Protein AF-0000000079561519 (afdb_homodimer)

pLDDT: mean 87.81, std 22.22, range [20.75, 98.94]

InterPro domains:
  IPR000146 Fructose-1,6-bisphosphatase class 1 [MF_01855] (29-350)
  IPR000146 Fructose-1,6-bisphosphatase class 1 [PIRSF000904] (38-352)
  IPR000146 Fructose-1,6-bisphosphatase class 1 [PTHR11556] (25-347)
  IPR000146 Fructose-1,6-bisphosphatase class 1 [cd00354] (45-347)
  IPR028343 Fructose-1,6-bisphosphatase [PIRSF500210] (38-352)
  IPR028343 Fructose-1,6-bisphosphatase [PR00115] (90-116)
  IPR028343 Fructose-1,6-bisphosphatase [PR00115] (174-197)
  IPR028343 Fructose-1,6-bisphosphatase [PR00115] (205-228)
  IPR028343 Fructose-1,6-bisphosphatase [PR00115] (231-258)
  IPR028343 Fructose-1,6-bisphosphatase [PR00115] (324-349)
  IPR033391 Fructose-1-6-bisphosphatase class I, N-terminal [PF00316] (38-219)
  IPR044015 Fructose-1-6-bisphosphatase class 1, C-terminal [PF18913] (224-347)

Nearest PDB structures (foldseek):
  5oey-assembly1_C  TM=8.727E-01  e=1.396E-34  Leishmania major
  5oey-assembly1_B  TM=8.795E-01  e=4.002E-34  Leishmania major
  5ofu-assembly1_C  TM=8.867E-01  e=4.499E-34  Leishmania major
  5oey-assembly1_A  TM=8.654E-01  e=1.764E-34  Leishmania major
  5oez-assembly1_D  TM=8.874E-01  e=1.630E-33  Leishmania major

Radius of gyration: 27.88 Å; Cα contacts (8 Å, |Δi|>4): 1633; chains: 2; bounding box: 58×134×68 Å

Structure (mmCIF, N/CA/C/O backbone):
data_AF-0000000079561519-model_v1
#
loop_
_entity.id
_entity.type
_entity.pdbx_description
1 polymer fructose-bisphosphatase
#
loop_
_atom_site.group_PDB
_atom_site.id
_atom_site.type_symbol
_atom_site.label_atom_id
_atom_site.label_alt_id
_atom_site.label_comp_id
_atom_site.label_asym_id
_atom_site.label_entity_id
_atom_site.label_seq_id
_atom_site.pdbx_PDB_ins_code
_atom_site.Cartn_x
_atom_site.Cartn_y
_atom_site.Cartn_z
_atom_site.occupancy
_atom_site.B_iso_or_equiv
_atom_site.auth_seq_id
_atom_site.auth_comp_id
_atom_site.auth_asym_id
_atom_site.auth_atom_id
_atom_site.pdbx_PDB_model_num
ATOM 1 N N . MET A 1 1 ? 7.969 -68 20.891 1 24.92 1 MET A N 1
ATOM 2 C CA . MET A 1 1 ? 7.281 -67 21.688 1 24.92 1 MET A CA 1
ATOM 3 C C . MET A 1 1 ? 8.219 -65.875 22.031 1 24.92 1 MET A C 1
ATOM 5 O O . MET A 1 1 ? 7.988 -65.125 23 1 24.92 1 MET A O 1
ATOM 9 N N . ASN A 1 2 ? 9.398 -65.75 21.391 1 24.48 2 ASN A N 1
ATOM 10 C CA . ASN A 1 2 ? 10.688 -65.062 21.531 1 24.48 2 ASN A CA 1
ATOM 11 C C . ASN A 1 2 ? 10.562 -63.562 21.5 1 24.48 2 ASN A C 1
ATOM 13 O O . ASN A 1 2 ? 9.82 -63.031 20.672 1 24.48 2 ASN A O 1
ATOM 17 N N . SER A 1 3 ? 10.945 -62.844 22.656 1 22.52 3 SER A N 1
ATOM 18 C CA . SER A 1 3 ? 10.883 -61.5 23.234 1 22.52 3 SER A CA 1
ATOM 19 C C . SER A 1 3 ? 11.641 -60.5 22.375 1 22.52 3 SER A C 1
ATOM 21 O O . SER A 1 3 ? 12.867 -60.594 22.25 1 22.52 3 SER A O 1
ATOM 23 N N . VAL A 1 4 ? 11.164 -60.219 21.188 1 26.44 4 VAL A N 1
ATOM 24 C CA . VAL A 1 4 ? 11.836 -59.375 20.219 1 26.44 4 VAL A CA 1
ATOM 25 C C . VAL A 1 4 ? 12.219 -58.031 20.859 1 26.44 4 VAL A C 1
ATOM 27 O O . VAL A 1 4 ? 11.367 -57.344 21.406 1 26.44 4 VAL A O 1
ATOM 30 N N . SER A 1 5 ? 13.508 -57.875 21.453 1 24.47 5 SER A N 1
ATOM 31 C CA . SER A 1 5 ? 14.25 -56.844 22.172 1 24.47 5 SER A CA 1
ATOM 32 C C . SER A 1 5 ? 14.211 -55.5 21.438 1 24.47 5 SER A C 1
ATOM 34 O O . SER A 1 5 ? 14.617 -55.406 20.281 1 24.47 5 SER A O 1
ATOM 36 N N . GLY A 1 6 ? 13.156 -54.656 21.656 1 23.86 6 GLY A N 1
ATOM 37 C CA . GLY A 1 6 ? 12.719 -53.438 21.031 1 23.86 6 GLY A CA 1
ATOM 38 C C . GLY A 1 6 ? 13.711 -52.312 21.188 1 23.86 6 GLY A C 1
ATOM 39 O O . GLY A 1 6 ? 14.008 -51.875 22.312 1 23.86 6 GLY A O 1
ATOM 40 N N . SER A 1 7 ? 14.867 -52.375 20.453 1 26.73 7 SER A N 1
ATOM 41 C CA . SER A 1 7 ? 15.992 -51.469 20.531 1 26.73 7 SER A CA 1
ATOM 42 C C . SER A 1 7 ? 15.523 -50.031 20.547 1 26.73 7 SER A C 1
ATOM 44 O O . SER A 1 7 ? 14.766 -49.594 19.672 1 26.73 7 SER A O 1
ATOM 46 N N . GLY A 1 8 ? 15.391 -49.406 21.766 1 22.22 8 GLY A N 1
ATOM 47 C CA . GLY A 1 8 ? 14.938 -48.094 22.219 1 22.22 8 GLY A CA 1
ATOM 48 C C . GLY A 1 8 ? 15.734 -46.938 21.625 1 22.22 8 GLY A C 1
ATOM 49 O O . GLY A 1 8 ? 16.953 -46.875 21.812 1 22.22 8 GLY A O 1
ATOM 50 N N . LEU A 1 9 ? 15.461 -46.531 20.406 1 22.52 9 LEU A N 1
ATOM 51 C CA . LEU A 1 9 ? 16.156 -45.438 19.75 1 22.52 9 LEU A CA 1
ATOM 52 C C . LEU A 1 9 ? 16.219 -44.219 20.672 1 22.52 9 LEU A C 1
ATOM 54 O O . LEU A 1 9 ? 15.195 -43.719 21.156 1 22.52 9 LEU A O 1
ATOM 58 N N . ARG A 1 10 ? 17.406 -44.094 21.453 1 22.92 10 ARG A N 1
ATOM 59 C CA . ARG A 1 10 ? 17.688 -43.031 22.422 1 22.92 10 ARG A CA 1
ATOM 60 C C . ARG A 1 10 ? 17.312 -41.688 21.859 1 22.92 10 ARG A C 1
ATOM 62 O O . ARG A 1 10 ? 17.672 -41.344 20.734 1 22.92 10 ARG A O 1
ATOM 69 N N . PRO A 1 11 ? 16.453 -40.906 22.516 1 23.06 11 PRO A N 1
ATOM 70 C CA . PRO A 1 11 ? 16 -39.562 22.156 1 23.06 11 PRO A CA 1
ATOM 71 C C . PRO A 1 11 ? 17.141 -38.562 22.078 1 23.06 11 PRO A C 1
ATOM 73 O O . PRO A 1 11 ? 18.156 -38.719 22.75 1 23.06 11 PRO A O 1
ATOM 76 N N . LEU A 1 12 ? 17.5 -37.906 20.969 1 20.75 12 LEU A N 1
ATOM 77 C CA . LEU A 1 12 ? 18.562 -36.906 20.812 1 20.75 12 LEU A CA 1
ATOM 78 C C . LEU A 1 12 ? 18.594 -35.969 22.016 1 20.75 12 LEU A C 1
ATOM 80 O O . LEU A 1 12 ? 17.578 -35.344 22.359 1 20.75 12 LEU A O 1
ATOM 84 N N . ARG A 1 13 ? 19.422 -36.188 23.031 1 22.84 13 ARG A N 1
ATOM 85 C CA . ARG A 1 13 ? 19.703 -35.406 24.219 1 22.84 13 ARG A CA 1
ATOM 86 C C . ARG A 1 13 ? 19.656 -33.906 23.906 1 22.84 13 ARG A C 1
ATOM 88 O O . ARG A 1 13 ? 20.109 -33.469 22.844 1 22.84 13 ARG A O 1
ATOM 95 N N . ALA A 1 14 ? 19.062 -33.094 24.75 1 25.33 14 ALA A N 1
ATOM 96 C CA . ALA A 1 14 ? 18.984 -31.672 25.078 1 25.33 14 ALA A CA 1
ATOM 97 C C . ALA A 1 14 ? 20.391 -31.109 25.328 1 25.33 14 ALA A C 1
ATOM 99 O O . ALA A 1 14 ? 21.062 -31.5 26.281 1 25.33 14 ALA A O 1
ATOM 100 N N . VAL A 1 15 ? 21.297 -30.766 24.375 1 24.84 15 VAL A N 1
ATOM 101 C CA . VAL A 1 15 ? 22.594 -30.125 24.609 1 24.84 15 VAL A CA 1
ATOM 102 C C . VAL A 1 15 ? 22.469 -29.094 25.734 1 24.84 15 VAL A C 1
ATOM 104 O O . VAL A 1 15 ? 21.828 -28.062 25.562 1 24.84 15 VAL A O 1
ATOM 107 N N . GLY A 1 16 ? 22.422 -29.344 27.062 1 24.95 16 GLY A N 1
ATOM 108 C CA . GLY A 1 16 ? 22.281 -28.641 28.328 1 24.95 16 GLY A CA 1
ATOM 109 C C . GLY A 1 16 ? 23.391 -27.641 28.578 1 24.95 16 GLY A C 1
ATOM 110 O O . GLY A 1 16 ? 23.203 -26.672 29.312 1 24.95 16 GLY A O 1
ATOM 111 N N . GLY A 1 17 ? 24.781 -27.984 28.828 1 25.12 17 GLY A N 1
ATOM 112 C CA . GLY A 1 17 ? 25.562 -27.578 29.984 1 25.12 17 GLY A CA 1
ATOM 113 C C . GLY A 1 17 ? 25.922 -26.109 29.984 1 25.12 17 GLY A C 1
ATOM 114 O O . GLY A 1 17 ? 25.734 -25.422 31 1 25.12 17 GLY A O 1
ATOM 115 N N . SER A 1 18 ? 27.203 -25.672 29.5 1 26.72 18 SER A N 1
ATOM 116 C CA . SER A 1 18 ? 28.219 -24.688 29.875 1 26.72 18 SER A CA 1
ATOM 117 C C . SER A 1 18 ? 27.703 -23.266 29.672 1 26.72 18 SER A C 1
ATOM 119 O O . SER A 1 18 ? 27.047 -22.969 28.672 1 26.72 18 SER A O 1
ATOM 121 N N . SER A 1 19 ? 27.75 -22.297 30.75 1 28.53 19 SER A N 1
ATOM 122 C CA . SER A 1 19 ? 27.281 -20.953 31.109 1 28.53 19 SER A CA 1
ATOM 123 C C . SER A 1 19 ? 27.938 -19.891 30.219 1 28.53 19 SER A C 1
ATOM 125 O O . SER A 1 19 ? 27.844 -18.703 30.5 1 28.53 19 SER A O 1
ATOM 127 N N . SER A 1 20 ? 29 -20.141 29.438 1 30.03 20 SER A N 1
ATOM 128 C CA . SER A 1 20 ? 29.641 -18.953 28.875 1 30.03 20 SER A CA 1
ATOM 129 C C . SER A 1 20 ? 28.625 -17.953 28.359 1 30.03 20 SER A C 1
ATOM 131 O O . SER A 1 20 ? 27.625 -18.328 27.734 1 30.03 20 SER A O 1
ATOM 133 N N . SER A 1 21 ? 28.5 -16.719 28.984 1 31.23 21 SER A N 1
ATOM 134 C CA . SER A 1 21 ? 27.812 -15.477 28.641 1 31.23 21 SER A CA 1
ATOM 135 C C . SER A 1 21 ? 27.891 -15.195 27.141 1 31.23 21 SER A C 1
ATOM 137 O O . SER A 1 21 ? 28.844 -14.57 26.672 1 31.23 21 SER A O 1
ATOM 139 N N . SER A 1 22 ? 28.047 -16.188 26.359 1 31.38 22 SER A N 1
ATOM 140 C CA . SER A 1 22 ? 28.109 -15.875 24.938 1 31.38 22 SER A CA 1
ATOM 141 C C . SER A 1 22 ? 27.016 -14.875 24.547 1 31.38 22 SER A C 1
ATOM 143 O O . SER A 1 22 ? 25.844 -15.055 24.891 1 31.38 22 SER A O 1
ATOM 145 N N . GLY A 1 23 ? 27.312 -13.594 24.609 1 34.66 23 GLY A N 1
ATOM 146 C CA . GLY A 1 23 ? 26.516 -12.586 23.906 1 34.66 23 GLY A CA 1
ATOM 147 C C . GLY A 1 23 ? 25.672 -13.164 22.797 1 34.66 23 GLY A C 1
ATOM 148 O O . GLY A 1 23 ? 26.172 -13.875 21.922 1 34.66 23 GLY A O 1
ATOM 149 N N . GLY A 1 24 ? 24.562 -13.758 23.047 1 35.53 24 GLY A N 1
ATOM 150 C CA . GLY A 1 24 ? 23.547 -14.32 22.172 1 35.53 24 GLY A CA 1
ATOM 151 C C . GLY A 1 24 ? 23.562 -13.719 20.781 1 35.53 24 GLY A C 1
ATOM 152 O O . GLY A 1 24 ? 23.172 -12.57 20.594 1 35.53 24 GLY A O 1
ATOM 153 N N . ASP A 1 25 ? 24.547 -13.766 20.031 1 40.56 25 ASP A N 1
ATOM 154 C CA . ASP A 1 25 ? 24.547 -13.422 18.609 1 40.56 25 ASP A CA 1
ATOM 155 C C . ASP A 1 25 ? 23.172 -13.695 17.984 1 40.56 25 ASP A C 1
ATOM 157 O O . ASP A 1 25 ? 22.812 -14.844 17.734 1 40.56 25 ASP A O 1
ATOM 161 N N . ASP A 1 26 ? 22 -13.32 18.438 1 49.19 26 ASP A N 1
ATOM 162 C CA . ASP A 1 26 ? 20.641 -13.211 17.938 1 49.19 26 ASP A CA 1
ATOM 163 C C . ASP A 1 26 ? 20.609 -13.227 16.406 1 49.19 26 ASP A C 1
ATOM 165 O O . ASP A 1 26 ? 20.641 -12.172 15.766 1 49.19 26 ASP A O 1
ATOM 169 N N . GLU A 1 27 ? 21.281 -14.211 15.688 1 65.5 27 GLU A N 1
ATOM 170 C CA . GLU A 1 27 ? 21.719 -14.336 14.297 1 65.5 27 GLU A CA 1
ATOM 171 C C . GLU A 1 27 ? 20.516 -14.469 13.359 1 65.5 27 GLU A C 1
ATOM 173 O O . GLU A 1 27 ? 19.672 -15.344 13.555 1 65.5 27 GLU A O 1
ATOM 178 N N . PHE A 1 28 ? 20.125 -13.609 12.602 1 84.56 28 PHE A N 1
ATOM 179 C CA . PHE A 1 28 ? 19.156 -13.562 11.523 1 84.56 28 PHE A CA 1
ATOM 180 C C . PHE A 1 28 ? 19.469 -14.609 10.461 1 84.56 28 PHE A C 1
ATOM 182 O O . PHE A 1 28 ? 20.641 -14.906 10.203 1 84.56 28 PHE A O 1
ATOM 189 N N . VAL A 1 29 ? 18.5 -15.469 10.141 1 93.56 29 VAL A N 1
ATOM 190 C CA . VAL A 1 29 ? 18.609 -16.5 9.117 1 93.56 29 VAL A CA 1
ATOM 191 C C . VAL A 1 29 ? 18.203 -15.93 7.762 1 93.56 29 VAL A C 1
ATOM 193 O O . VAL A 1 29 ? 17.141 -15.352 7.621 1 93.56 29 VAL A O 1
ATOM 196 N N . THR A 1 30 ? 19.109 -16 6.828 1 96.25 30 THR A N 1
ATOM 197 C CA . THR A 1 30 ? 18.812 -15.539 5.48 1 96.25 30 THR A CA 1
ATOM 198 C C . THR A 1 30 ? 18.031 -16.594 4.703 1 96.25 30 THR A C 1
ATOM 200 O O . THR A 1 30 ? 17.969 -17.75 5.129 1 96.25 30 THR A O 1
ATOM 203 N N . LEU A 1 31 ? 17.469 -16.219 3.582 1 97 31 LEU A N 1
ATOM 204 C CA . LEU A 1 31 ? 16.734 -17.156 2.744 1 97 31 LEU A CA 1
ATOM 205 C C . LEU A 1 31 ? 17.609 -18.344 2.346 1 97 31 LEU A C 1
ATOM 207 O O . LEU A 1 31 ? 17.203 -19.484 2.484 1 97 31 LEU A O 1
ATOM 211 N N . ILE A 1 32 ? 18.812 -18.125 1.921 1 95.69 32 ILE A N 1
ATOM 212 C CA . ILE A 1 32 ? 19.688 -19.172 1.402 1 95.69 32 ILE A CA 1
ATOM 213 C C . ILE A 1 32 ? 20.141 -20.078 2.545 1 95.69 32 ILE A C 1
ATOM 215 O O . ILE A 1 32 ? 20.266 -21.297 2.363 1 95.69 32 ILE A O 1
ATOM 219 N N . GLU A 1 33 ? 20.344 -19.516 3.746 1 94.69 33 GLU A N 1
ATOM 220 C CA . GLU A 1 33 ? 20.656 -20.328 4.918 1 94.69 33 GLU A CA 1
ATOM 221 C C . GLU A 1 33 ? 19.469 -21.219 5.297 1 94.69 33 GLU A C 1
ATOM 223 O O . GLU A 1 33 ? 19.641 -22.375 5.652 1 94.69 33 GLU A O 1
ATOM 228 N N . TYR A 1 34 ? 18.391 -20.641 5.18 1 95.31 34 TYR A N 1
ATOM 229 C CA . TYR A 1 34 ? 17.172 -21.359 5.543 1 95.31 34 TYR A CA 1
ATOM 230 C C . TYR A 1 34 ? 16.969 -22.562 4.633 1 95.31 34 TYR A C 1
ATOM 232 O O . TYR A 1 34 ? 16.609 -23.641 5.098 1 95.31 34 TYR A O 1
ATOM 240 N N . VAL A 1 35 ? 17.203 -22.391 3.342 1 94.81 35 VAL A N 1
ATOM 241 C CA . VAL A 1 35 ? 16.859 -23.438 2.393 1 94.81 35 VAL A CA 1
ATOM 242 C C . VAL A 1 35 ? 18.031 -24.406 2.246 1 94.81 35 VAL A C 1
ATOM 244 O O . VAL A 1 35 ? 17.875 -25.516 1.71 1 94.81 35 VAL A O 1
ATOM 247 N N . GLY A 1 36 ? 19.125 -24.109 2.787 1 90.88 36 GLY A N 1
ATOM 248 C CA . GLY A 1 36 ? 20.344 -24.891 2.613 1 90.88 36 GLY A CA 1
ATOM 249 C C . GLY A 1 36 ? 20.406 -26.094 3.537 1 90.88 36 GLY A C 1
ATOM 250 O O . GLY A 1 36 ? 19.406 -26.469 4.148 1 90.88 36 GLY A O 1
ATOM 251 N N . LYS A 1 37 ? 21.578 -26.625 3.664 1 85.25 37 LYS A N 1
ATOM 252 C CA . LYS A 1 37 ? 21.844 -27.891 4.332 1 85.25 37 LYS A CA 1
ATOM 253 C C . LYS A 1 37 ? 21.531 -27.797 5.824 1 85.25 37 LYS A C 1
ATOM 255 O O . LYS A 1 37 ? 21.031 -28.766 6.418 1 85.25 37 LYS A O 1
ATOM 260 N N . GLU A 1 38 ? 21.781 -26.641 6.363 1 81 38 GLU A N 1
ATOM 261 C CA . GLU A 1 38 ? 21.562 -26.469 7.801 1 81 38 GLU A CA 1
ATOM 262 C C . GLU A 1 38 ? 20.125 -26.047 8.102 1 81 38 GLU A C 1
ATOM 264 O O . GLU A 1 38 ? 19.75 -25.922 9.266 1 81 38 GLU A O 1
ATOM 269 N N . GLY A 1 39 ? 19.438 -25.797 7.047 1 88.94 39 GLY A N 1
ATOM 270 C CA . GLY A 1 39 ? 18.031 -25.469 7.176 1 88.94 39 GLY A CA 1
ATOM 271 C C . GLY A 1 39 ? 17.109 -26.609 6.77 1 88.94 39 GLY A C 1
ATOM 272 O O . GLY A 1 39 ? 17.234 -27.734 7.277 1 88.94 39 GLY A O 1
ATOM 273 N N . ILE A 1 40 ? 16.188 -26.281 5.848 1 86.25 40 ILE A N 1
ATOM 274 C CA . ILE A 1 40 ? 15.227 -27.312 5.48 1 86.25 40 ILE A CA 1
ATOM 275 C C . ILE A 1 40 ? 15.836 -28.234 4.43 1 86.25 40 ILE A C 1
ATOM 277 O O . ILE A 1 40 ? 15.242 -29.266 4.086 1 86.25 40 ILE A O 1
ATOM 281 N N . HIS A 1 41 ? 16.938 -27.922 3.902 1 88.81 41 HIS A N 1
ATOM 282 C CA . HIS A 1 41 ? 17.766 -28.781 3.053 1 88.81 41 HIS A CA 1
ATOM 283 C C . HIS A 1 41 ? 17.016 -29.172 1.778 1 88.81 41 HIS A C 1
ATOM 285 O O . HIS A 1 41 ? 16.875 -30.344 1.475 1 88.81 41 HIS A O 1
ATOM 291 N N . VAL A 1 42 ? 16.719 -28.172 0.99 1 90.88 42 VAL A N 1
ATOM 292 C CA . VAL A 1 42 ? 16.172 -28.453 -0.334 1 90.88 42 VAL A CA 1
ATOM 293 C C . VAL A 1 42 ? 17.297 -28.875 -1.277 1 90.88 42 VAL A C 1
ATOM 295 O O . VAL A 1 42 ? 18.484 -28.766 -0.928 1 90.88 42 VAL A O 1
ATOM 298 N N . LYS A 1 43 ? 16.953 -29.438 -2.422 1 93.5 43 LYS A N 1
ATOM 299 C CA . LYS A 1 43 ? 17.953 -29.859 -3.402 1 93.5 43 LYS A CA 1
ATOM 300 C C . LYS A 1 43 ? 18.844 -28.688 -3.83 1 93.5 43 LYS A C 1
ATOM 302 O O . LYS A 1 43 ? 18.359 -27.562 -3.955 1 93.5 43 LYS A O 1
ATOM 307 N N . ASP A 1 44 ? 20.062 -28.953 -4.156 1 94.69 44 ASP A N 1
ATOM 308 C CA . ASP A 1 44 ? 21.047 -27.922 -4.496 1 94.69 44 ASP A CA 1
ATOM 309 C C . ASP A 1 44 ? 20.594 -27.125 -5.711 1 94.69 44 ASP A C 1
ATOM 311 O O . ASP A 1 44 ? 20.812 -25.906 -5.777 1 94.69 44 ASP A O 1
ATOM 315 N N . ASP A 1 45 ? 20.031 -27.781 -6.641 1 96.81 45 ASP A N 1
ATOM 316 C CA . ASP A 1 45 ? 19.594 -27.078 -7.844 1 96.81 45 ASP A CA 1
ATOM 317 C C . ASP A 1 45 ? 18.5 -26.062 -7.527 1 96.81 45 ASP A C 1
ATOM 319 O O . ASP A 1 45 ? 18.438 -25 -8.133 1 96.81 45 ASP A O 1
ATOM 323 N N . LEU A 1 46 ? 17.641 -26.391 -6.609 1 97.69 46 LEU A N 1
ATOM 324 C CA . LEU A 1 46 ? 16.609 -25.469 -6.199 1 97.69 46 LEU A CA 1
ATOM 325 C C . LEU A 1 46 ? 17.188 -24.281 -5.445 1 97.69 46 LEU A C 1
ATOM 327 O O . LEU A 1 46 ? 16.719 -23.156 -5.59 1 97.69 46 LEU A O 1
ATOM 331 N N . VAL A 1 47 ? 18.234 -24.516 -4.633 1 97.44 47 VAL A N 1
ATOM 332 C CA . VAL A 1 47 ? 18.906 -23.422 -3.93 1 97.44 47 VAL A CA 1
ATOM 333 C C . VAL A 1 47 ? 19.469 -22.438 -4.941 1 97.44 47 VAL A C 1
ATOM 335 O O . VAL A 1 47 ? 19.328 -21.219 -4.777 1 97.44 47 VAL A O 1
ATOM 338 N N . VAL A 1 48 ? 20.094 -22.984 -5.949 1 97.94 48 VAL A N 1
ATOM 339 C CA . VAL A 1 48 ? 20.672 -22.156 -7 1 97.94 48 VAL A CA 1
ATOM 340 C C . VAL A 1 48 ? 19.562 -21.344 -7.68 1 97.94 48 VAL A C 1
ATOM 342 O O . VAL A 1 48 ? 19.719 -20.141 -7.898 1 97.94 48 VAL A O 1
ATOM 345 N N . LEU A 1 49 ? 18.5 -21.984 -8.008 1 98.62 49 LEU A N 1
ATOM 346 C CA . LEU A 1 49 ? 17.375 -21.312 -8.656 1 98.62 49 LEU A CA 1
ATOM 347 C C . LEU A 1 49 ? 16.828 -20.188 -7.77 1 98.62 49 LEU A C 1
ATOM 349 O O . LEU A 1 49 ? 16.594 -19.078 -8.242 1 98.62 49 LEU A O 1
ATOM 353 N N . LEU A 1 50 ? 16.703 -20.438 -6.508 1 98.31 50 LEU A N 1
ATOM 354 C CA . LEU A 1 50 ? 16.156 -19.469 -5.574 1 98.31 50 LEU A CA 1
ATOM 355 C C . LEU A 1 50 ? 17.078 -18.266 -5.441 1 98.31 50 LEU A C 1
ATOM 357 O O . LEU A 1 50 ? 16.609 -17.125 -5.273 1 98.31 50 LEU A O 1
ATOM 361 N N . ASP A 1 51 ? 18.297 -18.531 -5.469 1 98.06 51 ASP A N 1
ATOM 362 C CA . ASP A 1 51 ? 19.266 -17.438 -5.418 1 98.06 51 ASP A CA 1
ATOM 363 C C . ASP A 1 51 ? 19.078 -16.5 -6.602 1 98.06 51 ASP A C 1
ATOM 365 O O . ASP A 1 51 ? 19.141 -15.273 -6.445 1 98.06 51 ASP A O 1
ATOM 369 N N . HIS A 1 52 ? 18.875 -17.047 -7.754 1 98.56 52 HIS A N 1
ATOM 370 C CA . HIS A 1 52 ? 18.672 -16.234 -8.945 1 98.56 52 HIS A CA 1
ATOM 371 C C . HIS A 1 52 ? 17.312 -15.531 -8.906 1 98.56 52 HIS A C 1
ATOM 373 O O . HIS A 1 52 ? 17.203 -14.383 -9.336 1 98.56 52 HIS A O 1
ATOM 379 N N . ILE A 1 53 ? 16.297 -16.172 -8.391 1 98.56 53 ILE A N 1
ATOM 380 C CA . ILE A 1 53 ? 14.977 -15.562 -8.266 1 98.56 53 ILE A CA 1
ATOM 381 C C . ILE A 1 53 ? 15.039 -14.375 -7.305 1 98.56 53 ILE A C 1
ATOM 383 O O . ILE A 1 53 ? 14.508 -13.305 -7.594 1 98.56 53 ILE A O 1
ATOM 387 N N . GLN A 1 54 ? 15.695 -14.539 -6.168 1 97.69 54 GLN A N 1
ATOM 388 C CA . GLN A 1 54 ? 15.789 -13.438 -5.219 1 97.69 54 GLN A CA 1
ATOM 389 C C . GLN A 1 54 ? 16.562 -12.258 -5.816 1 97.69 54 GLN A C 1
ATOM 391 O O . GLN A 1 54 ? 16.234 -11.102 -5.551 1 97.69 54 GLN A O 1
ATOM 396 N N . TYR A 1 55 ? 17.625 -12.586 -6.613 1 98.06 55 TYR A N 1
ATOM 397 C CA . TYR A 1 55 ? 18.344 -11.523 -7.301 1 98.06 55 TYR A CA 1
ATOM 398 C C . TYR A 1 55 ? 17.406 -10.711 -8.195 1 98.06 55 TYR A C 1
ATOM 400 O O . TYR A 1 55 ? 17.438 -9.484 -8.172 1 98.06 55 TYR A O 1
ATOM 408 N N . ALA A 1 56 ? 16.641 -11.398 -8.984 1 98.69 56 ALA A N 1
ATOM 409 C CA . ALA A 1 56 ? 15.672 -10.734 -9.859 1 98.69 56 ALA A CA 1
ATOM 410 C C . ALA A 1 56 ? 14.727 -9.844 -9.062 1 98.69 56 ALA A C 1
ATOM 412 O O . ALA A 1 56 ? 14.461 -8.703 -9.445 1 98.69 56 ALA A O 1
ATOM 413 N N . CYS A 1 57 ? 14.25 -10.336 -7.961 1 98.44 57 CYS A N 1
ATOM 414 C CA . CYS A 1 57 ? 13.281 -9.609 -7.148 1 98.44 57 CYS A CA 1
ATOM 415 C C . CYS A 1 57 ? 13.914 -8.383 -6.504 1 98.44 57 CYS A C 1
ATOM 417 O O . CYS A 1 57 ? 13.258 -7.348 -6.363 1 98.44 57 CYS A O 1
ATOM 419 N N . LYS A 1 58 ? 15.164 -8.484 -6.086 1 98.38 58 LYS A N 1
ATOM 420 C CA . LYS A 1 58 ? 15.883 -7.34 -5.539 1 98.38 58 LYS A CA 1
ATOM 421 C C . LYS A 1 58 ? 16.047 -6.246 -6.59 1 98.38 58 LYS A C 1
ATOM 423 O O . LYS A 1 58 ? 15.922 -5.059 -6.289 1 98.38 58 LYS A O 1
ATOM 428 N N . ARG A 1 59 ? 16.359 -6.676 -7.766 1 97.75 59 ARG A N 1
ATOM 429 C CA . ARG A 1 59 ? 16.484 -5.723 -8.867 1 97.75 59 ARG A CA 1
ATOM 430 C C . ARG A 1 59 ? 15.148 -5.027 -9.141 1 97.75 59 ARG A C 1
ATOM 432 O O . ARG A 1 59 ? 15.109 -3.811 -9.336 1 97.75 59 ARG A O 1
ATOM 439 N N . ILE A 1 60 ? 14.086 -5.773 -9.203 1 97.56 60 ILE A N 1
ATOM 440 C CA . ILE A 1 60 ? 12.758 -5.207 -9.438 1 97.56 60 ILE A CA 1
ATOM 441 C C . ILE A 1 60 ? 12.391 -4.258 -8.305 1 97.56 60 ILE A C 1
ATOM 443 O O . ILE A 1 60 ? 11.867 -3.166 -8.539 1 97.56 60 ILE A O 1
ATOM 447 N N . ALA A 1 61 ? 12.672 -4.656 -7.055 1 97.38 61 ALA A N 1
ATOM 448 C CA . ALA A 1 61 ? 12.422 -3.795 -5.902 1 97.38 61 ALA A CA 1
ATOM 449 C C . ALA A 1 61 ? 13.117 -2.449 -6.059 1 97.38 61 ALA A C 1
ATOM 451 O O . ALA A 1 61 ? 12.531 -1.399 -5.785 1 97.38 61 ALA A O 1
ATOM 452 N N . ALA A 1 62 ? 14.352 -2.52 -6.488 1 96.25 62 ALA A N 1
ATOM 453 C CA . ALA A 1 62 ? 15.125 -1.296 -6.68 1 96.25 62 ALA A CA 1
ATOM 454 C C . ALA A 1 62 ? 14.508 -0.416 -7.758 1 96.25 62 ALA A C 1
ATOM 456 O O . ALA A 1 62 ? 14.453 0.809 -7.621 1 96.25 62 ALA A O 1
ATOM 457 N N . LEU A 1 63 ? 14.039 -1.033 -8.805 1 94.81 63 LEU A N 1
ATOM 458 C CA . LEU A 1 63 ? 13.445 -0.295 -9.914 1 94.81 63 LEU A CA 1
ATOM 459 C C . LEU A 1 63 ? 12.133 0.353 -9.492 1 94.81 63 LEU A C 1
ATOM 461 O O . LEU A 1 63 ? 11.875 1.515 -9.812 1 94.81 63 LEU A O 1
ATOM 465 N N . VAL A 1 64 ? 11.328 -0.39 -8.773 1 95 64 VAL A N 1
ATOM 466 C CA . VAL A 1 64 ? 10.023 0.099 -8.344 1 95 64 VAL A CA 1
ATOM 467 C C . VAL A 1 64 ? 10.203 1.285 -7.398 1 95 64 VAL A C 1
ATOM 469 O O . VAL A 1 64 ? 9.398 2.219 -7.398 1 95 64 VAL A O 1
ATOM 472 N N . ALA A 1 65 ? 11.266 1.339 -6.652 1 95.38 65 ALA A N 1
ATOM 473 C CA . ALA A 1 65 ? 11.508 2.365 -5.641 1 95.38 65 ALA A CA 1
ATOM 474 C C . ALA A 1 65 ? 12.234 3.566 -6.242 1 95.38 65 ALA A C 1
ATOM 476 O O . ALA A 1 65 ? 12.336 4.621 -5.609 1 95.38 65 ALA A O 1
ATOM 477 N N . SER A 1 66 ? 12.711 3.473 -7.438 1 94.12 66 SER A N 1
ATOM 478 C CA . SER A 1 66 ? 13.617 4.449 -8.023 1 94.12 66 SER A CA 1
ATOM 479 C C . SER A 1 66 ? 12.867 5.676 -8.531 1 94.12 66 SER A C 1
ATOM 481 O O . SER A 1 66 ? 11.805 5.547 -9.133 1 94.12 66 SER A O 1
ATOM 483 N N . PRO A 1 67 ? 13.367 6.895 -8.281 1 92.62 67 PRO A N 1
ATOM 484 C CA . PRO A 1 67 ? 12.766 8.086 -8.875 1 92.62 67 PRO A CA 1
ATOM 485 C C . PRO A 1 67 ? 12.938 8.148 -10.391 1 92.62 67 PRO A C 1
ATOM 487 O O . PRO A 1 67 ? 12.297 8.969 -11.055 1 92.62 67 PRO A O 1
ATOM 490 N N . PHE A 1 68 ? 13.789 7.426 -10.922 1 80.81 68 PHE A N 1
ATOM 491 C CA . PHE A 1 68 ? 14.18 7.582 -12.32 1 80.81 68 PHE A CA 1
ATOM 492 C C . PHE A 1 68 ? 13.297 6.734 -13.227 1 80.81 68 PHE A C 1
ATOM 494 O O . PHE A 1 68 ? 13.398 6.816 -14.453 1 80.81 68 PHE A O 1
ATOM 501 N N . ASN A 1 69 ? 12.484 5.961 -12.617 1 64.75 69 ASN A N 1
ATOM 502 C CA . ASN A 1 69 ? 11.547 5.188 -13.43 1 64.75 69 ASN A CA 1
ATOM 503 C C . ASN A 1 69 ? 10.297 5.996 -13.758 1 64.75 69 ASN A C 1
ATOM 505 O O . ASN A 1 69 ? 9.461 5.559 -14.555 1 64.75 69 ASN A O 1
ATOM 509 N N . TYR A 1 70 ? 10.102 7.055 -13 1 54.12 70 TYR A N 1
ATOM 510 C CA . TYR A 1 70 ? 8.922 7.895 -13.203 1 54.12 70 TYR A CA 1
ATOM 511 C C . TYR A 1 70 ? 8.859 8.406 -14.633 1 54.12 70 TYR A C 1
ATOM 513 O O . TYR A 1 70 ? 7.781 8.508 -15.219 1 54.12 70 TYR A O 1
ATOM 521 N N . SER A 1 71 ? 10.031 8.812 -15.109 1 46.62 71 SER A N 1
ATOM 522 C CA . SER A 1 71 ? 10.062 9.32 -16.484 1 46.62 71 SER A CA 1
ATOM 523 C C . SER A 1 71 ? 9.703 8.234 -17.484 1 46.62 71 SER A C 1
ATOM 525 O O . SER A 1 71 ? 9.445 8.516 -18.656 1 46.62 71 SER A O 1
ATOM 527 N N . LEU A 1 72 ? 9.766 7.051 -17.016 1 43.31 72 LEU A N 1
ATOM 528 C CA . LEU A 1 72 ? 9.484 5.965 -17.938 1 43.31 72 LEU A CA 1
ATOM 529 C C . LEU A 1 72 ? 8 5.906 -18.281 1 43.31 72 LEU A C 1
ATOM 531 O O . LEU A 1 72 ? 7.625 5.551 -19.391 1 43.31 72 LEU A O 1
ATOM 535 N N . GLY A 1 73 ? 7.082 6.285 -17.328 1 41.69 73 GLY A N 1
ATOM 536 C CA . GLY A 1 73 ? 5.648 6.211 -17.547 1 41.69 73 GLY A CA 1
ATOM 537 C C . GLY A 1 73 ? 5.094 7.422 -18.266 1 41.69 73 GLY A C 1
ATOM 538 O O . GLY A 1 73 ? 4.031 7.352 -18.891 1 41.69 73 GLY A O 1
ATOM 539 N N . LYS A 1 74 ? 5.559 8.695 -17.938 1 43.53 74 LYS A N 1
ATOM 540 C CA . LYS A 1 74 ? 4.949 9.867 -18.562 1 43.53 74 LYS A CA 1
ATOM 541 C C . LYS A 1 74 ? 5.305 9.961 -20.031 1 43.53 74 LYS A C 1
ATOM 543 O O . LYS A 1 74 ? 4.773 10.812 -20.75 1 43.53 74 LYS A O 1
ATOM 548 N N . GLN A 1 75 ? 6.297 9.32 -20.5 1 35.91 75 GLN A N 1
ATOM 549 C CA . GLN A 1 75 ? 6.562 9.43 -21.922 1 35.91 75 GLN A CA 1
ATOM 550 C C . GLN A 1 75 ? 5.453 8.781 -22.75 1 35.91 75 GLN A C 1
ATOM 552 O O . GLN A 1 75 ? 5.445 8.875 -23.969 1 35.91 75 GLN A O 1
ATOM 557 N N . THR A 1 76 ? 4.57 8.102 -22.047 1 36.19 76 THR A N 1
ATOM 558 C CA . THR A 1 76 ? 3.604 7.492 -22.953 1 36.19 76 THR A CA 1
ATOM 559 C C . THR A 1 76 ? 2.66 8.547 -23.531 1 36.19 76 THR A C 1
ATOM 561 O O . THR A 1 76 ? 2.014 8.312 -24.547 1 36.19 76 THR A O 1
ATOM 564 N N . GLY A 1 77 ? 2.281 9.664 -22.859 1 32.62 77 GLY A N 1
ATOM 565 C CA . GLY A 1 77 ? 1.324 10.523 -23.531 1 32.62 77 GLY A CA 1
ATOM 566 C C . GLY A 1 77 ? 1.942 11.344 -24.656 1 32.62 77 GLY A C 1
ATOM 567 O O . GLY A 1 77 ? 1.243 12.086 -25.344 1 32.62 77 GLY A O 1
ATOM 568 N N . LEU A 1 78 ? 3.01 12.062 -24.438 1 33.28 78 LEU A N 1
ATOM 569 C CA . LEU A 1 78 ? 3.359 12.852 -25.609 1 33.28 78 LEU A CA 1
ATOM 570 C C . LEU A 1 78 ? 3.77 11.945 -26.766 1 33.28 78 LEU A C 1
ATOM 572 O O . LEU A 1 78 ? 4.738 11.188 -26.656 1 33.28 78 LEU A O 1
ATOM 576 N N . ALA A 1 79 ? 2.783 11.578 -27.562 1 33.03 79 ALA A N 1
ATOM 577 C CA . ALA A 1 79 ? 2.893 11 -28.906 1 33.03 79 ALA A CA 1
ATOM 578 C C . ALA A 1 79 ? 4.016 11.664 -29.688 1 33.03 79 ALA A C 1
ATOM 580 O O . ALA A 1 79 ? 3.758 12.367 -30.672 1 33.03 79 ALA A O 1
ATOM 581 N N . SER A 1 80 ? 4.852 12.562 -29.234 1 31.2 80 SER A N 1
ATOM 582 C CA . SER A 1 80 ? 5.566 13.008 -30.422 1 31.2 80 SER A CA 1
ATOM 583 C C . SER A 1 80 ? 6.117 11.82 -31.203 1 31.2 80 SER A C 1
ATOM 585 O O . SER A 1 80 ? 6.383 10.766 -30.641 1 31.2 80 SER A O 1
ATOM 587 N N . VAL A 1 81 ? 6.148 11.914 -32.656 1 32.69 81 VAL A N 1
ATOM 588 C CA . VAL A 1 81 ? 6.594 11.266 -33.906 1 32.69 81 VAL A CA 1
ATOM 589 C C . VAL A 1 81 ? 8.008 10.727 -33.719 1 32.69 81 VAL A C 1
ATOM 591 O O . VAL A 1 81 ? 8.625 10.234 -34.656 1 32.69 81 VAL A O 1
ATOM 594 N N . GLY A 1 82 ? 8.812 11.344 -32.875 1 35.16 82 GLY A N 1
ATOM 595 C CA . GLY A 1 82 ? 10.156 10.82 -33.062 1 35.16 82 GLY A CA 1
ATOM 596 C C . GLY A 1 82 ? 10.281 9.352 -32.719 1 35.16 82 GLY A C 1
ATOM 597 O O . GLY A 1 82 ? 9.383 8.773 -32.125 1 35.16 82 GLY A O 1
ATOM 598 N N . SER A 1 83 ? 11.406 8.57 -33.125 1 35.22 83 SER A N 1
ATOM 599 C CA . SER A 1 83 ? 11.688 7.141 -33.219 1 35.22 83 SER A CA 1
ATOM 600 C C . SER A 1 83 ? 11.25 6.406 -31.953 1 35.22 83 SER A C 1
ATOM 602 O O . SER A 1 83 ? 11.531 6.848 -30.844 1 35.22 83 SER A O 1
ATOM 604 N N . ASP A 1 84 ? 10.117 5.617 -31.906 1 39.22 84 ASP A N 1
ATOM 605 C CA . ASP A 1 84 ? 9.391 4.59 -31.172 1 39.22 84 ASP A CA 1
ATOM 606 C C . ASP A 1 84 ? 10.312 3.822 -30.219 1 39.22 84 ASP A C 1
ATOM 608 O O . ASP A 1 84 ? 9.844 3.129 -29.312 1 39.22 84 ASP A O 1
ATOM 612 N N . ARG A 1 85 ? 11.547 3.746 -30.578 1 40.72 85 ARG A N 1
ATOM 613 C CA . ARG A 1 85 ? 12.539 2.885 -29.953 1 40.72 85 ARG A CA 1
ATOM 614 C C . ARG A 1 85 ? 12.898 3.402 -28.562 1 40.72 85 ARG A C 1
ATOM 616 O O . ARG A 1 85 ? 13.539 2.697 -27.781 1 40.72 85 ARG A O 1
ATOM 623 N N . ASP A 1 86 ? 12.617 4.758 -28.25 1 44.16 86 ASP A N 1
ATOM 624 C CA . ASP A 1 86 ? 13.234 5.344 -27.062 1 44.16 86 ASP A CA 1
ATOM 625 C C . ASP A 1 86 ? 12.234 5.434 -25.922 1 44.16 86 ASP A C 1
ATOM 627 O O . ASP A 1 86 ? 12.531 6.043 -24.875 1 44.16 86 ASP A O 1
ATOM 631 N N . ALA A 1 87 ? 10.977 4.984 -26.156 1 52.69 87 ALA A N 1
ATOM 632 C CA . ALA A 1 87 ? 10.117 5.125 -24.984 1 52.69 87 ALA A CA 1
ATOM 633 C C . ALA A 1 87 ? 10.461 4.078 -23.922 1 52.69 87 ALA A C 1
ATOM 635 O O . ALA A 1 87 ? 10.641 2.9 -24.25 1 52.69 87 ALA A O 1
ATOM 636 N N . PRO A 1 88 ? 10.578 4.594 -22.672 1 65.5 88 PRO A N 1
ATOM 637 C CA . PRO A 1 88 ? 10.922 3.635 -21.609 1 65.5 88 PRO A CA 1
ATOM 638 C C . PRO A 1 88 ? 9.914 2.49 -21.516 1 65.5 88 PRO A C 1
ATOM 640 O O . PRO A 1 88 ? 8.719 2.699 -21.703 1 65.5 88 PRO A O 1
ATOM 643 N N . LYS A 1 89 ? 10.383 1.301 -21.5 1 76.31 89 LYS A N 1
ATOM 644 C CA . LYS A 1 89 ? 9.578 0.095 -21.359 1 76.31 89 LYS A CA 1
ATOM 645 C C . LYS A 1 89 ? 8.781 0.115 -20.062 1 76.31 89 LYS A C 1
ATOM 647 O O . LYS A 1 89 ? 9.297 0.527 -19.016 1 76.31 89 LYS A O 1
ATOM 652 N N . PRO A 1 90 ? 7.449 -0.267 -20.156 1 88.44 90 PRO A N 1
ATOM 653 C CA . PRO A 1 90 ? 6.691 -0.427 -18.922 1 88.44 90 PRO A CA 1
ATOM 654 C C . PRO A 1 90 ? 7.371 -1.37 -17.938 1 88.44 90 PRO A C 1
ATOM 656 O O . PRO A 1 90 ? 8.039 -2.322 -18.344 1 88.44 90 PRO A O 1
ATOM 659 N N . LEU A 1 91 ? 7.195 -1.068 -16.75 1 92.12 91 LEU A N 1
ATOM 660 C CA . LEU A 1 91 ? 7.922 -1.773 -15.703 1 92.12 91 LEU A CA 1
ATOM 661 C C . LEU A 1 91 ? 7.543 -3.25 -15.68 1 92.12 91 LEU A C 1
ATOM 663 O O . LEU A 1 91 ? 8.336 -4.094 -15.258 1 92.12 91 LEU A O 1
ATOM 667 N N . ASP A 1 92 ? 6.289 -3.629 -16.016 1 93.44 92 ASP A N 1
ATOM 668 C CA . ASP A 1 92 ? 5.895 -5.035 -16.062 1 93.44 92 ASP A CA 1
ATOM 669 C C . ASP A 1 92 ? 6.707 -5.797 -17.109 1 93.44 92 ASP A C 1
ATOM 671 O O . ASP A 1 92 ? 7.102 -6.941 -16.875 1 93.44 92 ASP A O 1
ATOM 675 N N . ILE A 1 93 ? 6.984 -5.168 -18.219 1 95.12 93 ILE A N 1
ATOM 676 C CA . ILE A 1 93 ? 7.801 -5.766 -19.266 1 95.12 93 ILE A CA 1
ATOM 677 C C . ILE A 1 93 ? 9.25 -5.855 -18.797 1 95.12 93 ILE A C 1
ATOM 679 O O . ILE A 1 93 ? 9.906 -6.887 -18.984 1 95.12 93 ILE A O 1
ATOM 683 N N . VAL A 1 94 ? 9.758 -4.777 -18.203 1 95.56 94 VAL A N 1
ATOM 684 C CA . VAL A 1 94 ? 11.125 -4.773 -17.688 1 95.56 94 VAL A CA 1
ATOM 685 C C . VAL A 1 94 ? 11.289 -5.867 -16.641 1 95.56 94 VAL A C 1
ATOM 687 O O . VAL A 1 94 ? 12.289 -6.59 -16.641 1 95.56 94 VAL A O 1
ATOM 690 N N . SER A 1 95 ? 10.32 -5.973 -15.781 1 97.38 95 SER A N 1
ATOM 691 C CA . SER A 1 95 ? 10.352 -7.008 -14.758 1 97.38 95 SER A CA 1
ATOM 692 C C . SER A 1 95 ? 10.383 -8.398 -15.375 1 97.38 95 SER A C 1
ATOM 694 O O . SER A 1 95 ? 11.133 -9.273 -14.93 1 97.38 95 SER A O 1
ATOM 696 N N . ASN A 1 96 ? 9.578 -8.625 -16.344 1 98.25 96 ASN A N 1
ATOM 697 C CA . ASN A 1 96 ? 9.539 -9.891 -17.062 1 98.25 96 ASN A CA 1
ATOM 698 C C . ASN A 1 96 ? 10.906 -10.234 -17.656 1 98.25 96 ASN A C 1
ATOM 700 O O . ASN A 1 96 ? 11.352 -11.375 -17.578 1 98.25 96 ASN A O 1
ATOM 704 N N . GLU A 1 97 ? 11.586 -9.273 -18.219 1 98.38 97 GLU A N 1
ATOM 705 C CA . GLU A 1 97 ? 12.906 -9.469 -18.812 1 98.38 97 GLU A CA 1
ATOM 706 C C . GLU A 1 97 ? 13.953 -9.789 -17.75 1 98.38 97 GLU A C 1
ATOM 708 O O . GLU A 1 97 ? 14.828 -10.633 -17.969 1 98.38 97 GLU A O 1
ATOM 713 N N . ILE A 1 98 ? 13.828 -9.094 -16.672 1 98.62 98 ILE A N 1
ATOM 714 C CA . ILE A 1 98 ? 14.75 -9.328 -15.562 1 98.62 98 ILE A CA 1
ATOM 715 C C . ILE A 1 98 ? 14.602 -10.766 -15.07 1 98.62 98 ILE A C 1
ATOM 717 O O . ILE A 1 98 ? 15.594 -11.469 -14.875 1 98.62 98 ILE A O 1
ATOM 721 N N . ILE A 1 99 ? 13.422 -11.219 -14.938 1 98.88 99 ILE A N 1
ATOM 722 C CA . ILE A 1 99 ? 13.156 -12.562 -14.43 1 98.88 99 ILE A CA 1
ATOM 723 C C . ILE A 1 99 ? 13.648 -13.594 -15.438 1 98.88 99 ILE A C 1
ATOM 725 O O . ILE A 1 99 ? 14.344 -14.547 -15.07 1 98.88 99 ILE A O 1
ATOM 729 N N . LEU A 1 100 ? 13.312 -13.391 -16.672 1 98.81 100 LEU A N 1
ATOM 730 C CA . LEU A 1 100 ? 13.742 -14.328 -17.703 1 98.81 100 LEU A CA 1
ATOM 731 C C . LEU A 1 100 ? 15.258 -14.453 -17.719 1 98.81 100 LEU A C 1
ATOM 733 O O . LEU A 1 100 ? 15.797 -15.562 -17.781 1 98.81 100 LEU A O 1
ATOM 737 N N . SER A 1 101 ? 15.906 -13.336 -17.719 1 98.81 101 SER A N 1
ATOM 738 C CA . SER A 1 101 ? 17.359 -13.32 -17.719 1 98.81 101 SER A CA 1
ATOM 739 C C . SER A 1 101 ? 17.938 -14.086 -16.531 1 98.81 101 SER A C 1
ATOM 741 O O . SER A 1 101 ? 18.875 -14.859 -16.672 1 98.81 101 SER A O 1
ATOM 743 N N . SER A 1 102 ? 17.359 -13.844 -15.398 1 98.75 102 SER A N 1
ATOM 744 C CA . SER A 1 102 ? 17.828 -14.492 -14.172 1 98.75 102 SER A CA 1
ATOM 745 C C . SER A 1 102 ? 17.594 -16 -14.227 1 98.75 102 SER A C 1
ATOM 747 O O . SER A 1 102 ? 18.453 -16.781 -13.812 1 98.75 102 SER A O 1
ATOM 749 N N . LEU A 1 103 ? 16.469 -16.391 -14.695 1 98.81 103 LEU A N 1
ATOM 750 C CA . LEU A 1 103 ? 16.156 -17.812 -14.82 1 98.81 103 LEU A CA 1
ATOM 751 C C . LEU A 1 103 ? 17.109 -18.5 -15.797 1 98.81 103 LEU A C 1
ATOM 753 O O . LEU A 1 103 ? 17.594 -19.609 -15.531 1 98.81 103 LEU A O 1
ATOM 757 N N . ARG A 1 104 ? 17.406 -17.844 -16.891 1 98.69 104 ARG A N 1
ATOM 758 C CA . ARG A 1 104 ? 18.359 -18.359 -17.875 1 98.69 104 ARG A CA 1
ATOM 759 C C . ARG A 1 104 ? 19.734 -18.562 -17.25 1 98.69 104 ARG A C 1
ATOM 761 O O . ARG A 1 104 ? 20.359 -19.609 -17.438 1 98.69 104 ARG A O 1
ATOM 768 N N . LYS A 1 105 ? 20.141 -17.609 -16.516 1 98.5 105 LYS A N 1
ATOM 769 C CA . LYS A 1 105 ? 21.484 -17.625 -15.93 1 98.5 105 LYS A CA 1
ATOM 770 C C . LYS A 1 105 ? 21.578 -18.672 -14.82 1 98.5 105 LYS A C 1
ATOM 772 O O . LYS A 1 105 ? 22.672 -19.141 -14.523 1 98.5 105 LYS A O 1
ATOM 777 N N . SER A 1 106 ? 20.484 -19.016 -14.258 1 98.38 106 SER A N 1
ATOM 778 C CA . SER A 1 106 ? 20.5 -20.031 -13.211 1 98.38 106 SER A CA 1
ATOM 779 C C . SER A 1 106 ? 20.906 -21.391 -13.766 1 98.38 106 SER A C 1
ATOM 781 O O . SER A 1 106 ? 21.453 -22.219 -13.039 1 98.38 106 SER A O 1
ATOM 783 N N . GLY A 1 107 ? 20.516 -21.641 -14.984 1 98.5 107 GLY A N 1
ATOM 784 C CA . GLY A 1 107 ? 20.766 -22.938 -15.609 1 98.5 107 GLY A CA 1
ATOM 785 C C . GLY A 1 107 ? 19.875 -24.031 -15.055 1 98.5 107 GLY A C 1
ATOM 786 O O . GLY A 1 107 ? 20.141 -25.219 -15.273 1 98.5 107 GLY A O 1
ATOM 787 N N . LYS A 1 108 ? 18.859 -23.688 -14.367 1 98.75 108 LYS A N 1
ATOM 788 C CA . LYS A 1 108 ? 18.094 -24.703 -13.648 1 98.75 108 LYS A CA 1
ATOM 789 C C . LYS A 1 108 ? 16.656 -24.75 -14.141 1 98.75 108 LYS A C 1
ATOM 791 O O . LYS A 1 108 ? 15.836 -25.5 -13.602 1 98.75 108 LYS A O 1
ATOM 796 N N . VAL A 1 109 ? 16.297 -23.984 -15.172 1 98.88 109 VAL A N 1
ATOM 797 C CA . VAL A 1 109 ? 14.906 -23.875 -15.594 1 98.88 109 VAL A CA 1
ATOM 798 C C . VAL A 1 109 ? 14.758 -24.328 -17.047 1 98.88 109 VAL A C 1
ATOM 800 O O . VAL A 1 109 ? 15.492 -23.875 -17.922 1 98.88 109 VAL A O 1
ATOM 803 N N . ALA A 1 110 ? 13.859 -25.203 -17.25 1 98.75 110 ALA A N 1
ATOM 804 C CA . ALA A 1 110 ? 13.562 -25.688 -18.594 1 98.75 110 ALA A CA 1
ATOM 805 C C . ALA A 1 110 ? 12.609 -24.734 -19.312 1 98.75 110 ALA A C 1
ATOM 807 O O . ALA A 1 110 ? 12.828 -24.391 -20.484 1 98.75 110 ALA A O 1
ATOM 808 N N . VAL A 1 111 ? 11.594 -24.328 -18.594 1 98.62 111 VAL A N 1
ATOM 809 C CA . VAL A 1 111 ? 10.57 -23.516 -19.219 1 98.62 111 VAL A CA 1
ATOM 810 C C . VAL A 1 111 ? 10.086 -22.438 -18.25 1 98.62 111 VAL A C 1
ATOM 812 O O . VAL A 1 111 ? 9.969 -22.688 -17.047 1 98.62 111 VAL A O 1
ATOM 815 N N . MET A 1 112 ? 9.859 -21.219 -18.766 1 98.88 112 MET A N 1
ATOM 816 C CA . MET A 1 112 ? 9.188 -20.141 -18.031 1 98.88 112 MET A CA 1
ATOM 817 C C . MET A 1 112 ? 7.84 -19.828 -18.672 1 98.88 112 MET A C 1
ATOM 819 O O . MET A 1 112 ? 7.758 -19.594 -19.891 1 98.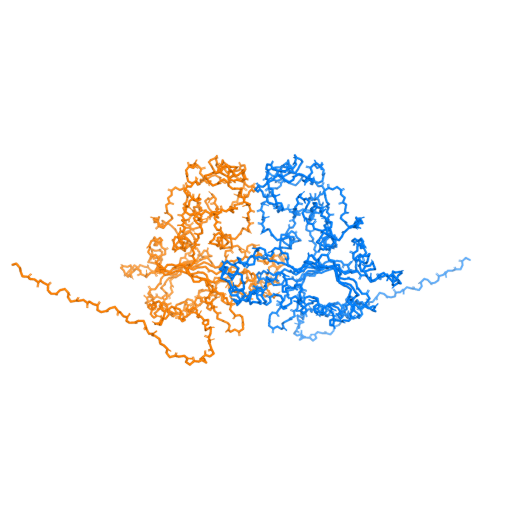88 112 MET A O 1
ATOM 823 N N . ALA A 1 113 ? 6.82 -19.859 -17.953 1 98.81 113 ALA A N 1
ATOM 824 C CA . ALA A 1 113 ? 5.523 -19.328 -18.344 1 98.81 113 ALA A CA 1
ATOM 825 C C . ALA A 1 113 ? 5.207 -18.031 -17.578 1 98.81 113 ALA A C 1
ATOM 827 O O . ALA A 1 113 ? 5.18 -18.031 -16.344 1 98.81 113 ALA A O 1
ATOM 828 N N . SER A 1 114 ? 4.988 -16.953 -18.328 1 98.62 114 SER A N 1
ATOM 829 C CA . SER A 1 114 ? 4.785 -15.625 -17.734 1 98.62 114 SER A CA 1
ATOM 830 C C . SER A 1 114 ? 3.443 -15.039 -18.141 1 98.62 114 SER A C 1
ATOM 832 O O . SER A 1 114 ? 2.998 -15.219 -19.266 1 98.62 114 SER A O 1
ATOM 834 N N . GLU A 1 115 ? 2.854 -14.297 -17.219 1 97.44 115 GLU A N 1
ATOM 835 C CA . GLU A 1 115 ? 1.63 -13.562 -17.516 1 97.44 115 GLU A CA 1
ATOM 836 C C . GLU A 1 115 ? 1.838 -12.586 -18.672 1 97.44 115 GLU A C 1
ATOM 838 O O . GLU A 1 115 ? 0.908 -12.312 -19.438 1 97.44 115 GLU A O 1
ATOM 843 N N . GLU A 1 116 ? 2.994 -12.086 -18.859 1 97 116 GLU A N 1
ATOM 844 C CA . GLU A 1 116 ? 3.307 -11.055 -19.844 1 97 116 GLU A CA 1
ATOM 845 C C . GLU A 1 116 ? 3.562 -11.664 -21.219 1 97 116 GLU A C 1
ATOM 847 O O . GLU A 1 116 ? 3.689 -10.938 -22.203 1 97 116 GLU A O 1
ATOM 852 N N . ASN A 1 117 ? 3.672 -12.984 -21.297 1 97.81 117 ASN A N 1
ATOM 853 C CA . ASN A 1 117 ? 3.973 -13.648 -22.562 1 97.81 117 ASN A CA 1
ATOM 854 C C . ASN A 1 117 ? 2.787 -14.477 -23.047 1 97.81 117 ASN A C 1
ATOM 856 O O . ASN A 1 117 ? 2.143 -15.172 -22.266 1 97.81 117 ASN A O 1
ATOM 860 N N . ASP A 1 118 ? 2.57 -14.492 -24.297 1 97.38 118 ASP A N 1
ATOM 861 C CA . ASP A 1 118 ? 1.469 -15.258 -24.891 1 97.38 118 ASP A CA 1
ATOM 862 C C . ASP A 1 118 ? 1.729 -16.766 -24.797 1 97.38 118 ASP A C 1
ATOM 864 O O . ASP A 1 118 ? 0.797 -17.547 -24.625 1 97.38 118 ASP A O 1
ATOM 868 N N . GLU A 1 119 ? 2.982 -17.109 -24.906 1 98.19 119 GLU A N 1
ATOM 869 C CA . GLU A 1 119 ? 3.402 -18.5 -24.859 1 98.19 119 GLU A CA 1
ATOM 870 C C . GLU A 1 119 ? 4.555 -18.719 -23.891 1 98.19 119 GLU A C 1
ATOM 872 O O . GLU A 1 119 ? 5.297 -17.766 -23.578 1 98.19 119 GLU A O 1
ATOM 877 N N . PRO A 1 120 ? 4.645 -19.969 -23.438 1 98.5 120 PRO A N 1
ATOM 878 C CA . PRO A 1 120 ? 5.812 -20.25 -22.594 1 98.5 120 PRO A CA 1
ATOM 879 C C . PRO A 1 120 ? 7.125 -20.172 -23.375 1 98.5 120 PRO A C 1
ATOM 881 O O . PRO A 1 120 ? 7.148 -20.391 -24.578 1 98.5 120 PRO A O 1
ATOM 884 N N . THR A 1 121 ? 8.133 -19.859 -22.672 1 98.44 121 THR A N 1
ATOM 885 C CA . THR A 1 121 ? 9.477 -19.781 -23.234 1 98.44 121 THR A CA 1
ATOM 886 C C . THR A 1 121 ? 10.312 -20.984 -22.812 1 98.44 121 THR A C 1
ATOM 888 O O . THR A 1 121 ? 10.602 -21.141 -21.625 1 98.44 121 THR A O 1
ATOM 891 N N . TRP A 1 122 ? 10.672 -21.781 -23.781 1 98.06 122 TRP A N 1
ATOM 892 C CA . TRP A 1 122 ? 11.609 -22.859 -23.484 1 98.06 122 TRP A CA 1
ATOM 893 C C . TRP A 1 122 ? 13.023 -22.328 -23.328 1 98.06 122 TRP A C 1
ATOM 895 O O . TRP A 1 122 ? 13.547 -21.656 -24.219 1 98.06 122 TRP A O 1
ATOM 905 N N . ILE A 1 123 ? 13.672 -22.594 -22.266 1 98.06 123 ILE A N 1
ATOM 906 C CA . ILE A 1 123 ? 14.953 -21.984 -21.938 1 98.06 123 ILE A CA 1
ATOM 907 C C . ILE A 1 123 ? 16.078 -22.984 -22.172 1 98.06 123 ILE A C 1
ATOM 909 O O . ILE A 1 123 ? 17.078 -22.656 -22.828 1 98.06 123 ILE A O 1
ATOM 913 N N . ARG A 1 124 ? 15.984 -24.203 -21.625 1 96.19 124 ARG A N 1
ATOM 914 C CA . ARG A 1 124 ? 17.031 -25.203 -21.797 1 96.19 124 ARG A CA 1
ATOM 915 C C . ARG A 1 124 ? 16.484 -26.609 -21.625 1 96.19 124 ARG A C 1
ATOM 917 O O . ARG A 1 124 ? 15.555 -26.828 -20.844 1 96.19 124 ARG A O 1
ATOM 924 N N . ASP A 1 125 ? 17.172 -27.547 -22.172 1 95.62 125 ASP A N 1
ATOM 925 C CA . ASP A 1 125 ? 16.703 -28.922 -22.219 1 95.62 125 ASP A CA 1
ATOM 926 C C . ASP A 1 125 ? 17 -29.656 -20.906 1 95.62 125 ASP A C 1
ATOM 928 O O . ASP A 1 125 ? 16.297 -30.594 -20.531 1 95.62 125 ASP A O 1
ATOM 932 N N . ASP A 1 126 ? 17.953 -29.266 -20.219 1 95.5 126 ASP A N 1
ATOM 933 C CA . ASP A 1 126 ? 18.391 -30.016 -19.047 1 95.5 126 ASP A CA 1
ATOM 934 C C . ASP A 1 126 ? 17.984 -29.312 -17.75 1 95.5 126 ASP A C 1
ATOM 936 O O . ASP A 1 126 ? 18.438 -29.688 -16.672 1 95.5 126 ASP A O 1
ATOM 940 N N . GLY A 1 127 ? 17.219 -28.281 -17.844 1 97.88 127 GLY A N 1
ATOM 941 C CA . GLY A 1 127 ? 16.734 -27.641 -16.625 1 97.88 127 GLY A CA 1
ATOM 942 C C . GLY A 1 127 ? 15.734 -28.484 -15.867 1 97.88 127 GLY A C 1
ATOM 943 O O . GLY A 1 127 ? 14.758 -28.953 -16.438 1 97.88 127 GLY A O 1
ATOM 944 N N . PRO A 1 128 ? 15.93 -28.672 -14.641 1 98.5 128 PRO A N 1
ATOM 945 C CA . PRO A 1 128 ? 15.062 -29.578 -13.883 1 98.5 128 PRO A CA 1
ATOM 946 C C . PRO A 1 128 ? 13.734 -28.938 -13.492 1 98.5 128 PRO A C 1
ATOM 948 O O . PRO A 1 128 ? 12.805 -29.625 -13.07 1 98.5 128 PRO A O 1
ATOM 951 N N . TYR A 1 129 ? 13.609 -27.609 -13.656 1 98.88 129 TYR A N 1
ATOM 952 C CA . TYR A 1 129 ? 12.43 -26.953 -13.094 1 98.88 129 TYR A CA 1
ATOM 953 C C . TYR A 1 129 ? 11.648 -26.219 -14.164 1 98.88 129 TYR A C 1
ATOM 955 O O . TYR A 1 129 ? 12.203 -25.844 -15.203 1 98.88 129 TYR A O 1
ATOM 963 N N . VAL A 1 130 ? 10.375 -26.078 -13.93 1 98.88 130 VAL A N 1
ATOM 964 C CA . VAL A 1 130 ? 9.43 -25.203 -14.633 1 98.88 130 VAL A CA 1
ATOM 965 C C . VAL A 1 130 ? 9.031 -24.031 -13.727 1 98.88 130 VAL A C 1
ATOM 967 O O . VAL A 1 130 ? 8.664 -24.25 -12.562 1 98.88 130 VAL A O 1
ATOM 970 N N . VAL A 1 131 ? 9.117 -22.812 -14.258 1 98.94 131 VAL A N 1
ATOM 971 C CA . VAL A 1 131 ? 8.75 -21.641 -13.461 1 98.94 131 VAL A CA 1
ATOM 972 C C . VAL A 1 131 ? 7.594 -20.906 -14.117 1 98.94 131 VAL A C 1
ATOM 974 O O . VAL A 1 131 ? 7.652 -20.594 -15.312 1 98.94 131 VAL A O 1
ATOM 977 N N . VAL A 1 132 ? 6.523 -20.703 -13.422 1 98.94 132 VAL A N 1
ATOM 978 C CA . VAL A 1 132 ? 5.438 -19.828 -13.836 1 98.94 132 VAL A CA 1
ATOM 979 C C . VAL A 1 132 ? 5.48 -18.531 -13.023 1 98.94 132 VAL A C 1
ATOM 981 O O . VAL A 1 132 ? 5.852 -18.547 -11.844 1 98.94 132 VAL A O 1
ATOM 984 N N . THR A 1 133 ? 5.09 -17.344 -13.68 1 98.94 133 THR A N 1
ATOM 985 C CA . THR A 1 133 ? 5.309 -16.109 -12.938 1 98.94 133 THR A CA 1
ATOM 986 C C . THR A 1 133 ? 4.363 -15.016 -13.422 1 98.94 133 THR A C 1
ATOM 988 O O . THR A 1 133 ? 3.973 -15 -14.594 1 98.94 133 THR A O 1
ATOM 991 N N . ASP A 1 134 ? 3.852 -14.234 -12.539 1 98.69 134 ASP A N 1
ATOM 992 C CA . ASP A 1 134 ? 3.377 -12.875 -12.75 1 98.69 134 ASP A CA 1
ATOM 993 C C . ASP A 1 134 ? 4.434 -11.852 -12.328 1 98.69 134 ASP A C 1
ATOM 995 O O . ASP A 1 134 ? 4.629 -11.609 -11.141 1 98.69 134 ASP A O 1
ATOM 999 N N . PRO A 1 135 ? 5.094 -11.273 -13.297 1 98.38 135 PRO A N 1
ATOM 1000 C CA . PRO A 1 135 ? 6.258 -10.445 -12.984 1 98.38 135 PRO A CA 1
ATOM 1001 C C . PRO A 1 135 ? 5.902 -9.227 -12.133 1 98.38 135 PRO A C 1
ATOM 1003 O O . PRO A 1 135 ? 6.715 -8.773 -11.32 1 98.38 135 PRO A O 1
ATOM 1006 N N . LEU A 1 136 ? 4.738 -8.711 -12.391 1 97.31 136 LEU A N 1
ATOM 1007 C CA . LEU A 1 136 ? 4.379 -7.504 -11.656 1 97.31 136 LEU A CA 1
ATOM 1008 C C . LEU A 1 136 ? 2.869 -7.414 -11.461 1 97.31 136 LEU A C 1
ATOM 1010 O O . LEU A 1 136 ? 2.174 -6.758 -12.242 1 97.31 136 LEU A O 1
ATOM 1014 N N . ASP A 1 137 ? 2.375 -7.91 -10.375 1 96.25 137 ASP A N 1
ATOM 1015 C CA . ASP A 1 137 ? 0.985 -7.805 -9.945 1 96.25 137 ASP A CA 1
ATOM 1016 C C . ASP A 1 137 ? 0.65 -6.379 -9.516 1 96.25 137 ASP A C 1
ATOM 1018 O O . ASP A 1 137 ? 1.39 -5.766 -8.742 1 96.25 137 ASP A O 1
ATOM 1022 N N . GLY A 1 138 ? -0.436 -5.84 -10.039 1 92.81 138 GLY A N 1
ATOM 1023 C CA . GLY A 1 138 ? -0.83 -4.48 -9.703 1 92.81 138 GLY A CA 1
ATOM 1024 C C . GLY A 1 138 ? -0.014 -3.428 -10.43 1 92.81 138 GLY A C 1
ATOM 1025 O O . GLY A 1 138 ? 0.302 -2.381 -9.859 1 92.81 138 GLY A O 1
ATOM 1026 N N . SER A 1 139 ? 0.348 -3.635 -11.625 1 88.25 139 SER A N 1
ATOM 1027 C CA . SER A 1 139 ? 1.25 -2.758 -12.367 1 88.25 139 SER A CA 1
ATOM 1028 C C . SER A 1 139 ? 0.65 -1.366 -12.539 1 88.25 139 SER A C 1
ATOM 1030 O O . SER A 1 139 ? 1.381 -0.38 -12.656 1 88.25 139 SER A O 1
ATOM 1032 N N . ARG A 1 140 ? -0.619 -1.229 -12.438 1 81.81 140 ARG A N 1
ATOM 1033 C CA . ARG A 1 140 ? -1.277 0.066 -12.578 1 81.81 140 ARG A CA 1
ATOM 1034 C C . ARG A 1 140 ? -1.035 0.943 -11.359 1 81.81 140 ARG A C 1
ATOM 1036 O O . ARG A 1 140 ? -1.291 2.148 -11.391 1 81.81 140 ARG A O 1
ATOM 1043 N N . ASN A 1 141 ? -0.577 0.356 -10.336 1 84.81 141 ASN A N 1
ATOM 1044 C CA . ASN A 1 141 ? -0.366 1.058 -9.078 1 84.81 141 ASN A CA 1
ATOM 1045 C C . ASN A 1 141 ? 1.006 1.726 -9.031 1 84.81 141 ASN A C 1
ATOM 1047 O O . ASN A 1 141 ? 1.267 2.557 -8.156 1 84.81 141 ASN A O 1
ATOM 1051 N N . ILE A 1 142 ? 1.849 1.475 -9.953 1 84.44 142 ILE A N 1
ATOM 1052 C CA . ILE A 1 142 ? 3.258 1.844 -9.859 1 84.44 142 ILE A CA 1
ATOM 1053 C C . ILE A 1 142 ? 3.393 3.365 -9.859 1 84.44 142 ILE A C 1
ATOM 1055 O O . ILE A 1 142 ? 4.191 3.924 -9.102 1 84.44 142 ILE A O 1
ATOM 1059 N N . ASP A 1 143 ? 2.582 3.965 -10.609 1 85.88 143 ASP A N 1
ATOM 1060 C CA . ASP A 1 143 ? 2.715 5.414 -10.742 1 85.88 143 ASP A CA 1
ATOM 1061 C C . ASP A 1 143 ? 2.371 6.117 -9.43 1 85.88 143 ASP A C 1
ATOM 1063 O O . ASP A 1 143 ? 2.879 7.207 -9.156 1 85.88 143 ASP A O 1
ATOM 1067 N N . ALA A 1 144 ? 1.585 5.48 -8.695 1 91.12 144 ALA A N 1
ATOM 1068 C CA . ALA A 1 144 ? 1.18 6.078 -7.422 1 91.12 144 ALA A CA 1
ATOM 1069 C C . ALA A 1 144 ? 1.98 5.492 -6.262 1 91.12 144 ALA A C 1
ATOM 1071 O O . ALA A 1 144 ? 1.663 5.738 -5.098 1 91.12 144 ALA A O 1
ATOM 1072 N N . SER A 1 145 ? 2.957 4.688 -6.57 1 93.62 145 SER A N 1
ATOM 1073 C CA . SER A 1 145 ? 3.807 4.082 -5.551 1 93.62 145 SER A CA 1
ATOM 1074 C C . SER A 1 145 ? 2.982 3.273 -4.555 1 93.62 145 SER A C 1
ATOM 1076 O O . SER A 1 145 ? 3.297 3.238 -3.363 1 93.62 145 SER A O 1
ATOM 1078 N N . ILE A 1 146 ? 1.852 2.764 -5.051 1 93.62 146 ILE A N 1
ATOM 1079 C CA . ILE A 1 146 ? 1.044 1.809 -4.301 1 93.62 146 ILE A CA 1
ATOM 1080 C C . ILE A 1 146 ? 1.643 0.41 -4.434 1 93.62 146 ILE A C 1
ATOM 1082 O O . ILE A 1 146 ? 2.293 0.1 -5.434 1 93.62 146 ILE A O 1
ATOM 1086 N N . PRO A 1 147 ? 1.495 -0.421 -3.434 1 96.31 147 PRO A N 1
ATOM 1087 C CA . PRO A 1 147 ? 2.172 -1.719 -3.395 1 96.31 147 PRO A CA 1
ATOM 1088 C C . PRO A 1 147 ? 1.872 -2.578 -4.621 1 96.31 147 PRO A C 1
ATOM 1090 O O . PRO A 1 147 ? 0.738 -2.59 -5.109 1 96.31 147 PRO A O 1
ATOM 1093 N N . THR A 1 148 ? 2.895 -3.23 -5.105 1 96.62 148 THR A N 1
ATOM 1094 C CA . THR A 1 148 ? 2.836 -4.223 -6.176 1 96.62 148 THR A CA 1
ATOM 1095 C C . THR A 1 148 ? 3.545 -5.508 -5.762 1 96.62 148 THR A C 1
ATOM 1097 O O . THR A 1 148 ? 4.039 -5.617 -4.637 1 96.62 148 THR A O 1
ATOM 1100 N N . GLY A 1 149 ? 3.549 -6.473 -6.656 1 98.19 149 GLY A N 1
ATOM 1101 C CA . GLY A 1 149 ? 4.191 -7.715 -6.266 1 98.19 149 GLY A CA 1
ATOM 1102 C C . GLY A 1 149 ? 4.582 -8.586 -7.445 1 98.19 149 GLY A C 1
ATOM 1103 O O . GLY A 1 149 ? 4.176 -8.32 -8.578 1 98.19 149 GLY A O 1
ATOM 1104 N N . THR A 1 150 ? 5.43 -9.531 -7.188 1 98.81 150 THR A N 1
ATOM 1105 C CA . THR A 1 150 ? 5.801 -10.602 -8.109 1 98.81 150 THR A CA 1
ATOM 1106 C C . THR A 1 150 ? 5.359 -11.961 -7.566 1 98.81 150 THR A C 1
ATOM 1108 O O . THR A 1 150 ? 5.453 -12.211 -6.363 1 98.81 150 THR A O 1
ATOM 1111 N N . ILE A 1 151 ? 4.898 -12.828 -8.43 1 98.94 151 ILE A N 1
ATOM 1112 C CA . ILE A 1 151 ? 4.445 -14.148 -8.031 1 98.94 151 ILE A CA 1
ATOM 1113 C C . ILE A 1 151 ? 5.238 -15.219 -8.781 1 98.94 151 ILE A C 1
ATOM 1115 O O . ILE A 1 151 ? 5.504 -15.07 -9.977 1 98.94 151 ILE A O 1
ATOM 1119 N N . PHE A 1 152 ? 5.594 -16.344 -8.07 1 98.88 152 PHE A N 1
ATOM 1120 C CA . PHE A 1 152 ? 6.297 -17.469 -8.664 1 98.88 152 PHE A CA 1
ATOM 1121 C C . PHE A 1 152 ? 5.645 -18.797 -8.266 1 98.88 152 PHE A C 1
ATOM 1123 O O . PHE A 1 152 ? 5.234 -18.969 -7.117 1 98.88 152 PHE A O 1
ATOM 1130 N N . GLY A 1 153 ? 5.516 -19.641 -9.203 1 98.94 153 GLY A N 1
ATOM 1131 C CA . GLY A 1 153 ? 5.309 -21.078 -8.992 1 98.94 153 GLY A CA 1
ATOM 1132 C C . GLY A 1 153 ? 6.395 -21.938 -9.609 1 98.94 153 GLY A C 1
ATOM 1133 O O . GLY A 1 153 ? 6.867 -21.656 -10.711 1 98.94 153 GLY A O 1
ATOM 1134 N N . ILE A 1 154 ? 6.836 -23 -8.891 1 98.94 154 ILE A N 1
ATOM 1135 C CA . ILE A 1 154 ? 7.914 -23.859 -9.367 1 98.94 154 ILE A CA 1
ATOM 1136 C C . ILE A 1 154 ? 7.441 -25.312 -9.398 1 98.94 154 ILE A C 1
ATOM 1138 O O . ILE A 1 154 ? 6.922 -25.812 -8.398 1 98.94 154 ILE A O 1
ATOM 1142 N N . TYR A 1 155 ? 7.621 -25.906 -10.562 1 98.88 155 TYR A N 1
ATOM 1143 C CA . TYR A 1 155 ? 7.332 -27.312 -10.773 1 98.88 155 TYR A CA 1
ATOM 1144 C C . TYR A 1 155 ? 8.586 -28.078 -11.195 1 98.88 155 TYR A C 1
ATOM 1146 O O . TYR A 1 155 ? 9.57 -27.469 -11.641 1 98.88 155 TYR A O 1
ATOM 1154 N N . LYS A 1 156 ? 8.586 -29.391 -11.039 1 98.69 156 LYS A N 1
ATOM 1155 C CA . LYS A 1 156 ? 9.57 -30.234 -11.711 1 98.69 156 LYS A CA 1
ATOM 1156 C C . LYS A 1 156 ? 9.227 -30.406 -13.188 1 98.69 156 LYS A C 1
ATOM 1158 O O . LYS A 1 156 ? 8.062 -30.547 -13.547 1 98.69 156 LYS A O 1
ATOM 1163 N N . ARG A 1 157 ? 10.219 -30.391 -13.961 1 98.75 157 ARG A N 1
ATOM 1164 C CA . ARG A 1 157 ? 10.016 -30.688 -15.375 1 98.75 157 ARG A CA 1
ATOM 1165 C C . ARG A 1 157 ? 9.469 -32.094 -15.57 1 98.75 157 ARG A C 1
ATOM 1167 O O . ARG A 1 157 ? 9.891 -33.031 -14.891 1 98.75 157 ARG A O 1
ATOM 1174 N N . LEU A 1 158 ? 8.586 -32.188 -16.578 1 98.44 158 LEU A N 1
ATOM 1175 C CA . LEU A 1 158 ? 8.062 -33.5 -16.953 1 98.44 158 LEU A CA 1
ATOM 1176 C C . LEU A 1 158 ? 8.961 -34.156 -17.984 1 98.44 158 LEU A C 1
ATOM 1178 O O . LEU A 1 158 ? 8.797 -33.938 -19.188 1 98.44 158 LEU A O 1
ATOM 1182 N N . GLU A 1 159 ? 9.75 -35.031 -17.5 1 97.25 159 GLU A N 1
ATOM 1183 C CA . GLU A 1 159 ? 10.758 -35.656 -18.359 1 97.25 159 GLU A CA 1
ATOM 1184 C C . GLU A 1 159 ? 10.102 -36.531 -19.422 1 97.25 159 GLU A C 1
ATOM 1186 O O . GLU A 1 159 ? 10.664 -36.688 -20.516 1 97.25 159 GLU A O 1
ATOM 1191 N N . GLU A 1 160 ? 8.984 -37.031 -19.172 1 97.44 160 GLU A N 1
ATOM 1192 C CA . GLU A 1 160 ? 8.281 -37.906 -20.094 1 97.44 160 GLU A CA 1
ATOM 1193 C C . GLU A 1 160 ? 7.879 -37.156 -21.375 1 97.44 160 GLU A C 1
ATOM 1195 O O . GLU A 1 160 ? 7.527 -37.781 -22.375 1 97.44 160 GLU A O 1
ATOM 1200 N N . LEU A 1 161 ? 7.973 -35.812 -21.281 1 97.56 161 LEU A N 1
ATOM 1201 C CA . LEU A 1 161 ? 7.562 -35 -22.422 1 97.56 161 LEU A CA 1
ATOM 1202 C C . LEU A 1 161 ? 8.773 -34.562 -23.25 1 97.56 161 LEU A C 1
ATOM 1204 O O . LEU A 1 161 ? 8.625 -33.875 -24.25 1 97.56 161 LEU A O 1
ATOM 1208 N N . ASP A 1 162 ? 9.922 -34.969 -22.969 1 96.31 162 ASP A N 1
ATOM 1209 C CA . ASP A 1 162 ? 11.164 -34.438 -23.516 1 96.31 162 ASP A CA 1
ATOM 1210 C C . ASP A 1 162 ? 11.25 -34.656 -25.016 1 96.31 162 ASP A C 1
ATOM 1212 O O . ASP A 1 162 ? 11.898 -33.906 -25.734 1 96.31 162 ASP A O 1
ATOM 1216 N N . ASP A 1 163 ? 10.617 -35.625 -25.516 1 96.62 163 ASP A N 1
ATOM 1217 C CA . ASP A 1 163 ? 10.75 -36.031 -26.922 1 96.62 163 ASP A CA 1
ATOM 1218 C C . ASP A 1 163 ? 9.758 -35.25 -27.797 1 96.62 163 ASP A C 1
ATOM 1220 O O . ASP A 1 163 ? 9.812 -35.312 -29.031 1 96.62 163 ASP A O 1
ATOM 1224 N N . LEU A 1 164 ? 8.93 -34.5 -27.203 1 97.44 164 LEU A N 1
ATOM 1225 C CA . LEU A 1 164 ? 7.961 -33.719 -27.953 1 97.44 164 LEU A CA 1
ATOM 1226 C C . LEU A 1 164 ? 8.602 -32.469 -28.531 1 97.44 164 LEU A C 1
ATOM 1228 O O . LEU A 1 164 ? 9.68 -32.031 -28.094 1 97.44 164 LEU A O 1
ATOM 1232 N N . PRO A 1 165 ? 7.875 -31.875 -29.547 1 97.75 165 PRO A N 1
ATOM 1233 C CA . PRO A 1 165 ? 8.344 -30.594 -30.047 1 97.75 165 PRO A CA 1
ATOM 1234 C C . PRO A 1 165 ? 8.406 -29.516 -28.969 1 97.75 165 PRO A C 1
ATOM 1236 O O . PRO A 1 165 ? 7.609 -29.531 -28.031 1 97.75 165 PRO A O 1
ATOM 1239 N N . ILE A 1 166 ? 9.305 -28.578 -29.109 1 97.38 166 ILE A N 1
ATOM 1240 C CA . ILE A 1 166 ? 9.625 -27.578 -28.109 1 97.38 166 ILE A CA 1
ATOM 1241 C C . ILE A 1 166 ? 8.352 -26.844 -27.688 1 97.38 166 ILE A C 1
ATOM 1243 O O . ILE A 1 166 ? 8.086 -26.672 -26.5 1 97.38 166 ILE A O 1
ATOM 1247 N N . GLU A 1 167 ? 7.543 -26.438 -28.625 1 96.75 167 GLU A N 1
ATOM 1248 C CA . GLU A 1 167 ? 6.332 -25.672 -28.328 1 96.75 167 GLU A CA 1
ATOM 1249 C C . GLU A 1 167 ? 5.348 -26.484 -27.5 1 96.75 167 GLU A C 1
ATOM 1251 O O . GLU A 1 167 ? 4.734 -25.969 -26.562 1 96.75 167 GLU A O 1
ATOM 1256 N N . GLU A 1 168 ? 5.262 -27.719 -27.844 1 97.56 168 GLU A N 1
ATOM 1257 C CA . GLU A 1 168 ? 4.316 -28.609 -27.172 1 97.56 168 GLU A CA 1
ATOM 1258 C C . GLU A 1 168 ? 4.781 -28.938 -25.75 1 97.56 168 GLU A C 1
ATOM 1260 O O . GLU A 1 168 ? 3.998 -28.859 -24.812 1 97.56 168 GLU A O 1
ATOM 1265 N N . LYS A 1 169 ? 6.023 -29.375 -25.625 1 97.88 169 LYS A N 1
ATOM 1266 C CA . LYS A 1 169 ? 6.5 -29.719 -24.281 1 97.88 169 LYS A CA 1
ATOM 1267 C C . LYS A 1 169 ? 6.543 -28.484 -23.375 1 97.88 169 LYS A C 1
ATOM 1269 O O . LYS A 1 169 ? 6.316 -28.594 -22.172 1 97.88 169 LYS A O 1
ATOM 1274 N N . ALA A 1 170 ? 6.867 -27.312 -23.953 1 98.5 170 ALA A N 1
ATOM 1275 C CA . ALA A 1 170 ? 6.828 -26.078 -23.156 1 98.5 170 ALA A CA 1
ATOM 1276 C C . ALA A 1 170 ? 5.426 -25.828 -22.609 1 98.5 170 ALA A C 1
ATOM 1278 O O . ALA A 1 170 ? 5.262 -25.516 -21.438 1 98.5 170 ALA A O 1
ATOM 1279 N N . MET A 1 171 ? 4.461 -25.984 -23.453 1 98.5 171 MET A N 1
ATOM 1280 C CA . MET A 1 171 ? 3.072 -25.734 -23.062 1 98.5 171 MET A CA 1
ATOM 1281 C C . MET A 1 171 ? 2.609 -26.734 -22.016 1 98.5 171 MET A C 1
ATOM 1283 O O . MET A 1 171 ? 2.1 -26.344 -20.969 1 98.5 171 MET A O 1
ATOM 1287 N N . LEU A 1 172 ? 2.824 -27.969 -22.25 1 98.56 172 LEU A N 1
ATOM 1288 C CA . LEU A 1 172 ? 2.342 -29.016 -21.359 1 98.56 172 LEU A CA 1
ATOM 1289 C C . LEU A 1 172 ? 3.031 -28.938 -20 1 98.56 172 LEU A C 1
ATOM 1291 O O . LEU A 1 172 ? 2.404 -29.172 -18.969 1 98.56 172 LEU A O 1
ATOM 1295 N N . ASN A 1 173 ? 4.297 -28.609 -19.984 1 98.75 173 ASN A N 1
ATOM 1296 C CA . ASN A 1 173 ? 5.004 -28.406 -18.719 1 98.75 173 ASN A CA 1
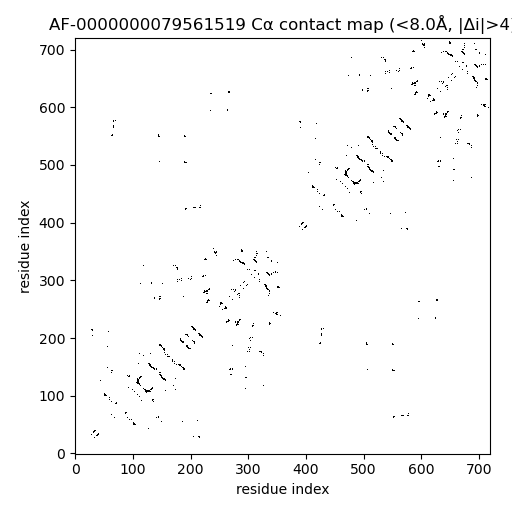ATOM 1297 C C . ASN A 1 173 ? 4.406 -27.25 -17.922 1 98.75 173 ASN A C 1
ATOM 1299 O O . ASN A 1 173 ? 4.41 -27.266 -16.688 1 98.75 173 ASN A O 1
ATOM 1303 N N . SER A 1 174 ? 3.893 -26.266 -18.609 1 98.81 174 SER A N 1
ATOM 1304 C CA . SER A 1 174 ? 3.389 -25.047 -17.984 1 98.81 174 SER A CA 1
ATOM 1305 C C . SER A 1 174 ? 1.963 -25.25 -17.469 1 98.81 174 SER A C 1
ATOM 1307 O O . SER A 1 174 ? 1.458 -24.438 -16.703 1 98.81 174 SER A O 1
ATOM 1309 N N . LEU A 1 175 ? 1.312 -26.312 -17.859 1 98.81 175 LEU A N 1
ATOM 1310 C CA . LEU A 1 175 ? -0.094 -26.516 -17.531 1 98.81 175 LEU A CA 1
ATOM 1311 C C . LEU A 1 175 ? -0.245 -27.578 -16.438 1 98.81 175 LEU A C 1
ATOM 1313 O O . LEU A 1 175 ? -1.259 -28.266 -16.375 1 98.81 175 LEU A O 1
ATOM 1317 N N . GLN A 1 176 ? 0.76 -27.75 -15.648 1 98.62 176 GLN A N 1
ATOM 1318 C CA . GLN A 1 176 ? 0.679 -28.688 -14.531 1 98.62 176 GLN A CA 1
ATOM 1319 C C . GLN A 1 176 ? -0.302 -28.188 -13.469 1 98.62 176 GLN A C 1
ATOM 1321 O O . GLN A 1 176 ? -0.457 -26.984 -13.273 1 98.62 176 GLN A O 1
ATOM 1326 N N . SER A 1 177 ? -0.924 -29.078 -12.781 1 98.44 177 SER A N 1
ATOM 1327 C CA . SER A 1 177 ? -1.811 -28.766 -11.664 1 98.44 177 SER A CA 1
ATOM 1328 C C . SER A 1 177 ? -1.04 -28.141 -10.508 1 98.44 177 SER A C 1
ATOM 1330 O O . SER A 1 177 ? 0.135 -28.453 -10.297 1 98.44 177 SER A O 1
ATOM 1332 N N . GLY A 1 178 ? -1.819 -27.281 -9.781 1 98.69 178 GLY A N 1
ATOM 1333 C CA . GLY A 1 178 ? -1.2 -26.672 -8.617 1 98.69 178 GLY A CA 1
ATOM 1334 C C . GLY A 1 178 ? -0.749 -27.672 -7.574 1 98.69 178 GLY A C 1
ATOM 1335 O O . GLY A 1 178 ? 0.119 -27.375 -6.75 1 98.69 178 GLY A O 1
ATOM 1336 N N . SER A 1 179 ? -1.291 -28.844 -7.562 1 98.25 179 SER A N 1
ATOM 1337 C CA . SER A 1 179 ? -0.954 -29.891 -6.594 1 98.25 179 SER A CA 1
ATOM 1338 C C . SER A 1 179 ? 0.469 -30.391 -6.801 1 98.25 179 SER A C 1
ATOM 1340 O O . SER A 1 179 ? 1.022 -31.078 -5.938 1 98.25 179 SER A O 1
ATOM 1342 N N . ARG A 1 180 ? 1.084 -30.062 -7.902 1 98.56 180 ARG A N 1
ATOM 1343 C CA . ARG A 1 180 ? 2.418 -30.562 -8.219 1 98.56 180 ARG A CA 1
ATOM 1344 C C . ARG A 1 180 ? 3.482 -29.516 -7.906 1 98.56 180 ARG A C 1
ATOM 1346 O O . ARG A 1 180 ? 4.676 -29.766 -8.117 1 98.56 180 ARG A O 1
ATOM 1353 N N . LEU A 1 181 ? 3.051 -28.406 -7.422 1 98.81 181 LEU A N 1
ATOM 1354 C CA . LEU A 1 181 ? 4.02 -27.375 -7.066 1 98.81 181 LEU A CA 1
ATOM 1355 C C . LEU A 1 181 ? 5.023 -27.906 -6.047 1 98.81 181 LEU A C 1
ATOM 1357 O O . LEU A 1 181 ? 4.641 -28.531 -5.062 1 98.81 181 LEU A O 1
ATOM 1361 N N . VAL A 1 182 ? 6.32 -27.641 -6.273 1 98.44 182 VAL A N 1
ATOM 1362 C CA . VAL A 1 182 ? 7.34 -28 -5.293 1 98.44 182 VAL A CA 1
ATOM 1363 C C . VAL A 1 182 ? 7.691 -26.781 -4.438 1 98.44 182 VAL A C 1
ATOM 1365 O O . VAL A 1 182 ? 8.242 -26.922 -3.344 1 98.44 182 VAL A O 1
ATOM 1368 N N . ALA A 1 183 ? 7.418 -25.547 -4.965 1 98.75 183 ALA A N 1
ATOM 1369 C CA . ALA A 1 183 ? 7.574 -24.297 -4.23 1 98.75 183 ALA A CA 1
ATOM 1370 C C . ALA A 1 183 ? 6.711 -23.203 -4.84 1 98.75 183 ALA A C 1
ATOM 1372 O O . ALA A 1 183 ? 6.34 -23.266 -6.016 1 98.75 183 ALA A O 1
ATOM 1373 N N . ALA A 1 184 ? 6.34 -22.25 -4.113 1 98.94 184 ALA A N 1
ATOM 1374 C CA . ALA A 1 184 ? 5.668 -21.031 -4.547 1 98.94 184 ALA A CA 1
ATOM 1375 C C . ALA A 1 184 ? 6.094 -19.844 -3.695 1 98.94 184 ALA A C 1
ATOM 1377 O O . ALA A 1 184 ? 6.422 -20 -2.518 1 98.94 184 ALA A O 1
ATOM 1378 N N . ALA A 1 185 ? 6.102 -18.672 -4.32 1 98.94 185 ALA A N 1
ATOM 1379 C CA . ALA A 1 185 ? 6.508 -17.469 -3.605 1 98.94 185 ALA A CA 1
ATOM 1380 C C . ALA A 1 185 ? 5.836 -16.234 -4.199 1 98.94 185 ALA A C 1
ATOM 1382 O O . ALA A 1 185 ? 5.434 -16.234 -5.363 1 98.94 185 ALA A O 1
ATOM 1383 N N . TYR A 1 186 ? 5.66 -15.281 -3.387 1 98.88 186 TYR A N 1
ATOM 1384 C CA . TYR A 1 186 ? 5.453 -13.93 -3.883 1 98.88 186 TYR A CA 1
ATOM 1385 C C . TYR A 1 186 ? 6.383 -12.945 -3.184 1 98.88 186 TYR A C 1
ATOM 1387 O O . TYR A 1 186 ? 6.867 -13.211 -2.082 1 98.88 186 TYR A O 1
ATOM 1395 N N . VAL A 1 187 ? 6.652 -11.875 -3.863 1 98.88 187 VAL A N 1
ATOM 1396 C CA . VAL A 1 187 ? 7.379 -10.742 -3.301 1 98.88 187 VAL A CA 1
ATOM 1397 C C . VAL A 1 187 ? 6.484 -9.508 -3.293 1 98.88 187 VAL A C 1
ATOM 1399 O O . VAL A 1 187 ? 5.883 -9.156 -4.312 1 98.88 187 VAL A O 1
ATOM 1402 N N . LEU A 1 188 ? 6.348 -8.938 -2.17 1 98.69 188 LEU A N 1
ATOM 1403 C CA . LEU A 1 188 ? 5.605 -7.699 -1.984 1 98.69 188 LEU A CA 1
ATOM 1404 C C . LEU A 1 188 ? 6.547 -6.496 -2.002 1 98.69 188 LEU A C 1
ATOM 1406 O O . LEU A 1 188 ? 7.492 -6.43 -1.214 1 98.69 188 LEU A O 1
ATOM 1410 N N . TYR A 1 189 ? 6.363 -5.59 -2.941 1 97.94 189 TYR A N 1
ATOM 1411 C CA . TYR A 1 189 ? 7.074 -4.316 -2.973 1 97.94 189 TYR A CA 1
ATOM 1412 C C . TYR A 1 189 ? 6.242 -3.213 -2.332 1 97.94 189 TYR A C 1
ATOM 1414 O O . TYR A 1 189 ? 5.309 -2.693 -2.949 1 97.94 189 TYR A O 1
ATOM 1422 N N . SER A 1 190 ? 6.488 -2.826 -1.186 1 97.56 190 SER A N 1
ATOM 1423 C CA . SER A 1 190 ? 5.754 -1.849 -0.388 1 97.56 190 SER A CA 1
ATOM 1424 C C . SER A 1 190 ? 6.684 -1.106 0.566 1 97.56 190 SER A C 1
ATOM 1426 O O . SER A 1 190 ? 7.812 -0.763 0.203 1 97.56 190 SER A O 1
ATOM 1428 N N . SER A 1 191 ? 6.156 -0.695 1.764 1 95.88 191 SER A N 1
ATOM 1429 C CA . SER A 1 191 ? 7.008 0.007 2.721 1 95.88 191 SER A CA 1
ATOM 1430 C C . SER A 1 191 ? 8.234 -0.82 3.076 1 95.88 191 SER A C 1
ATOM 1432 O O . SER A 1 191 ? 9.297 -0.266 3.373 1 95.88 191 SER A O 1
ATOM 1434 N N . ALA A 1 192 ? 8.039 -2.102 3.025 1 96.75 192 ALA A N 1
ATOM 1435 C CA . ALA A 1 192 ? 9.141 -3.064 3.049 1 96.75 192 ALA A CA 1
ATOM 1436 C C . ALA A 1 192 ? 9.023 -4.059 1.899 1 96.75 192 ALA A C 1
ATOM 1438 O O . ALA A 1 192 ? 7.957 -4.195 1.293 1 96.75 192 ALA A O 1
ATOM 1439 N N . THR A 1 193 ? 10.117 -4.652 1.547 1 98.12 193 THR A N 1
ATOM 1440 C CA . THR A 1 193 ? 10.102 -5.719 0.553 1 98.12 193 THR A CA 1
ATOM 1441 C C . THR A 1 193 ? 10.039 -7.086 1.229 1 98.12 193 THR A C 1
ATOM 1443 O O . THR A 1 193 ? 10.969 -7.48 1.935 1 98.12 193 THR A O 1
ATOM 1446 N N . ILE A 1 194 ? 8.961 -7.785 1.003 1 98.5 194 ILE A N 1
ATOM 1447 C CA . ILE A 1 194 ? 8.703 -9.039 1.704 1 98.5 194 ILE A CA 1
ATOM 1448 C C . ILE A 1 194 ? 8.656 -10.188 0.704 1 98.5 194 ILE A C 1
ATOM 1450 O O . ILE A 1 194 ? 7.965 -10.109 -0.313 1 98.5 194 ILE A O 1
ATOM 1454 N N . LEU A 1 195 ? 9.43 -11.172 0.981 1 98.75 195 LEU A N 1
ATOM 1455 C CA . LEU A 1 195 ? 9.359 -12.43 0.237 1 98.75 195 LEU A CA 1
ATOM 1456 C C . LEU A 1 195 ? 8.664 -13.508 1.06 1 98.75 195 LEU A C 1
ATOM 1458 O O . LEU A 1 195 ? 9.18 -13.922 2.102 1 98.75 195 LEU A O 1
ATOM 1462 N N . CYS A 1 196 ? 7.527 -13.914 0.661 1 98.75 196 CYS A N 1
ATOM 1463 C CA . CYS A 1 196 ? 6.793 -15.023 1.265 1 98.75 196 CYS A CA 1
ATOM 1464 C C . CYS A 1 196 ? 6.906 -16.281 0.411 1 98.75 196 CYS A C 1
ATOM 1466 O O . CYS A 1 196 ? 6.645 -16.25 -0.792 1 98.75 196 CYS A O 1
ATOM 1468 N N . ILE A 1 197 ? 7.25 -17.422 1.06 1 98.75 197 ILE A N 1
ATOM 1469 C CA . ILE A 1 197 ? 7.582 -18.594 0.248 1 98.75 197 ILE A CA 1
ATOM 1470 C C . ILE A 1 197 ? 7.172 -19.859 0.983 1 98.75 197 ILE A C 1
ATOM 1472 O O . ILE A 1 197 ? 7.109 -19.875 2.215 1 98.75 197 ILE A O 1
ATOM 1476 N N . THR A 1 198 ? 6.848 -20.938 0.225 1 98.62 198 THR A N 1
ATOM 1477 C CA . THR A 1 198 ? 6.586 -22.266 0.758 1 98.62 198 THR A CA 1
ATOM 1478 C C . THR A 1 198 ? 7.227 -23.328 -0.12 1 98.62 198 THR A C 1
ATOM 1480 O O . THR A 1 198 ? 7.387 -23.141 -1.327 1 98.62 198 THR A O 1
ATOM 1483 N N . PHE A 1 199 ? 7.59 -24.422 0.517 1 97.81 199 PHE A N 1
ATOM 1484 C CA . PHE A 1 199 ? 8.109 -25.609 -0.137 1 97.81 199 PHE A CA 1
ATOM 1485 C C . PHE A 1 199 ? 7.238 -26.828 0.176 1 97.81 199 PHE A C 1
ATOM 1487 O O . PHE A 1 199 ? 7.672 -27.969 0.016 1 97.81 199 PHE A O 1
ATOM 1494 N N . GLY A 1 200 ? 6.047 -26.531 0.648 1 96.44 200 GLY A N 1
ATOM 1495 C CA . GLY A 1 200 ? 5.117 -27.594 0.986 1 96.44 200 GLY A CA 1
ATOM 1496 C C . GLY A 1 200 ? 5.16 -27.984 2.453 1 96.44 200 GLY A C 1
ATOM 1497 O O . GLY A 1 200 ? 4.504 -28.938 2.869 1 96.44 200 GLY A O 1
ATOM 1498 N N . SER A 1 201 ? 5.941 -27.312 3.225 1 94 201 SER A N 1
ATOM 1499 C CA . SER A 1 201 ? 6.055 -27.547 4.66 1 94 201 SER A CA 1
ATOM 1500 C C . SER A 1 201 ? 5.953 -26.234 5.441 1 94 201 SER A C 1
ATOM 1502 O O . SER A 1 201 ? 6.828 -25.922 6.246 1 94 201 SER A O 1
ATOM 1504 N N . GLY A 1 202 ? 4.879 -25.531 5.234 1 97.19 202 GLY A N 1
ATOM 1505 C CA . GLY A 1 202 ? 4.648 -24.266 5.906 1 97.19 202 GLY A CA 1
ATOM 1506 C C . GLY A 1 202 ? 5 -23.062 5.051 1 97.19 202 GLY A C 1
ATOM 1507 O O . GLY A 1 202 ? 5.66 -23.188 4.02 1 97.19 202 GLY A O 1
ATOM 1508 N N . THR A 1 203 ? 4.547 -21.938 5.375 1 98.38 203 THR A N 1
ATOM 1509 C CA . THR A 1 203 ? 4.812 -20.672 4.703 1 98.38 203 THR A CA 1
ATOM 1510 C C . THR A 1 203 ? 5.711 -19.781 5.559 1 98.38 203 THR A C 1
ATOM 1512 O O . THR A 1 203 ? 5.465 -19.594 6.75 1 98.38 203 THR A O 1
ATOM 1515 N N . GLN A 1 204 ? 6.781 -19.234 4.934 1 97.69 204 GLN A N 1
ATOM 1516 C CA . GLN A 1 204 ? 7.746 -18.359 5.598 1 97.69 204 GLN A CA 1
ATOM 1517 C C . GLN A 1 204 ? 7.797 -16.984 4.938 1 97.69 204 GLN A C 1
ATOM 1519 O O . GLN A 1 204 ? 7.637 -16.875 3.721 1 97.69 204 GLN A O 1
ATOM 1524 N N . ALA A 1 205 ? 8.07 -16.016 5.785 1 97.69 205 ALA A N 1
ATOM 1525 C CA . ALA A 1 205 ? 8.258 -14.68 5.227 1 97.69 205 ALA A CA 1
ATOM 1526 C C . ALA A 1 205 ? 9.641 -14.133 5.566 1 97.69 205 ALA A C 1
ATOM 1528 O O . ALA A 1 205 ? 10.133 -14.32 6.684 1 97.69 205 ALA A O 1
ATOM 1529 N N . PHE A 1 206 ? 10.234 -13.594 4.609 1 97.94 206 PHE A N 1
ATOM 1530 C CA . PHE A 1 206 ? 11.523 -12.93 4.703 1 97.94 206 PHE A CA 1
ATOM 1531 C C . PHE A 1 206 ? 11.398 -11.453 4.336 1 97.94 206 PHE A C 1
ATOM 1533 O O . PHE A 1 206 ? 10.633 -11.094 3.436 1 97.94 206 PHE A O 1
ATOM 1540 N N . THR A 1 207 ? 12.102 -10.609 4.996 1 97.75 207 THR A N 1
ATOM 1541 C CA . THR A 1 207 ? 12.141 -9.188 4.691 1 97.75 207 THR A CA 1
ATOM 1542 C C . THR A 1 207 ? 13.523 -8.781 4.184 1 97.75 207 THR A C 1
ATOM 1544 O O . THR A 1 207 ? 14.539 -9.211 4.727 1 97.75 207 THR A O 1
ATOM 1547 N N . LEU A 1 208 ? 13.531 -7.98 3.176 1 97.94 208 LEU A N 1
ATOM 1548 C CA . LEU A 1 208 ? 14.797 -7.531 2.604 1 97.94 208 LEU A CA 1
ATOM 1549 C C . LEU A 1 208 ? 15.508 -6.566 3.547 1 97.94 208 LEU A C 1
ATOM 1551 O O . LEU A 1 208 ? 14.938 -5.559 3.963 1 97.94 208 LEU A O 1
ATOM 1555 N N . ASP A 1 209 ? 16.688 -6.898 3.902 1 96.19 209 ASP A N 1
ATOM 1556 C CA . ASP A 1 209 ? 17.578 -6 4.625 1 96.19 209 ASP A CA 1
ATOM 1557 C C . ASP A 1 209 ? 18.438 -5.18 3.662 1 96.19 209 ASP A C 1
ATOM 1559 O O . ASP A 1 209 ? 19.391 -5.695 3.09 1 96.19 209 ASP A O 1
ATOM 1563 N N . HIS A 1 210 ? 18.172 -3.986 3.592 1 93.19 210 HIS A N 1
ATOM 1564 C CA . HIS A 1 210 ? 18.828 -3.135 2.607 1 93.19 210 HIS A CA 1
ATOM 1565 C C . HIS A 1 210 ? 20.281 -2.873 2.992 1 93.19 210 HIS A C 1
ATOM 1567 O O . HIS A 1 210 ? 21.078 -2.432 2.16 1 93.19 210 HIS A O 1
ATOM 1573 N N . SER A 1 211 ? 20.609 -3.078 4.188 1 91.69 211 SER A N 1
ATOM 1574 C CA . SER A 1 211 ? 21.984 -2.855 4.605 1 91.69 211 SER A CA 1
ATOM 1575 C C . SER A 1 211 ? 22.906 -3.961 4.094 1 91.69 211 SER A C 1
ATOM 1577 O O . SER A 1 211 ? 24.078 -3.709 3.773 1 91.69 211 SER A O 1
ATOM 1579 N N . THR A 1 212 ? 22.344 -5.195 3.939 1 93.19 212 THR A N 1
ATOM 1580 C CA . THR A 1 212 ? 23.156 -6.324 3.502 1 93.19 212 THR A CA 1
ATOM 1581 C C . THR A 1 212 ? 22.719 -6.805 2.121 1 93.19 212 THR A C 1
ATOM 1583 O O . THR A 1 212 ? 23.469 -7.523 1.446 1 93.19 212 THR A O 1
ATOM 1586 N N . GLY A 1 213 ? 21.516 -6.473 1.822 1 94.81 213 GLY A N 1
ATOM 1587 C CA . GLY A 1 213 ? 20.969 -6.949 0.561 1 94.81 213 GLY A CA 1
ATOM 1588 C C . GLY A 1 213 ? 20.422 -8.359 0.642 1 94.81 213 GLY A C 1
ATOM 1589 O O . GLY A 1 213 ? 20.312 -9.047 -0.375 1 94.81 213 GLY A O 1
ATOM 1590 N N . ASP A 1 214 ? 20.141 -8.828 1.842 1 96.38 214 ASP A N 1
ATOM 1591 C CA . ASP A 1 214 ? 19.656 -10.195 2.016 1 96.38 214 ASP A CA 1
ATOM 1592 C C . ASP A 1 214 ? 18.219 -10.211 2.516 1 96.38 214 ASP A C 1
ATOM 1594 O O . ASP A 1 214 ? 17.812 -9.344 3.289 1 96.38 214 ASP A O 1
ATOM 1598 N N . PHE A 1 215 ? 17.516 -11.172 2.02 1 97.94 215 PHE A N 1
ATOM 1599 C CA . PHE A 1 215 ? 16.234 -11.469 2.645 1 97.94 215 PHE A CA 1
ATOM 1600 C C . PHE A 1 215 ? 16.438 -12.211 3.965 1 97.94 215 PHE A C 1
ATOM 1602 O O . PHE A 1 215 ? 17.016 -13.297 3.992 1 97.94 215 PHE A O 1
ATOM 1609 N N . VAL A 1 216 ? 15.891 -11.617 5.047 1 96.81 216 VAL A N 1
ATOM 1610 C CA . VAL A 1 216 ? 16.047 -12.148 6.398 1 96.81 216 VAL A CA 1
ATOM 1611 C C . VAL A 1 216 ? 14.711 -12.68 6.91 1 96.81 216 VAL A C 1
ATOM 1613 O O . VAL A 1 216 ? 13.672 -12.047 6.723 1 96.81 216 VAL A O 1
ATOM 1616 N N . LEU A 1 217 ? 14.805 -13.875 7.547 1 96.06 217 LEU A N 1
ATOM 1617 C CA . LEU A 1 217 ? 13.594 -14.492 8.062 1 96.06 217 LEU A CA 1
ATOM 1618 C C . LEU A 1 217 ? 12.961 -13.633 9.148 1 96.06 217 LEU A C 1
ATOM 1620 O O . LEU A 1 217 ? 13.586 -13.352 10.172 1 96.06 217 LEU A O 1
ATOM 1624 N N . THR A 1 218 ? 11.766 -13.188 8.945 1 94.94 218 THR A N 1
ATOM 1625 C CA . THR A 1 218 ? 11.102 -12.305 9.898 1 94.94 218 THR A CA 1
ATOM 1626 C C . THR A 1 218 ? 9.859 -12.977 10.484 1 94.94 218 THR A C 1
ATOM 1628 O O . THR A 1 218 ? 9.477 -12.695 11.617 1 94.94 218 THR A O 1
ATOM 1631 N N . ASN A 1 219 ? 9.172 -13.766 9.727 1 93.75 219 ASN A N 1
ATOM 1632 C CA . ASN A 1 219 ? 8.008 -14.523 10.18 1 93.75 219 ASN A CA 1
ATOM 1633 C C . ASN A 1 219 ? 8.125 -16 9.836 1 93.75 219 ASN A C 1
ATOM 1635 O O . ASN A 1 219 ? 7.68 -16.438 8.766 1 93.75 219 ASN A O 1
ATOM 1639 N N . PRO A 1 220 ? 8.703 -16.703 10.852 1 92.31 220 PRO A N 1
ATOM 1640 C CA . PRO A 1 220 ? 8.789 -18.141 10.609 1 92.31 220 PRO A CA 1
ATOM 1641 C C . PRO A 1 220 ? 7.445 -18.844 10.766 1 92.31 220 PRO A C 1
ATOM 1643 O O . PRO A 1 220 ? 6.715 -18.594 11.727 1 92.31 220 PRO A O 1
ATOM 1646 N N . SER A 1 221 ? 6.934 -19.547 9.797 1 93.69 221 SER A N 1
ATOM 1647 C CA . SER A 1 221 ? 5.742 -20.375 9.836 1 93.69 221 SER A CA 1
ATOM 1648 C C . SER A 1 221 ? 4.48 -19.531 10 1 93.69 221 SER A C 1
ATOM 1650 O O . SER A 1 221 ? 3.766 -19.656 10.992 1 93.69 221 SER A O 1
ATOM 1652 N N . ILE A 1 222 ? 4.191 -18.781 9.078 1 97 222 ILE A N 1
ATOM 1653 C CA . ILE A 1 222 ? 2.984 -17.969 9.062 1 97 222 ILE A CA 1
ATOM 1654 C C . ILE A 1 222 ? 1.753 -18.859 9.203 1 97 222 ILE A C 1
ATOM 1656 O O . ILE A 1 222 ? 1.643 -19.891 8.531 1 97 222 ILE A O 1
ATOM 1660 N N . LYS A 1 223 ? 0.927 -18.469 10.094 1 98.19 223 LYS A N 1
ATOM 1661 C CA . LYS A 1 223 ? -0.385 -19.094 10.227 1 98.19 223 LYS A CA 1
ATOM 1662 C C . LYS A 1 223 ? -1.503 -18.078 10.039 1 98.19 223 LYS A C 1
ATOM 1664 O O . LYS A 1 223 ? -1.616 -17.125 10.812 1 98.19 223 LYS A O 1
ATOM 1669 N N . ILE A 1 224 ? -2.23 -18.281 9.047 1 98.25 224 ILE A N 1
ATOM 1670 C CA . ILE A 1 224 ? -3.381 -17.406 8.852 1 98.25 224 ILE A CA 1
ATOM 1671 C C . ILE A 1 224 ? -4.418 -17.672 9.938 1 98.25 224 ILE A C 1
ATOM 1673 O O . ILE A 1 224 ? -4.723 -18.828 10.258 1 98.25 224 ILE A O 1
ATOM 1677 N N . PRO A 1 225 ? -4.941 -16.609 10.617 1 98.19 225 PRO A N 1
ATOM 1678 C CA . PRO A 1 225 ? -6.047 -16.844 11.547 1 98.19 225 PRO A CA 1
ATOM 1679 C C . PRO A 1 225 ? -7.227 -17.578 10.906 1 98.19 225 PRO A C 1
ATOM 1681 O O . PRO A 1 225 ? -7.559 -17.312 9.742 1 98.19 225 PRO A O 1
ATOM 1684 N N . PRO A 1 226 ? -7.816 -18.484 11.609 1 97.81 226 PRO A N 1
ATOM 1685 C CA . PRO A 1 226 ? -8.938 -19.219 11.016 1 97.81 226 PRO A CA 1
ATOM 1686 C C . PRO A 1 226 ? -10.086 -18.297 10.594 1 97.81 226 PRO A C 1
ATOM 1688 O O . PRO A 1 226 ? -10.852 -18.641 9.688 1 97.81 226 PRO A O 1
ATOM 1691 N N . ARG A 1 227 ? -10.164 -17.156 11.328 1 97.5 227 ARG A N 1
ATOM 1692 C CA . ARG A 1 227 ? -11.133 -16.094 11.031 1 97.5 227 ARG A CA 1
ATOM 1693 C C . ARG A 1 227 ? -10.477 -14.727 11.102 1 97.5 227 ARG A C 1
ATOM 1695 O O . ARG A 1 227 ? -9.578 -14.5 11.914 1 97.5 227 ARG A O 1
ATOM 1702 N N . GLY A 1 228 ? -10.938 -13.875 10.156 1 96.69 228 GLY A N 1
ATOM 1703 C CA . GLY A 1 228 ? -10.5 -12.492 10.227 1 96.69 228 GLY A CA 1
ATOM 1704 C C . GLY A 1 228 ? -11.648 -11.5 10.281 1 96.69 228 GLY A C 1
ATOM 1705 O O . GLY A 1 228 ? -12.789 -11.883 10.539 1 96.69 228 GLY A O 1
ATOM 1706 N N . GLN A 1 229 ? -11.328 -10.242 10.172 1 97 229 GLN A N 1
ATOM 1707 C CA . GLN A 1 229 ? -12.328 -9.172 10.195 1 97 229 GLN A CA 1
ATOM 1708 C C . GLN A 1 229 ? -12.148 -8.219 9.023 1 97 229 GLN A C 1
ATOM 1710 O O . GLN A 1 229 ? -12.508 -7.043 9.109 1 97 229 GLN A O 1
ATOM 1715 N N . ILE A 1 230 ? -11.477 -8.75 7.973 1 97.69 230 ILE A N 1
ATOM 1716 C CA . ILE A 1 230 ? -11.203 -7.914 6.809 1 97.69 230 ILE A CA 1
ATOM 1717 C C . ILE A 1 230 ? -11.609 -8.656 5.535 1 97.69 230 ILE A C 1
ATOM 1719 O O . ILE A 1 230 ? -11.352 -9.852 5.402 1 97.69 230 ILE A O 1
ATOM 1723 N N . TYR A 1 231 ? -12.289 -7.996 4.645 1 98.56 231 TYR A N 1
ATOM 1724 C CA . TYR A 1 231 ? -12.469 -8.516 3.291 1 98.56 231 TYR A CA 1
ATOM 1725 C C . TYR A 1 231 ? -11.914 -7.539 2.256 1 98.56 231 TYR A C 1
ATOM 1727 O O . TYR A 1 231 ? -11.945 -6.324 2.461 1 98.56 231 TYR A O 1
ATOM 1735 N N . SER A 1 232 ? -11.383 -8.062 1.247 1 98.56 232 SER A N 1
ATOM 1736 C CA . SER A 1 232 ? -10.789 -7.285 0.161 1 98.56 232 SER A CA 1
ATOM 1737 C C . SER A 1 232 ? -11.469 -7.59 -1.17 1 98.56 232 SER A C 1
ATOM 1739 O O . SER A 1 232 ? -11.305 -8.68 -1.72 1 98.56 232 SER A O 1
ATOM 1741 N N . VAL A 1 233 ? -12.188 -6.684 -1.688 1 98.38 233 VAL A N 1
ATOM 1742 C CA . VAL A 1 233 ? -12.859 -6.773 -2.98 1 98.38 233 VAL A CA 1
ATOM 1743 C C . VAL A 1 233 ? -13.195 -5.371 -3.482 1 98.38 233 VAL A C 1
ATOM 1745 O O . VAL A 1 233 ? -13.273 -4.426 -2.697 1 98.38 233 VAL A O 1
ATOM 1748 N N . ASN A 1 234 ? -13.312 -5.172 -4.738 1 97.31 234 ASN A N 1
ATOM 1749 C CA . ASN A 1 234 ? -13.773 -3.895 -5.273 1 97.31 234 ASN A CA 1
ATOM 1750 C C . ASN A 1 234 ? -15.258 -3.666 -4.98 1 97.31 234 ASN A C 1
ATOM 1752 O O . ASN A 1 234 ? -16.109 -4.016 -5.793 1 97.31 234 ASN A O 1
ATOM 1756 N N . ASP A 1 235 ? -15.539 -2.924 -3.957 1 97.44 235 ASP A N 1
ATOM 1757 C CA . ASP A 1 235 ? -16.906 -2.686 -3.479 1 97.44 235 ASP A CA 1
ATOM 1758 C C . ASP A 1 235 ? -17.703 -1.871 -4.492 1 97.44 235 ASP A C 1
ATOM 1760 O O . ASP A 1 235 ? -18.938 -1.848 -4.441 1 97.44 235 ASP A O 1
ATOM 1764 N N . ALA A 1 236 ? -17 -1.2 -5.32 1 97.5 236 ALA A N 1
ATOM 1765 C CA . ALA A 1 236 ? -17.703 -0.388 -6.312 1 97.5 236 ALA A CA 1
ATOM 1766 C C . ALA A 1 236 ? -18.516 -1.262 -7.258 1 97.5 236 ALA A C 1
ATOM 1768 O O . ALA A 1 236 ? -19.406 -0.769 -7.953 1 97.5 236 ALA A O 1
ATOM 1769 N N . ARG A 1 237 ? -18.266 -2.553 -7.266 1 96.56 237 ARG A N 1
ATOM 1770 C CA . ARG A 1 237 ? -18.984 -3.461 -8.156 1 96.56 237 ARG A CA 1
ATOM 1771 C C . ARG A 1 237 ? -20.156 -4.121 -7.434 1 96.56 237 ARG A C 1
ATOM 1773 O O . ARG A 1 237 ? -20.688 -5.141 -7.891 1 96.56 237 ARG A O 1
ATOM 1780 N N . TYR A 1 238 ? -20.562 -3.584 -6.41 1 96.62 238 TYR A N 1
ATOM 1781 C CA . TYR A 1 238 ? -21.609 -4.113 -5.531 1 96.62 238 TYR A CA 1
ATOM 1782 C C . TYR A 1 238 ? -22.828 -4.551 -6.332 1 96.62 238 TYR A C 1
ATOM 1784 O O . TYR A 1 238 ? -23.359 -5.645 -6.121 1 96.62 238 TYR A O 1
ATOM 1792 N N . PHE A 1 239 ? -23.234 -3.775 -7.27 1 95.5 239 PHE A N 1
ATOM 1793 C CA . PHE A 1 239 ? -24.469 -4.051 -7.996 1 95.5 239 PHE A CA 1
ATOM 1794 C C . PHE A 1 239 ? -24.219 -5.02 -9.141 1 95.5 239 PHE A C 1
ATOM 1796 O O . PHE A 1 239 ? -25.172 -5.516 -9.758 1 95.5 239 PHE A O 1
ATOM 1803 N N . ASP A 1 240 ? -22.953 -5.336 -9.414 1 94.62 240 ASP A N 1
ATOM 1804 C CA . ASP A 1 240 ? -22.578 -6.309 -10.438 1 94.62 240 ASP A CA 1
ATOM 1805 C C . ASP A 1 240 ? -22.406 -7.699 -9.836 1 94.62 240 ASP A C 1
ATOM 1807 O O . ASP A 1 240 ? -22.359 -8.695 -10.562 1 94.62 240 ASP A O 1
ATOM 1811 N N . TRP A 1 241 ? -22.281 -7.762 -8.516 1 96.69 241 TRP A N 1
ATOM 1812 C CA . TRP A 1 241 ? -21.984 -9.023 -7.844 1 96.69 241 TRP A CA 1
ATOM 1813 C C . TRP A 1 241 ? -23.172 -9.984 -7.961 1 96.69 241 TRP A C 1
ATOM 1815 O O . TRP A 1 241 ? -24.328 -9.555 -8.016 1 96.69 241 TRP A O 1
ATOM 1825 N N . PRO A 1 242 ? -22.859 -11.328 -8.008 1 96.31 242 PRO A N 1
ATOM 1826 C CA . PRO A 1 242 ? -23.953 -12.289 -7.848 1 96.31 242 PRO A CA 1
ATOM 1827 C C . PRO A 1 242 ? -24.609 -12.203 -6.477 1 96.31 242 PRO A C 1
ATOM 1829 O O . PRO A 1 242 ? -24.016 -11.703 -5.523 1 96.31 242 PRO A O 1
ATOM 1832 N N . GLU A 1 243 ? -25.797 -12.656 -6.375 1 97.06 243 GLU A N 1
ATOM 1833 C CA . GLU A 1 243 ? -26.625 -12.477 -5.191 1 97.06 243 GLU A CA 1
ATOM 1834 C C . GLU A 1 243 ? -25.953 -13.062 -3.949 1 97.06 243 GLU A C 1
ATOM 1836 O O . GLU A 1 243 ? -25.984 -12.445 -2.881 1 97.06 243 GLU A O 1
ATOM 1841 N N . GLY A 1 244 ? -25.375 -14.219 -4.062 1 98.12 244 GLY A N 1
ATOM 1842 C CA . GLY A 1 244 ? -24.734 -14.852 -2.924 1 98.12 244 GLY A CA 1
ATOM 1843 C C . GLY A 1 244 ? -23.594 -14.031 -2.354 1 98.12 244 GLY A C 1
ATOM 1844 O O . GLY A 1 244 ? -23.453 -13.922 -1.135 1 98.12 244 GLY A O 1
ATOM 1845 N N . LEU A 1 245 ? -22.766 -13.461 -3.254 1 98.38 245 LEU A N 1
ATOM 1846 C CA . LEU A 1 245 ? -21.656 -12.625 -2.807 1 98.38 245 LEU A CA 1
ATOM 1847 C C . LEU A 1 245 ? -22.172 -11.359 -2.123 1 98.38 245 LEU A C 1
ATOM 1849 O O . LEU A 1 245 ? -21.641 -10.961 -1.08 1 98.38 245 LEU A O 1
ATOM 1853 N N . ARG A 1 246 ? -23.141 -10.711 -2.693 1 98 246 ARG A N 1
ATOM 1854 C CA . ARG A 1 246 ? -23.734 -9.516 -2.107 1 98 246 ARG A CA 1
ATOM 1855 C C . ARG A 1 246 ? -24.25 -9.797 -0.702 1 98 246 ARG A C 1
ATOM 1857 O O . ARG A 1 246 ? -24.016 -9.016 0.222 1 98 246 ARG A O 1
ATOM 1864 N N . GLN A 1 247 ? -24.953 -10.898 -0.543 1 98.44 247 GLN A N 1
ATOM 1865 C CA . GLN A 1 247 ? -25.5 -11.281 0.753 1 98.44 247 GLN A CA 1
ATOM 1866 C C . GLN A 1 247 ? -24.391 -11.531 1.768 1 98.44 247 GLN A C 1
ATOM 1868 O O . GLN A 1 247 ? -24.484 -11.102 2.918 1 98.44 247 GLN A O 1
ATOM 1873 N N . TYR A 1 248 ? -23.406 -12.289 1.343 1 98.62 248 TYR A N 1
ATOM 1874 C CA . TYR A 1 248 ? -22.297 -12.57 2.234 1 98.62 248 TYR A CA 1
ATOM 1875 C C . TYR A 1 248 ? -21.672 -11.281 2.754 1 98.62 248 TYR A C 1
ATOM 1877 O O . TYR A 1 248 ? -21.516 -11.102 3.963 1 98.62 248 TYR A O 1
ATOM 1885 N N . ILE A 1 249 ? -21.281 -10.32 1.781 1 98.56 249 ILE A N 1
ATOM 1886 C CA . ILE A 1 249 ? -20.609 -9.078 2.152 1 98.56 249 ILE A CA 1
ATOM 1887 C C . ILE A 1 249 ? -21.516 -8.25 3.057 1 98.56 249 ILE A C 1
ATOM 1889 O O . ILE A 1 249 ? -21.078 -7.746 4.094 1 98.56 249 ILE A O 1
ATOM 1893 N N . ASP A 1 250 ? -22.781 -8.117 2.732 1 98.38 250 ASP A N 1
ATOM 1894 C CA . ASP A 1 250 ? -23.719 -7.363 3.559 1 98.38 250 ASP A CA 1
ATOM 1895 C C . ASP A 1 250 ? -23.797 -7.953 4.965 1 98.38 250 ASP A C 1
ATOM 1897 O O . ASP A 1 250 ? -23.922 -7.215 5.945 1 98.38 250 ASP A O 1
ATOM 1901 N N . THR A 1 251 ? -23.766 -9.258 5.031 1 98.31 251 THR A N 1
ATOM 1902 C CA . THR A 1 251 ? -23.906 -9.969 6.301 1 98.31 251 THR A CA 1
ATOM 1903 C C . THR A 1 251 ? -22.672 -9.734 7.18 1 98.31 251 THR A C 1
ATOM 1905 O O . THR A 1 251 ? -22.812 -9.32 8.336 1 98.31 251 THR A O 1
ATOM 1908 N N . VAL A 1 252 ? -21.484 -9.93 6.641 1 97.88 252 VAL A N 1
ATOM 1909 C CA . VAL A 1 252 ? -20.281 -9.898 7.473 1 97.88 252 VAL A CA 1
ATOM 1910 C C . VAL A 1 252 ? -19.953 -8.461 7.852 1 97.88 252 VAL A C 1
ATOM 1912 O O . VAL A 1 252 ? -19.438 -8.203 8.945 1 97.88 252 VAL A O 1
ATOM 1915 N N . ARG A 1 253 ? -20.266 -7.492 6.945 1 97.5 253 ARG A N 1
ATOM 1916 C CA . ARG A 1 253 ? -19.922 -6.109 7.273 1 97.5 253 ARG A CA 1
ATOM 1917 C C . ARG A 1 253 ? -20.844 -5.566 8.367 1 97.5 253 ARG A C 1
ATOM 1919 O O . ARG A 1 253 ? -20.531 -4.551 9 1 97.5 253 ARG A O 1
ATOM 1926 N N . GLN A 1 254 ? -21.953 -6.191 8.688 1 96.88 254 GLN A N 1
ATOM 1927 C CA . GLN A 1 254 ? -22.875 -5.801 9.75 1 96.88 254 GLN A CA 1
ATOM 1928 C C . GLN A 1 254 ? -22.641 -6.633 11.008 1 96.88 254 GLN A C 1
ATOM 1930 O O . GLN A 1 254 ? -23.359 -6.488 12 1 96.88 254 GLN A O 1
ATOM 1935 N N . GLY A 1 255 ? -21.719 -7.516 10.938 1 96.62 255 GLY A N 1
ATOM 1936 C CA . GLY A 1 255 ? -21.438 -8.367 12.086 1 96.62 255 GLY A CA 1
ATOM 1937 C C . GLY A 1 255 ? -22.484 -9.453 12.297 1 96.62 255 GLY A C 1
ATOM 1938 O O . GLY A 1 255 ? -22.75 -9.852 13.43 1 96.62 255 GLY A O 1
ATOM 1939 N N . LYS A 1 256 ? -23.016 -9.953 11.25 1 97.31 256 LYS A N 1
ATOM 1940 C CA . LYS A 1 256 ? -24.094 -10.922 11.344 1 97.31 256 LYS A CA 1
ATOM 1941 C C . LYS A 1 256 ? -23.672 -12.281 10.789 1 97.31 256 LYS A C 1
ATOM 1943 O O . LYS A 1 256 ? -24.5 -13.172 10.602 1 97.31 256 LYS A O 1
ATOM 1948 N N . GLY A 1 257 ? -22.438 -12.406 10.445 1 96.56 257 GLY A N 1
ATOM 1949 C CA . GLY A 1 257 ? -21.938 -13.68 9.938 1 96.56 257 GLY A CA 1
ATOM 1950 C C . GLY A 1 257 ? -21.781 -14.727 11.023 1 96.56 257 GLY A C 1
ATOM 1951 O O . GLY A 1 257 ? -22.219 -14.523 12.164 1 96.56 257 GLY A O 1
ATOM 1952 N N . ARG A 1 258 ? -21.203 -15.82 10.625 1 96.31 258 ARG A N 1
ATOM 1953 C CA . ARG A 1 258 ? -20.938 -16.891 11.586 1 96.31 258 ARG A CA 1
ATOM 1954 C C . ARG A 1 258 ? -20.062 -16.391 12.734 1 96.31 258 ARG A C 1
ATOM 1956 O O . ARG A 1 258 ? -20.203 -16.844 13.875 1 96.31 258 ARG A O 1
ATOM 1963 N N . TYR A 1 259 ? -19.141 -15.477 12.43 1 91.25 259 TYR A N 1
ATOM 1964 C CA . TYR A 1 259 ? -18.359 -14.719 13.398 1 91.25 259 TYR A CA 1
ATOM 1965 C C . TYR A 1 259 ? -18.969 -13.336 13.633 1 91.25 259 TYR A C 1
ATOM 1967 O O . TYR A 1 259 ? -19.031 -12.516 12.719 1 91.25 259 TYR A O 1
ATOM 1975 N N . PRO A 1 260 ? -19.5 -13.109 14.797 1 93 260 PRO A N 1
ATOM 1976 C CA . PRO A 1 260 ? -20.297 -11.906 15.016 1 93 260 PRO A CA 1
ATOM 1977 C C . PRO A 1 260 ? -19.453 -10.664 15.273 1 93 260 PRO A C 1
ATOM 1979 O O . PRO A 1 260 ? -19.656 -9.977 16.281 1 93 260 PRO A O 1
ATOM 1982 N N . LYS A 1 261 ? -18.578 -10.43 14.414 1 95.38 261 LYS A N 1
ATOM 1983 C CA . LYS A 1 261 ? -17.781 -9.203 14.398 1 95.38 261 LYS A CA 1
ATOM 1984 C C . LYS A 1 261 ? -17.891 -8.5 13.047 1 95.38 261 LYS A C 1
ATOM 1986 O O . LYS A 1 261 ? -17.938 -9.156 12 1 95.38 261 LYS A O 1
ATOM 1991 N N . LYS A 1 262 ? -17.922 -7.258 13.109 1 96.19 262 LYS A N 1
ATOM 1992 C CA . LYS A 1 262 ? -18.031 -6.469 11.883 1 96.19 262 LYS A CA 1
ATOM 1993 C C . LYS A 1 262 ? -16.719 -6.512 11.094 1 96.19 262 LYS A C 1
ATOM 1995 O O . LYS A 1 262 ? -15.648 -6.246 11.641 1 96.19 262 LYS A O 1
ATOM 2000 N N . TYR A 1 263 ? -16.844 -6.895 9.875 1 97.69 263 TYR A N 1
ATOM 2001 C CA . TYR A 1 263 ? -15.695 -6.879 8.992 1 97.69 263 TYR A CA 1
ATOM 2002 C C . TYR A 1 263 ? -15.438 -5.48 8.445 1 97.69 263 TYR A C 1
ATOM 2004 O O . TYR A 1 263 ? -16.359 -4.668 8.352 1 97.69 263 TYR A O 1
ATOM 2012 N N . SER A 1 264 ? -14.227 -5.152 8.156 1 97.38 264 SER A N 1
ATOM 2013 C CA . SER A 1 264 ? -13.805 -3.916 7.504 1 97.38 264 SER A CA 1
ATOM 2014 C C . SER A 1 264 ? -13.375 -4.172 6.062 1 97.38 264 SER A C 1
ATOM 2016 O O . SER A 1 264 ? -12.867 -5.246 5.746 1 97.38 264 SER A O 1
ATOM 2018 N N . ALA A 1 265 ? -13.609 -3.201 5.246 1 98.19 265 ALA A N 1
ATOM 2019 C CA . ALA A 1 265 ? -13.195 -3.295 3.852 1 98.19 265 ALA A CA 1
ATOM 2020 C C . ALA A 1 265 ? -11.797 -2.723 3.658 1 98.19 265 ALA A C 1
ATOM 2022 O O . ALA A 1 265 ? -11.477 -1.655 4.188 1 98.19 265 ALA A O 1
ATOM 2023 N N . ARG A 1 266 ? -10.938 -3.43 3.09 1 97.94 266 ARG A N 1
ATOM 2024 C CA . ARG A 1 266 ? -9.633 -3.002 2.582 1 97.94 266 ARG A CA 1
ATOM 2025 C C . ARG A 1 266 ? -9.43 -3.465 1.143 1 97.94 266 ARG A C 1
ATOM 2027 O O . ARG A 1 266 ? -9.672 -4.629 0.819 1 97.94 266 ARG A O 1
ATOM 2034 N N . TYR A 1 267 ? -9.023 -2.543 0.292 1 98.06 267 TYR A N 1
ATOM 2035 C CA . TYR A 1 267 ? -8.812 -2.959 -1.09 1 98.06 267 TYR A CA 1
ATOM 2036 C C . TYR A 1 267 ? -7.754 -2.094 -1.767 1 98.06 267 TYR A C 1
ATOM 2038 O O . TYR A 1 267 ? -8.047 -0.984 -2.217 1 98.06 267 TYR A O 1
ATOM 2046 N N . ILE A 1 268 ? -6.617 -2.658 -1.94 1 96.81 268 ILE A N 1
ATOM 2047 C CA . ILE A 1 268 ? -5.465 -1.988 -2.533 1 96.81 268 ILE A CA 1
ATOM 2048 C C . ILE A 1 268 ? -5.496 -2.154 -4.051 1 96.81 268 ILE A C 1
ATOM 2050 O O . ILE A 1 268 ? -4.984 -1.304 -4.785 1 96.81 268 ILE A O 1
ATOM 2054 N N . CYS A 1 269 ? -6.133 -3.209 -4.586 1 95.56 269 CYS A N 1
ATOM 2055 C CA . CYS A 1 269 ? -6.148 -3.621 -5.984 1 95.56 269 CYS A CA 1
ATOM 2056 C C . CYS A 1 269 ? -4.781 -4.145 -6.414 1 95.56 269 CYS A C 1
ATOM 2058 O O . CYS A 1 269 ? -4.297 -3.814 -7.496 1 95.56 269 CYS A O 1
ATOM 2060 N N . SER A 1 270 ? -4.059 -4.785 -5.691 1 96.75 270 SER A N 1
ATOM 2061 C CA . SER A 1 270 ? -2.906 -5.672 -5.828 1 96.75 270 SER A CA 1
ATOM 2062 C C . SER A 1 270 ? -3.141 -6.996 -5.109 1 96.75 270 SER A C 1
ATOM 2064 O O . SER A 1 270 ? -3.244 -7.031 -3.881 1 96.75 270 SER A O 1
ATOM 2066 N N . LEU A 1 271 ? -3.25 -7.984 -5.848 1 98.06 271 LEU A N 1
ATOM 2067 C CA . LEU A 1 271 ? -3.562 -9.289 -5.285 1 98.06 271 LEU A CA 1
ATOM 2068 C C . LEU A 1 271 ? -2.539 -9.688 -4.227 1 98.06 271 LEU A C 1
ATOM 2070 O O . LEU A 1 271 ? -2.904 -10.172 -3.152 1 98.06 271 LEU A O 1
ATOM 2074 N N . VAL A 1 272 ? -1.276 -9.438 -4.473 1 98.56 272 VAL A N 1
ATOM 2075 C CA . VAL A 1 272 ? -0.198 -9.781 -3.553 1 98.56 272 VAL A CA 1
ATOM 2076 C C . VAL A 1 272 ? -0.342 -8.977 -2.262 1 98.56 272 VAL A C 1
ATOM 2078 O O . VAL A 1 272 ? -0.259 -9.531 -1.164 1 98.56 272 VAL A O 1
ATOM 2081 N N . ALA A 1 273 ? -0.58 -7.699 -2.383 1 98.12 273 ALA A N 1
ATOM 2082 C CA . ALA A 1 273 ? -0.687 -6.844 -1.204 1 98.12 273 ALA A CA 1
ATOM 2083 C C . ALA A 1 273 ? -1.921 -7.199 -0.379 1 98.12 273 ALA A C 1
ATOM 2085 O O . ALA A 1 273 ? -1.844 -7.312 0.846 1 98.12 273 ALA A O 1
ATOM 2086 N N . ASP A 1 274 ? -3.035 -7.371 -1.002 1 98.25 274 ASP A N 1
ATOM 2087 C CA . ASP A 1 274 ? -4.27 -7.723 -0.307 1 98.25 274 ASP A CA 1
ATOM 2088 C C . ASP A 1 274 ? -4.152 -9.086 0.365 1 98.25 274 ASP A C 1
ATOM 2090 O O . ASP A 1 274 ? -4.621 -9.273 1.489 1 98.25 274 ASP A O 1
ATOM 2094 N N . LEU A 1 275 ? -3.52 -9.984 -0.321 1 98.69 275 LEU A N 1
ATOM 2095 C CA . LEU A 1 275 ? -3.348 -11.32 0.246 1 98.69 275 LEU A CA 1
ATOM 2096 C C . LEU A 1 275 ? -2.398 -11.281 1.438 1 98.69 275 LEU A C 1
ATOM 2098 O O . LEU A 1 275 ? -2.637 -11.953 2.445 1 98.69 275 LEU A O 1
ATOM 2102 N N . HIS A 1 276 ? -1.31 -10.539 1.292 1 98.5 276 HIS A N 1
ATOM 2103 C CA . HIS A 1 276 ? -0.345 -10.492 2.385 1 98.5 276 HIS A CA 1
ATOM 2104 C C . HIS A 1 276 ? -1.001 -10.016 3.678 1 98.5 276 HIS A C 1
ATOM 2106 O O . HIS A 1 276 ? -0.758 -10.586 4.746 1 98.5 276 HIS A O 1
ATOM 2112 N N . ARG A 1 277 ? -1.796 -8.969 3.58 1 97.5 277 ARG A N 1
ATOM 2113 C CA . ARG A 1 277 ? -2.549 -8.5 4.742 1 97.5 277 ARG A CA 1
ATOM 2114 C C . ARG A 1 277 ? -3.447 -9.609 5.289 1 97.5 277 ARG A C 1
ATOM 2116 O O . ARG A 1 277 ? -3.539 -9.797 6.5 1 97.5 277 ARG A O 1
ATOM 2123 N N . THR A 1 278 ? -4.086 -10.336 4.406 1 98.25 278 THR A N 1
ATOM 2124 C CA . THR A 1 278 ? -5 -11.406 4.781 1 98.25 278 THR A CA 1
ATOM 2125 C C . THR A 1 278 ? -4.25 -12.531 5.488 1 98.25 278 THR A C 1
ATOM 2127 O O . THR A 1 278 ? -4.75 -13.109 6.453 1 98.25 278 THR A O 1
ATOM 2130 N N . LEU A 1 279 ? -3.08 -12.828 4.996 1 98.19 279 LEU A N 1
ATOM 2131 C CA . LEU A 1 279 ? -2.264 -13.867 5.609 1 98.19 279 LEU A CA 1
ATOM 2132 C C . LEU A 1 279 ? -1.954 -13.531 7.062 1 98.19 279 LEU A C 1
ATOM 2134 O O . LEU A 1 279 ? -1.901 -14.422 7.918 1 98.19 279 LEU A O 1
ATOM 2138 N N . LEU A 1 280 ? -1.793 -12.273 7.316 1 97.12 280 LEU A N 1
ATOM 2139 C CA . LEU A 1 280 ? -1.356 -11.852 8.641 1 97.12 280 LEU A CA 1
ATOM 2140 C C . LEU A 1 280 ? -2.551 -11.641 9.57 1 97.12 280 LEU A C 1
ATOM 2142 O O . LEU A 1 280 ? -2.496 -11.992 10.75 1 97.12 280 LEU A O 1
ATOM 2146 N N . TYR A 1 281 ? -3.67 -11.094 9.016 1 96.56 281 TYR A N 1
ATOM 2147 C CA . TYR A 1 281 ? -4.742 -10.648 9.898 1 96.56 281 TYR A CA 1
ATOM 2148 C C . TYR A 1 281 ? -5.977 -11.531 9.742 1 96.56 281 TYR A C 1
ATOM 2150 O O . TYR A 1 281 ? -6.902 -11.461 10.555 1 96.56 281 TYR A O 1
ATOM 2158 N N . GLY A 1 282 ? -5.98 -12.352 8.727 1 97.94 282 GLY A N 1
ATOM 2159 C CA . GLY A 1 282 ? -7.156 -13.156 8.422 1 97.94 282 GLY A CA 1
ATOM 2160 C C . GLY A 1 282 ? -8.164 -12.43 7.547 1 97.94 282 GLY A C 1
ATOM 2161 O O . GLY A 1 282 ? -7.957 -11.266 7.188 1 97.94 282 GLY A O 1
ATOM 2162 N N . GLY A 1 283 ? -9.195 -13.156 7.184 1 98.5 283 GLY A N 1
ATOM 2163 C CA . GLY A 1 283 ? -10.211 -12.617 6.293 1 98.5 283 GLY A CA 1
ATOM 2164 C C . GLY A 1 283 ? -10.164 -13.219 4.898 1 98.5 283 GLY A C 1
ATOM 2165 O O . GLY A 1 283 ? -9.852 -14.398 4.738 1 98.5 283 GLY A O 1
ATOM 2166 N N . VAL A 1 284 ? -10.617 -12.367 3.914 1 98.75 284 VAL A N 1
ATOM 2167 C CA . VAL A 1 284 ? -10.719 -12.906 2.561 1 98.75 284 VAL A CA 1
ATOM 2168 C C . VAL A 1 284 ? -10.266 -11.852 1.551 1 98.75 284 VAL A C 1
ATOM 2170 O O . VAL A 1 284 ? -10.688 -10.695 1.619 1 98.75 284 VAL A O 1
ATOM 2173 N N . ALA A 1 285 ? -9.375 -12.203 0.737 1 98.81 285 ALA A N 1
ATOM 2174 C CA . ALA A 1 285 ? -9.055 -11.453 -0.476 1 98.81 285 ALA A CA 1
ATOM 2175 C C . ALA A 1 285 ? -9.711 -12.086 -1.699 1 98.81 285 ALA A C 1
ATOM 2177 O O . ALA A 1 285 ? -9.523 -13.273 -1.965 1 98.81 285 ALA A O 1
ATOM 2178 N N . MET A 1 286 ? -10.5 -11.266 -2.441 1 98.31 286 MET A N 1
ATOM 2179 C CA . MET A 1 286 ? -11.266 -11.977 -3.465 1 98.31 286 MET A CA 1
ATOM 2180 C C . MET A 1 286 ? -11.391 -11.133 -4.727 1 98.31 286 MET A C 1
ATOM 2182 O O . MET A 1 286 ? -11.375 -9.898 -4.664 1 98.31 286 MET A O 1
ATOM 2186 N N . ASN A 1 287 ? -11.422 -11.703 -5.805 1 98.12 287 ASN A N 1
ATOM 2187 C CA . ASN A 1 287 ? -11.883 -11.258 -7.113 1 98.12 287 ASN A CA 1
ATOM 2188 C C . ASN A 1 287 ? -12.938 -12.203 -7.684 1 98.12 287 ASN A C 1
ATOM 2190 O O . ASN A 1 287 ? -12.602 -13.281 -8.188 1 98.12 287 ASN A O 1
ATOM 2194 N N . PRO A 1 288 ? -14.18 -11.82 -7.633 1 97.88 288 PRO A N 1
ATOM 2195 C CA . PRO A 1 288 ? -15.242 -12.75 -8.016 1 97.88 288 PRO A CA 1
ATOM 2196 C C . PRO A 1 288 ? -15.375 -12.898 -9.531 1 97.88 288 PRO A C 1
ATOM 2198 O O . PRO A 1 288 ? -16.109 -13.773 -10.008 1 97.88 288 PRO A O 1
ATOM 2201 N N . ARG A 1 289 ? -14.688 -12.102 -10.305 1 96.19 289 ARG A N 1
ATOM 2202 C CA . ARG A 1 289 ? -14.758 -12.125 -11.766 1 96.19 289 ARG A CA 1
ATOM 2203 C C . ARG A 1 289 ? -13.812 -13.172 -12.344 1 96.19 289 ARG A C 1
ATOM 2205 O O . ARG A 1 289 ? -12.836 -13.555 -11.695 1 96.19 289 ARG A O 1
ATOM 2212 N N . ASP A 1 290 ? -14.086 -13.602 -13.531 1 94.56 290 ASP A N 1
ATOM 2213 C CA . ASP A 1 290 ? -13.141 -14.406 -14.297 1 94.56 290 ASP A CA 1
ATOM 2214 C C . ASP A 1 290 ? -12.008 -13.539 -14.844 1 94.56 290 ASP A C 1
ATOM 2216 O O . ASP A 1 290 ? -11.938 -13.289 -16.047 1 94.56 290 ASP A O 1
ATOM 2220 N N . HIS A 1 291 ? -11.164 -13.227 -13.961 1 94.31 291 HIS A N 1
ATOM 2221 C CA . HIS A 1 291 ? -10.164 -12.227 -14.312 1 94.31 291 HIS A CA 1
ATOM 2222 C C . HIS A 1 291 ? -8.75 -12.742 -14.055 1 94.31 291 HIS A C 1
ATOM 2224 O O . HIS A 1 291 ? -7.852 -12.539 -14.867 1 94.31 291 HIS A O 1
ATOM 2230 N N . LEU A 1 292 ? -8.531 -13.367 -12.953 1 96.69 292 LEU A N 1
ATOM 2231 C CA . LEU A 1 292 ? -7.195 -13.781 -12.531 1 96.69 292 LEU A CA 1
ATOM 2232 C C . LEU A 1 292 ? -6.809 -15.102 -13.195 1 96.69 292 LEU A C 1
ATOM 2234 O O . LEU A 1 292 ? -7.676 -15.906 -13.539 1 96.69 292 LEU A O 1
ATOM 2238 N N . ARG A 1 293 ? -5.566 -15.32 -13.375 1 98.25 293 ARG A N 1
ATOM 2239 C CA . ARG A 1 293 ? -5.082 -16.484 -14.109 1 98.25 293 ARG A CA 1
ATOM 2240 C C . ARG A 1 293 ? -4.773 -17.641 -13.156 1 98.25 293 ARG A C 1
ATOM 2242 O O . ARG A 1 293 ? -4.168 -17.438 -12.102 1 98.25 293 ARG A O 1
ATOM 2249 N N . LEU A 1 294 ? -5.141 -18.797 -13.578 1 98.81 294 LEU A N 1
ATOM 2250 C CA . LEU A 1 294 ? -4.957 -20 -12.766 1 98.81 294 LEU A CA 1
ATOM 2251 C C . LEU A 1 294 ? -3.479 -20.328 -12.609 1 98.81 294 LEU A C 1
ATOM 2253 O O . LEU A 1 294 ? -2.992 -20.516 -11.492 1 98.81 294 LEU A O 1
ATOM 2257 N N . VAL A 1 295 ? -2.715 -20.25 -13.656 1 98.81 295 VAL A N 1
ATOM 2258 C CA . VAL A 1 295 ? -1.376 -20.828 -13.734 1 98.81 295 VAL A CA 1
ATOM 2259 C C . VAL A 1 295 ? -0.396 -19.969 -12.945 1 98.81 295 VAL A C 1
ATOM 2261 O O . VAL A 1 295 ? 0.349 -20.469 -12.102 1 98.81 295 VAL A O 1
ATOM 2264 N N . TYR A 1 296 ? -0.475 -18.609 -13.062 1 97.44 296 TYR A N 1
ATOM 2265 C CA . TYR A 1 296 ? 0.571 -17.719 -12.57 1 97.44 296 TYR A CA 1
ATOM 2266 C C . TYR A 1 296 ? 0.16 -17.062 -11.25 1 97.44 296 TYR A C 1
ATOM 2268 O O . TYR A 1 296 ? 1 -16.516 -10.539 1 97.44 296 TYR A O 1
ATOM 2276 N N . GLU A 1 297 ? -1.128 -17.094 -11 1 98.56 297 GLU A N 1
ATOM 2277 C CA . GLU A 1 297 ? -1.624 -16.344 -9.844 1 98.56 297 GLU A CA 1
ATOM 2278 C C . GLU A 1 297 ? -2.334 -17.281 -8.859 1 98.56 297 GLU A C 1
ATOM 2280 O O . GLU A 1 297 ? -1.829 -17.531 -7.766 1 98.56 297 GLU A O 1
ATOM 2285 N N . ALA A 1 298 ? -3.307 -17.938 -9.312 1 98.88 298 ALA A N 1
ATOM 2286 C CA . ALA A 1 298 ? -4.172 -18.703 -8.406 1 98.88 298 ALA A CA 1
ATOM 2287 C C . ALA A 1 298 ? -3.434 -19.906 -7.824 1 98.88 298 ALA A C 1
ATOM 2289 O O . ALA A 1 298 ? -3.469 -20.125 -6.613 1 98.88 298 ALA A O 1
ATOM 2290 N N . ASN A 1 299 ? -2.768 -20.703 -8.633 1 98.94 299 ASN A N 1
ATOM 2291 C CA . ASN A 1 299 ? -2.082 -21.906 -8.156 1 98.94 299 ASN A CA 1
ATOM 2292 C C . ASN A 1 299 ? -0.999 -21.562 -7.137 1 98.94 299 ASN A C 1
ATOM 2294 O O . ASN A 1 299 ? -1.047 -22.016 -5.996 1 98.94 299 ASN A O 1
ATOM 2298 N N . PRO A 1 300 ? -0.04 -20.688 -7.512 1 98.94 300 PRO A N 1
ATOM 2299 C CA . PRO A 1 300 ? 1.027 -20.406 -6.551 1 98.94 300 PRO A CA 1
ATOM 2300 C C . PRO A 1 300 ? 0.505 -19.781 -5.258 1 98.94 300 PRO A C 1
ATOM 2302 O O . PRO A 1 300 ? 0.91 -20.188 -4.168 1 98.94 300 PRO A O 1
ATOM 2305 N N . LEU A 1 301 ? -0.404 -18.828 -5.324 1 98.94 301 LEU A N 1
ATOM 2306 C CA . LEU A 1 301 ? -0.879 -18.125 -4.137 1 98.94 301 LEU A CA 1
ATOM 2307 C C . LEU A 1 301 ? -1.724 -19.047 -3.262 1 98.94 301 LEU A C 1
ATOM 2309 O O . LEU A 1 301 ? -1.667 -18.969 -2.033 1 98.94 301 LEU A O 1
ATOM 2313 N N . SER A 1 302 ? -2.492 -19.906 -3.916 1 98.94 302 SER A N 1
ATOM 2314 C CA . SER A 1 302 ? -3.279 -20.859 -3.139 1 98.94 302 SER A CA 1
ATOM 2315 C C . SER A 1 302 ? -2.379 -21.844 -2.4 1 98.94 302 SER A C 1
ATOM 2317 O O . SER A 1 302 ? -2.701 -22.281 -1.291 1 98.94 302 SER A O 1
ATOM 2319 N N . PHE A 1 303 ? -1.3 -22.281 -3.055 1 98.94 303 PHE A N 1
ATOM 2320 C CA . PHE A 1 303 ? -0.345 -23.156 -2.387 1 98.94 303 PHE A CA 1
ATOM 2321 C C . PHE A 1 303 ? 0.21 -22.5 -1.131 1 98.94 303 PHE A C 1
ATOM 2323 O O . PHE A 1 303 ? 0.247 -23.109 -0.063 1 98.94 303 PHE A O 1
ATOM 2330 N N . ILE A 1 304 ? 0.512 -21.219 -1.205 1 98.94 304 ILE A N 1
ATOM 2331 C CA . ILE A 1 304 ? 1.027 -20.453 -0.075 1 98.94 304 ILE A CA 1
ATOM 2332 C C . ILE A 1 304 ? -0.034 -20.359 1.021 1 98.94 304 ILE A C 1
ATOM 2334 O O . ILE A 1 304 ? 0.254 -20.625 2.191 1 98.94 304 ILE A O 1
ATOM 2338 N N . VAL A 1 305 ? -1.224 -20.031 0.667 1 98.88 305 VAL A N 1
ATOM 2339 C CA . VAL A 1 305 ? -2.316 -19.828 1.614 1 98.88 305 VAL A CA 1
ATOM 2340 C C . VAL A 1 305 ? -2.621 -21.141 2.338 1 98.88 305 VAL A C 1
ATOM 2342 O O . VAL A 1 305 ? -2.781 -21.156 3.561 1 98.88 305 VAL A O 1
ATOM 2345 N N . GLU A 1 306 ? -2.682 -22.25 1.595 1 98.81 306 GLU A N 1
ATOM 2346 C CA . GLU A 1 306 ? -2.996 -23.547 2.193 1 98.81 306 GLU A CA 1
ATOM 2347 C C . GLU A 1 306 ? -1.9 -23.984 3.16 1 98.81 306 GLU A C 1
ATOM 2349 O O . GLU A 1 306 ? -2.189 -24.547 4.223 1 98.81 306 GLU A O 1
ATOM 2354 N N . GLN A 1 307 ? -0.664 -23.734 2.789 1 98.69 307 GLN A N 1
ATOM 2355 C CA . GLN A 1 307 ? 0.458 -24.094 3.65 1 98.69 307 GLN A CA 1
ATOM 2356 C C . GLN A 1 307 ? 0.473 -23.25 4.918 1 98.69 307 GLN A C 1
ATOM 2358 O O . GLN A 1 307 ? 1.084 -23.625 5.918 1 98.69 307 GLN A O 1
ATOM 2363 N N . ALA A 1 308 ? -0.231 -22.125 4.895 1 98.75 308 ALA A N 1
ATOM 2364 C CA . ALA A 1 308 ? -0.38 -21.281 6.07 1 98.75 308 ALA A CA 1
ATOM 2365 C C . ALA A 1 308 ? -1.641 -21.641 6.852 1 98.75 308 ALA A C 1
ATOM 2367 O O . ALA A 1 308 ? -1.951 -21.016 7.867 1 98.75 308 ALA A O 1
ATOM 2368 N N . GLY A 1 309 ? -2.381 -22.562 6.383 1 98.69 309 GLY A N 1
ATOM 2369 C CA . GLY A 1 309 ? -3.562 -23.016 7.098 1 98.69 309 GLY A CA 1
ATOM 2370 C C . GLY A 1 309 ? -4.852 -22.422 6.559 1 98.69 309 GLY A C 1
ATOM 2371 O O . GLY A 1 309 ? -5.918 -22.609 7.148 1 98.69 309 GLY A O 1
ATOM 2372 N N . GLY A 1 310 ? -4.781 -21.703 5.484 1 98.81 310 GLY A N 1
ATOM 2373 C CA . GLY A 1 310 ? -5.957 -21.125 4.863 1 98.81 310 GLY A CA 1
ATOM 2374 C C . GLY A 1 310 ? -6.496 -21.953 3.707 1 98.81 310 GLY A C 1
ATOM 2375 O O . GLY A 1 310 ? -6.367 -23.172 3.701 1 98.81 310 GLY A O 1
ATOM 2376 N N . ARG A 1 311 ? -7.207 -21.219 2.818 1 98.62 311 ARG A N 1
ATOM 2377 C CA . ARG A 1 311 ? -7.84 -21.906 1.702 1 98.62 311 ARG A CA 1
ATOM 2378 C C . ARG A 1 311 ? -7.895 -21.016 0.465 1 98.62 311 ARG A C 1
ATOM 2380 O O . ARG A 1 311 ? -8.117 -19.812 0.574 1 98.62 311 ARG A O 1
ATOM 2387 N N . GLY A 1 312 ? -7.617 -21.641 -0.691 1 98.81 312 GLY A N 1
ATOM 2388 C CA . GLY A 1 312 ? -7.852 -21.031 -1.992 1 98.81 312 GLY A CA 1
ATOM 2389 C C . GLY A 1 312 ? -8.984 -21.688 -2.762 1 98.81 312 GLY A C 1
ATOM 2390 O O . GLY A 1 312 ? -9.039 -22.922 -2.867 1 98.81 312 GLY A O 1
ATOM 2391 N N . SER A 1 313 ? -9.914 -20.844 -3.311 1 98.75 313 SER A N 1
ATOM 2392 C CA . SER A 1 313 ? -11.133 -21.344 -3.943 1 98.75 313 SER A CA 1
ATOM 2393 C C . SER A 1 313 ? -11.508 -20.516 -5.164 1 98.75 313 SER A C 1
ATOM 2395 O O . SER A 1 313 ? -11.188 -19.328 -5.23 1 98.75 313 SER A O 1
ATOM 2397 N N . ASP A 1 314 ? -12.109 -21.172 -6.109 1 98.12 314 ASP A N 1
ATOM 2398 C CA . ASP A 1 314 ? -12.727 -20.406 -7.18 1 98.12 314 ASP A CA 1
ATOM 2399 C C . ASP A 1 314 ? -14.195 -20.125 -6.887 1 98.12 314 ASP A C 1
ATOM 2401 O O . ASP A 1 314 ? -14.938 -19.672 -7.762 1 98.12 314 ASP A O 1
ATOM 2405 N N . GLY A 1 315 ? -14.602 -20.359 -5.699 1 97.75 315 GLY A N 1
ATOM 2406 C CA . GLY A 1 315 ? -15.984 -20.203 -5.285 1 97.75 315 GLY A CA 1
ATOM 2407 C C . GLY A 1 315 ? -16.734 -21.516 -5.172 1 97.75 315 GLY A C 1
ATOM 2408 O O . GLY A 1 315 ? -17.766 -21.594 -4.508 1 97.75 315 GLY A O 1
ATOM 2409 N N . LYS A 1 316 ? -16.188 -22.562 -5.852 1 96.25 316 LYS A N 1
ATOM 2410 C CA . LYS A 1 316 ? -16.828 -23.875 -5.879 1 96.25 316 LYS A CA 1
ATOM 2411 C C . LYS A 1 316 ? -15.812 -24.984 -5.641 1 96.25 316 LYS A C 1
ATOM 2413 O O . LYS A 1 316 ? -16.125 -26 -5 1 96.25 316 LYS A O 1
ATOM 2418 N N . HIS A 1 317 ? -14.633 -24.781 -6.176 1 97.25 317 HIS A N 1
ATOM 2419 C CA . HIS A 1 317 ? -13.609 -25.828 -6.145 1 97.25 317 HIS A CA 1
ATOM 2420 C C . HIS A 1 317 ? -12.32 -25.312 -5.5 1 97.25 317 HIS A C 1
ATOM 2422 O O . HIS A 1 317 ? -12.023 -24.109 -5.57 1 97.25 317 HIS A O 1
ATOM 2428 N N . ARG A 1 318 ? -11.625 -26.312 -4.871 1 98.31 318 ARG A N 1
ATOM 2429 C CA . ARG A 1 318 ? -10.266 -26.031 -4.406 1 98.31 318 ARG A CA 1
ATOM 2430 C C . ARG A 1 318 ? -9.336 -25.75 -5.574 1 98.31 318 ARG A C 1
ATOM 2432 O O . ARG A 1 318 ? -9.227 -26.547 -6.508 1 98.31 318 ARG A O 1
ATOM 2439 N N . ILE A 1 319 ? -8.648 -24.656 -5.535 1 98.88 319 ILE A N 1
ATOM 2440 C CA . ILE A 1 319 ? -7.832 -24.188 -6.645 1 98.88 319 ILE A CA 1
ATOM 2441 C C . ILE A 1 319 ? -6.789 -25.234 -7.008 1 98.88 319 ILE A C 1
ATOM 2443 O O . ILE A 1 319 ? -6.625 -25.578 -8.18 1 98.88 319 ILE A O 1
ATOM 2447 N N . LEU A 1 320 ? -6.07 -25.828 -6.043 1 98.75 320 LEU A N 1
ATOM 2448 C CA . LEU A 1 320 ? -4.922 -26.688 -6.266 1 98.75 320 LEU A CA 1
ATOM 2449 C C . LEU A 1 320 ? -5.355 -28.016 -6.883 1 98.75 320 LEU A C 1
ATOM 2451 O O . LEU A 1 320 ? -4.523 -28.781 -7.375 1 98.75 320 LEU A O 1
ATOM 2455 N N . SER A 1 321 ? -6.598 -28.312 -6.949 1 98.25 321 SER A N 1
ATOM 2456 C CA . SER A 1 321 ? -7.109 -29.547 -7.531 1 98.25 321 SER A CA 1
ATOM 2457 C C . SER A 1 321 ? -7.453 -29.359 -9.008 1 98.25 321 SER A C 1
ATOM 2459 O O . SER A 1 321 ? -7.727 -30.328 -9.711 1 98.25 321 SER A O 1
ATOM 2461 N N . LEU A 1 322 ? -7.422 -28.172 -9.477 1 98.56 322 LEU A N 1
ATOM 2462 C CA . LEU A 1 322 ? -7.82 -27.891 -10.852 1 98.56 322 LEU A CA 1
ATOM 2463 C C . LEU A 1 322 ? -6.691 -28.219 -11.828 1 98.56 322 LEU A C 1
ATOM 2465 O O . LEU A 1 322 ? -5.52 -27.969 -11.531 1 98.56 322 LEU A O 1
ATOM 2469 N N . GLN A 1 323 ? -7.016 -28.812 -12.906 1 98.56 323 GLN A N 1
ATOM 2470 C CA . GLN A 1 323 ? -6.098 -29.016 -14.023 1 98.56 323 GLN A CA 1
ATOM 2471 C C . GLN A 1 323 ? -6.234 -27.891 -15.047 1 98.56 323 GLN A C 1
ATOM 2473 O O . GLN A 1 323 ? -7.285 -27.75 -15.68 1 98.56 323 GLN A O 1
ATOM 2478 N N . PRO A 1 324 ? -5.141 -27.094 -15.188 1 98.69 324 PRO A N 1
ATOM 2479 C CA . PRO A 1 324 ? -5.234 -26.047 -16.219 1 98.69 324 PRO A CA 1
ATOM 2480 C C . PRO A 1 324 ? -5.422 -26.641 -17.625 1 98.69 324 PRO A C 1
ATOM 2482 O O . PRO A 1 324 ? -4.82 -27.656 -17.953 1 98.69 324 PRO A O 1
ATOM 2485 N N . PHE A 1 325 ? -6.227 -25.922 -18.453 1 97.81 325 PHE A N 1
ATOM 2486 C CA . PHE A 1 325 ? -6.414 -26.422 -19.812 1 97.81 325 PHE A CA 1
ATOM 2487 C C . PHE A 1 325 ? -5.84 -25.438 -20.828 1 97.81 325 PHE A C 1
ATOM 2489 O O . PHE A 1 325 ? -5.664 -25.781 -22 1 97.81 325 PHE A O 1
ATOM 2496 N N . LYS A 1 326 ? -5.539 -24.266 -20.422 1 97.88 326 LYS A N 1
ATOM 2497 C CA . LYS A 1 326 ? -4.809 -23.297 -21.25 1 97.88 326 LYS A CA 1
ATOM 2498 C C . LYS A 1 326 ? -3.953 -22.375 -20.375 1 97.88 326 LYS A C 1
ATOM 2500 O O . LYS A 1 326 ? -4.203 -22.234 -19.172 1 97.88 326 LYS A O 1
ATOM 2505 N N . LEU A 1 327 ? -3.016 -21.75 -20.969 1 98 327 LEU A N 1
ATOM 2506 C CA . LEU A 1 327 ? -1.992 -20.984 -20.266 1 98 327 LEU A CA 1
ATOM 2507 C C . LEU A 1 327 ? -2.607 -19.812 -19.516 1 98 327 LEU A C 1
ATOM 2509 O O . LEU A 1 327 ? -2.301 -19.594 -18.344 1 98 327 LEU A O 1
ATOM 2513 N N . HIS A 1 328 ? -3.504 -19 -20.172 1 98.31 328 HIS A N 1
ATOM 2514 C CA . HIS A 1 328 ? -4.098 -17.812 -19.578 1 98.31 328 HIS A CA 1
ATOM 2515 C C . HIS A 1 328 ? -5.535 -18.062 -19.141 1 98.31 328 HIS A C 1
ATOM 2517 O O . HIS A 1 328 ? -6.41 -17.219 -19.328 1 98.31 328 HIS A O 1
ATOM 2523 N N . GLN A 1 329 ? -5.711 -19.297 -18.625 1 98.06 329 GLN A N 1
ATOM 2524 C CA . GLN A 1 329 ? -7.027 -19.641 -18.094 1 98.06 329 GLN A CA 1
ATOM 2525 C C . GLN A 1 329 ? -7.395 -18.719 -16.922 1 98.06 329 GLN A C 1
ATOM 2527 O O . GLN A 1 329 ? -6.656 -18.625 -15.945 1 98.06 329 GLN A O 1
ATOM 2532 N N . ARG A 1 330 ? -8.555 -18.062 -17.062 1 97.25 330 ARG A N 1
ATOM 2533 C CA . ARG A 1 330 ? -9.023 -17.125 -16.062 1 97.25 330 ARG A CA 1
ATOM 2534 C C . ARG A 1 330 ? -10.102 -17.75 -15.18 1 97.25 330 ARG A C 1
ATOM 2536 O O . ARG A 1 330 ? -10.797 -18.688 -15.609 1 97.25 330 ARG A O 1
ATOM 2543 N N . LEU A 1 331 ? -10.234 -17.266 -13.969 1 97.38 331 LEU A N 1
ATOM 2544 C CA . LEU A 1 331 ? -11.25 -17.734 -13.031 1 97.38 331 LEU A CA 1
ATOM 2545 C C . LEU A 1 331 ? -11.422 -16.734 -11.891 1 97.38 331 LEU A C 1
ATOM 2547 O O . LEU A 1 331 ? -10.57 -15.875 -11.672 1 97.38 331 LEU A O 1
ATOM 2551 N N . PRO A 1 332 ? -12.625 -16.812 -11.172 1 97.88 332 PRO A N 1
ATOM 2552 C CA . PRO A 1 332 ? -12.711 -16.125 -9.883 1 97.88 332 PRO A CA 1
ATOM 2553 C C . PRO A 1 332 ? -11.758 -16.703 -8.836 1 97.88 332 PRO A C 1
ATOM 2555 O O . PRO A 1 332 ? -11.43 -17.891 -8.891 1 97.88 332 PRO A O 1
ATOM 2558 N N . LEU A 1 333 ? -11.336 -15.914 -7.949 1 98.75 333 LEU A N 1
ATOM 2559 C CA . LEU A 1 333 ? -10.375 -16.359 -6.953 1 98.75 333 LEU A CA 1
ATOM 2560 C C . LEU A 1 333 ? -10.711 -15.805 -5.574 1 98.75 333 LEU A C 1
ATOM 2562 O O . LEU A 1 333 ? -10.914 -14.594 -5.426 1 98.75 333 LEU A O 1
ATOM 2566 N N . PHE A 1 334 ? -10.859 -16.656 -4.602 1 98.88 334 PHE A N 1
ATOM 2567 C CA . PHE A 1 334 ? -11.078 -16.344 -3.193 1 98.88 334 PHE A CA 1
ATOM 2568 C C . PHE A 1 334 ? -9.984 -16.969 -2.332 1 98.88 334 PHE A C 1
ATOM 2570 O O . PHE A 1 334 ? -9.812 -18.188 -2.328 1 98.88 334 PHE A O 1
ATOM 2577 N N . LEU A 1 335 ? -9.195 -16.172 -1.649 1 98.94 335 LEU A N 1
ATOM 2578 C CA . LEU A 1 335 ? -8.086 -16.609 -0.804 1 98.94 335 LEU A CA 1
ATOM 2579 C C . LEU A 1 335 ? -8.25 -16.094 0.621 1 98.94 335 LEU A C 1
ATOM 2581 O O . LEU A 1 335 ? -8.609 -14.93 0.826 1 98.94 335 LEU A O 1
ATOM 2585 N N . GLY A 1 336 ? -8.039 -16.984 1.61 1 98.81 336 GLY A N 1
ATOM 2586 C CA . GLY A 1 336 ? -8.039 -16.422 2.955 1 98.81 336 GLY A CA 1
ATOM 2587 C C . GLY A 1 336 ? -8.25 -17.469 4.031 1 98.81 336 GLY A C 1
ATOM 2588 O O . GLY A 1 336 ? -7.844 -18.625 3.877 1 98.81 336 GLY A O 1
ATOM 2589 N N . SER A 1 337 ? -8.781 -17.016 5.168 1 98.81 337 SER A N 1
ATOM 2590 C CA . SER A 1 337 ? -9.039 -17.844 6.348 1 98.81 337 SER A CA 1
ATOM 2591 C C . SER A 1 337 ? -9.977 -19 6.02 1 98.81 337 SER A C 1
ATOM 2593 O O . SER A 1 337 ? -10.961 -18.828 5.301 1 98.81 337 SER A O 1
ATOM 2595 N N . LEU A 1 338 ? -9.656 -20.125 6.586 1 98.62 338 LEU A N 1
ATOM 2596 C CA . LEU A 1 338 ? -10.391 -21.344 6.301 1 98.62 338 LEU A CA 1
ATOM 2597 C C . LEU A 1 338 ? -11.883 -21.172 6.586 1 98.62 338 LEU A C 1
ATOM 2599 O O . LEU A 1 338 ? -12.719 -21.438 5.723 1 98.62 338 LEU A O 1
ATOM 2603 N N . GLU A 1 339 ? -12.203 -20.625 7.727 1 98.56 339 GLU A N 1
ATOM 2604 C CA . GLU A 1 339 ? -13.602 -20.5 8.133 1 98.56 339 GLU A CA 1
ATOM 2605 C C . GLU A 1 339 ? -14.312 -19.406 7.348 1 98.56 339 GLU A C 1
ATOM 2607 O O . GLU A 1 339 ? -15.508 -19.5 7.078 1 98.56 339 GLU A O 1
ATOM 2612 N N . ASP A 1 340 ? -13.57 -18.391 6.957 1 98.69 340 ASP A N 1
ATOM 2613 C CA . ASP A 1 340 ? -14.156 -17.328 6.137 1 98.69 340 ASP A CA 1
ATOM 2614 C C . ASP A 1 340 ? -14.508 -17.844 4.742 1 98.69 340 ASP A C 1
ATOM 2616 O O . ASP A 1 340 ? -15.578 -17.531 4.215 1 98.69 340 ASP A O 1
ATOM 2620 N N . ILE A 1 341 ? -13.641 -18.625 4.152 1 98.75 341 ILE A N 1
ATOM 2621 C CA . ILE A 1 341 ? -13.875 -19.156 2.812 1 98.75 341 ILE A CA 1
ATOM 2622 C C . ILE A 1 341 ? -15.039 -20.141 2.844 1 98.75 341 ILE A C 1
ATOM 2624 O O . ILE A 1 341 ? -15.883 -20.141 1.939 1 98.75 341 ILE A O 1
ATOM 2628 N N . GLU A 1 342 ? -15.086 -20.953 3.891 1 98.31 342 GLU A N 1
ATOM 2629 C CA . GLU A 1 342 ? -16.188 -21.891 4.031 1 98.31 342 GLU A CA 1
ATOM 2630 C C . GLU A 1 342 ? -17.531 -21.156 4.117 1 98.31 342 GLU A C 1
ATOM 2632 O O . GLU A 1 342 ? -18.5 -21.562 3.467 1 98.31 342 GLU A O 1
ATOM 2637 N N . GLU A 1 343 ? -17.531 -20.141 4.93 1 98.5 343 GLU A N 1
ATOM 2638 C CA . GLU A 1 343 ? -18.766 -19.375 5.039 1 98.5 343 GLU A CA 1
ATOM 2639 C C . GLU A 1 343 ? -19.141 -18.719 3.711 1 98.5 343 GLU A C 1
ATOM 2641 O O . GLU A 1 343 ? -20.297 -18.766 3.285 1 98.5 343 GLU A O 1
ATOM 2646 N N . LEU A 1 344 ? -18.188 -18.125 3.043 1 98.62 344 LEU A N 1
ATOM 2647 C CA . LEU A 1 344 ? -18.391 -17.484 1.749 1 98.62 344 LEU A CA 1
ATOM 2648 C C . LEU A 1 344 ? -18.969 -18.469 0.741 1 98.62 344 LEU A C 1
ATOM 2650 O O . LEU A 1 344 ? -19.953 -18.172 0.061 1 98.62 344 LEU A O 1
ATOM 2654 N N . GLU A 1 345 ? -18.453 -19.641 0.677 1 98.25 345 GLU A N 1
ATOM 2655 C CA . GLU A 1 345 ? -18.891 -20.672 -0.257 1 98.25 345 GLU A CA 1
ATOM 2656 C C . GLU A 1 345 ? -20.328 -21.109 0.034 1 98.25 345 GLU A C 1
ATOM 2658 O O . GLU A 1 345 ? -21.078 -21.469 -0.881 1 98.25 345 GLU A O 1
ATOM 2663 N N . SER A 1 346 ? -20.719 -21.094 1.254 1 98.25 346 SER A N 1
ATOM 2664 C CA . SER A 1 346 ? -22.031 -21.578 1.669 1 98.25 346 SER A CA 1
ATOM 2665 C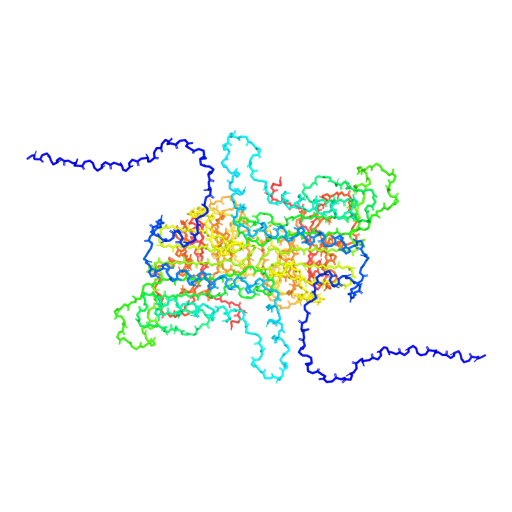 C . SER A 1 346 ? -23.141 -20.703 1.086 1 98.25 346 SER A C 1
ATOM 2667 O O . SER A 1 346 ? -24.297 -21.109 1.064 1 98.25 346 SER A O 1
ATOM 2669 N N . TYR A 1 347 ? -22.734 -19.562 0.586 1 97.94 347 TYR A N 1
ATOM 2670 C CA . TYR A 1 347 ? -23.734 -18.672 0.009 1 97.94 347 TYR A CA 1
ATOM 2671 C C . TYR A 1 347 ? -24.031 -19.047 -1.44 1 97.94 347 TYR A C 1
ATOM 2673 O O . TYR A 1 347 ? -24.969 -18.516 -2.049 1 97.94 347 TYR A O 1
ATOM 2681 N N . GLY A 1 348 ? -23.234 -19.906 -2.053 1 94.44 348 GLY A N 1
ATOM 2682 C CA . GLY A 1 348 ? -23.531 -20.516 -3.336 1 94.44 348 GLY A CA 1
ATOM 2683 C C . GLY A 1 348 ? -23.125 -19.656 -4.52 1 94.44 348 GLY A C 1
ATOM 2684 O O . GLY A 1 348 ? -22.031 -19.797 -5.051 1 94.44 348 GLY A O 1
ATOM 2685 N N . ASP A 1 349 ? -23.953 -18.594 -4.852 1 94.12 349 ASP A N 1
ATOM 2686 C CA . ASP A 1 349 ? -23.781 -17.75 -6.023 1 94.12 349 ASP A CA 1
ATOM 2687 C C . ASP A 1 349 ? -22.781 -16.625 -5.75 1 94.12 349 ASP A C 1
ATOM 2689 O O . ASP A 1 349 ? -23.172 -15.469 -5.555 1 94.12 349 ASP A O 1
ATOM 2693 N N . ILE A 1 350 ? -21.422 -17 -5.844 1 96.94 350 ILE A N 1
ATOM 2694 C CA . ILE A 1 350 ? -20.453 -15.984 -5.473 1 96.94 350 ILE A CA 1
ATOM 2695 C C . ILE A 1 350 ? -19.484 -15.742 -6.633 1 96.94 350 ILE A C 1
ATOM 2697 O O . ILE A 1 350 ? -18.641 -14.844 -6.574 1 96.94 350 ILE A O 1
ATOM 2701 N N . GLN A 1 351 ? -19.516 -16.594 -7.73 1 96.25 351 GLN A N 1
ATOM 2702 C CA . GLN A 1 351 ? -18.719 -16.391 -8.938 1 96.25 351 GLN A CA 1
ATOM 2703 C C . GLN A 1 351 ? -19.391 -15.406 -9.883 1 96.25 351 GLN A C 1
ATOM 2705 O O . GLN A 1 351 ? -20.531 -15.625 -10.305 1 96.25 351 GLN A O 1
ATOM 2710 N N . GLN A 1 352 ? -18.672 -14.391 -10.18 1 93.31 352 GLN A N 1
ATOM 2711 C CA . GLN A 1 352 ? -19.234 -13.43 -11.125 1 93.31 352 GLN A CA 1
ATOM 2712 C C . GLN A 1 352 ? -18.953 -13.852 -12.562 1 93.31 352 GLN A C 1
ATOM 2714 O O . GLN A 1 352 ? -17.859 -13.625 -13.078 1 93.31 352 GLN A O 1
ATOM 2719 N N . LYS A 1 353 ? -19.828 -14.336 -13.242 1 82.69 353 LYS A N 1
ATOM 2720 C CA . LYS A 1 353 ? -19.672 -14.906 -14.57 1 82.69 353 LYS A CA 1
ATOM 2721 C C . LYS A 1 353 ? -19.906 -13.852 -15.648 1 82.69 353 LYS A C 1
ATOM 2723 O O . LYS A 1 353 ? -19.422 -13.992 -16.781 1 82.69 353 LYS A O 1
ATOM 2728 N N . VAL A 1 354 ? -20.703 -12.828 -15.305 1 78.69 354 VAL A N 1
ATOM 2729 C CA . VAL A 1 354 ? -20.984 -11.75 -16.25 1 78.69 354 VAL A CA 1
ATOM 2730 C C . VAL A 1 354 ? -20.344 -10.453 -15.758 1 78.69 354 VAL A C 1
ATOM 2732 O O . VAL A 1 354 ? -20.453 -10.109 -14.578 1 78.69 354 VAL A O 1
ATOM 2735 N N . ASN A 1 355 ? -19.484 -9.969 -16.562 1 68.25 355 ASN A N 1
ATOM 2736 C CA . ASN A 1 355 ? -18.859 -8.695 -16.219 1 68.25 355 ASN A CA 1
ATOM 2737 C C . ASN A 1 355 ? -19.484 -7.535 -17 1 68.25 355 ASN A C 1
ATOM 2739 O O . ASN A 1 355 ? -19.031 -7.211 -18.094 1 68.25 355 ASN A O 1
ATOM 2743 N N . PRO A 1 356 ? -20.609 -7.004 -16.484 1 59.84 356 PRO A N 1
ATOM 2744 C CA . PRO A 1 356 ? -21.203 -5.891 -17.219 1 59.84 356 PRO A CA 1
ATOM 2745 C C . PRO A 1 356 ? -20.328 -4.641 -17.219 1 59.84 356 PRO A C 1
ATOM 2747 O O . PRO A 1 356 ? -19.844 -4.227 -16.156 1 59.84 356 PRO A O 1
ATOM 2750 N N . GLY A 1 357 ? -19.844 -4.004 -18.469 1 53.84 357 GLY A N 1
ATOM 2751 C CA . GLY A 1 357 ? -19.188 -2.707 -18.609 1 53.84 357 GLY A CA 1
ATOM 2752 C C . GLY A 1 357 ? -17.688 -2.803 -18.703 1 53.84 357 GLY A C 1
ATOM 2753 O O . GLY A 1 357 ? -17 -1.785 -18.828 1 53.84 357 GLY A O 1
ATOM 2754 N N . TYR A 1 358 ? -17.109 -3.83 -18.078 1 47.53 358 TYR A N 1
ATOM 2755 C CA . TYR A 1 358 ? -15.664 -3.85 -18.281 1 47.53 358 TYR A CA 1
ATOM 2756 C C . TYR A 1 358 ? -15.297 -4.355 -19.672 1 47.53 358 TYR A C 1
ATOM 2758 O O . TYR A 1 358 ? -15.641 -5.484 -20.031 1 47.53 358 TYR A O 1
ATOM 2766 N N . GLU A 1 359 ? -15.5 -3.494 -20.547 1 41.16 359 GLU A N 1
ATOM 2767 C CA . GLU A 1 359 ? -14.844 -3.895 -21.797 1 41.16 359 GLU A CA 1
ATOM 2768 C C . GLU A 1 359 ? -13.383 -4.266 -21.562 1 41.16 359 GLU A C 1
ATOM 2770 O O . GLU A 1 359 ? -12.625 -3.484 -20.984 1 41.16 359 GLU A O 1
ATOM 2775 N N . VAL A 1 360 ? -13.227 -5.531 -21.406 1 31.72 360 VAL A N 1
ATOM 2776 C CA . VAL A 1 360 ? -11.828 -5.93 -21.469 1 31.72 360 VAL A CA 1
ATOM 2777 C C . VAL A 1 360 ? -11.227 -5.48 -22.812 1 31.72 360 VAL A C 1
ATOM 2779 O O . VAL A 1 360 ? -11.875 -5.59 -23.844 1 31.72 360 VAL A O 1
ATOM 2782 N N . MET B 1 1 ? -1.739 67.938 -20.672 1 24.05 1 MET B N 1
ATOM 2783 C CA . MET B 1 1 ? -2.023 66.875 -21.656 1 24.05 1 MET B CA 1
ATOM 2784 C C . MET B 1 1 ? -0.805 66 -21.859 1 24.05 1 MET B C 1
ATOM 2786 O O . MET B 1 1 ? -0.487 65.625 -23 1 24.05 1 MET B O 1
ATOM 2790 N N . ASN B 1 2 ? 0.151 65.938 -20.891 1 24.61 2 ASN B N 1
ATOM 2791 C CA . ASN B 1 2 ? 1.553 65.562 -20.688 1 24.61 2 ASN B CA 1
ATOM 2792 C C . ASN B 1 2 ? 1.778 64.062 -20.797 1 24.61 2 ASN B C 1
ATOM 2794 O O . ASN B 1 2 ? 1.116 63.281 -20.125 1 24.61 2 ASN B O 1
ATOM 2798 N N . SER B 1 3 ? 2.338 63.594 -22 1 21.95 3 SER B N 1
ATOM 2799 C CA . SER B 1 3 ? 2.529 62.312 -22.641 1 21.95 3 SER B CA 1
ATOM 2800 C C . SER B 1 3 ? 3.463 61.406 -21.828 1 21.95 3 SER B C 1
ATOM 2802 O O . SER B 1 3 ? 4.645 61.719 -21.672 1 21.95 3 SER B O 1
ATOM 2804 N N . VAL B 1 4 ? 2.979 60.906 -20.688 1 26.25 4 VAL B N 1
ATOM 2805 C CA . VAL B 1 4 ? 3.752 60.125 -19.734 1 26.25 4 VAL B CA 1
ATOM 2806 C C . VAL B 1 4 ? 4.434 58.938 -20.438 1 26.25 4 VAL B C 1
ATOM 2808 O O . VAL B 1 4 ? 3.77 58.156 -21.094 1 26.25 4 VAL B O 1
ATOM 2811 N N . SER B 1 5 ? 5.766 59.094 -20.891 1 23.94 5 SER B N 1
ATOM 2812 C CA . SER B 1 5 ? 6.723 58.25 -21.609 1 23.94 5 SER B CA 1
ATOM 2813 C C . SER B 1 5 ? 6.898 56.906 -20.922 1 23.94 5 SER B C 1
ATOM 2815 O O . SER B 1 5 ? 7.281 56.844 -19.75 1 23.94 5 SER B O 1
ATOM 2817 N N . GLY B 1 6 ? 5.988 55.875 -21.203 1 23.56 6 GLY B N 1
ATOM 2818 C CA . GLY B 1 6 ? 5.781 54.562 -20.625 1 23.56 6 GLY B CA 1
ATOM 2819 C C . GLY B 1 6 ? 6.98 53.625 -20.781 1 23.56 6 GLY B C 1
ATOM 2820 O O . GLY B 1 6 ? 7.387 53.312 -21.891 1 23.56 6 GLY B O 1
ATOM 2821 N N . SER B 1 7 ? 8.055 53.906 -19.969 1 26.42 7 SER B N 1
ATOM 2822 C CA . SER B 1 7 ? 9.336 53.219 -19.984 1 26.42 7 SER B CA 1
ATOM 2823 C C . SER B 1 7 ? 9.156 51.719 -20.031 1 26.42 7 SER B C 1
ATOM 2825 O O . SER B 1 7 ? 8.414 51.125 -19.234 1 26.42 7 SER B O 1
ATOM 2827 N N . GLY B 1 8 ? 9.219 51.125 -21.297 1 22.19 8 GLY B N 1
ATOM 2828 C CA . GLY B 1 8 ? 9.039 49.781 -21.781 1 22.19 8 GLY B CA 1
ATOM 2829 C C . GLY B 1 8 ? 9.992 48.781 -21.141 1 22.19 8 GLY B C 1
ATOM 2830 O O . GLY B 1 8 ? 11.211 48.938 -21.219 1 22.19 8 GLY B O 1
ATOM 2831 N N . LEU B 1 9 ? 9.688 48.281 -19.938 1 22.17 9 LEU B N 1
ATOM 2832 C CA . LEU B 1 9 ? 10.484 47.281 -19.234 1 22.17 9 LEU B CA 1
ATOM 2833 C C . LEU B 1 9 ? 10.859 46.125 -20.172 1 22.17 9 LEU B C 1
ATOM 2835 O O . LEU B 1 9 ? 9.984 45.5 -20.781 1 22.17 9 LEU B O 1
ATOM 2839 N N . ARG B 1 10 ? 12.109 46.25 -20.797 1 22.7 10 ARG B N 1
ATOM 2840 C CA . ARG B 1 10 ? 12.672 45.281 -21.734 1 22.7 10 ARG B CA 1
ATOM 2841 C C . ARG B 1 10 ? 12.5 43.875 -21.188 1 22.7 10 ARG B C 1
ATOM 2843 O O . ARG B 1 10 ? 12.812 43.594 -20.031 1 22.7 10 ARG B O 1
ATOM 2850 N N . PRO B 1 11 ? 11.836 42.938 -21.891 1 22.64 11 PRO B N 1
ATOM 2851 C CA . PRO B 1 11 ? 11.562 41.531 -21.562 1 22.64 11 PRO B CA 1
ATOM 2852 C C . PRO B 1 11 ? 12.844 40.719 -21.375 1 22.64 11 PRO B C 1
ATOM 2854 O O . PRO B 1 11 ? 13.867 41.031 -22 1 22.64 11 PRO B O 1
ATOM 2857 N N . LEU B 1 12 ? 13.211 40.188 -20.203 1 20.77 12 LEU B N 1
ATOM 2858 C CA . LEU B 1 12 ? 14.383 39.375 -19.953 1 20.77 12 LEU B CA 1
ATOM 2859 C C . LEU B 1 12 ? 14.617 38.406 -21.109 1 20.77 12 LEU B C 1
ATOM 2861 O O . LEU B 1 12 ? 13.711 37.656 -21.5 1 20.77 12 LEU B O 1
ATOM 2865 N N . ARG B 1 13 ? 15.531 38.719 -22.016 1 22.34 13 ARG B N 1
ATOM 2866 C CA . ARG B 1 13 ? 16.031 37.938 -23.141 1 22.34 13 ARG B CA 1
ATOM 2867 C C . ARG B 1 13 ? 16.094 36.469 -22.812 1 22.34 13 ARG B C 1
ATOM 2869 O O . ARG B 1 13 ? 16.453 36.062 -21.703 1 22.34 13 ARG B O 1
ATOM 2876 N N . ALA B 1 14 ? 15.656 35.562 -23.719 1 23.48 14 ALA B N 1
ATOM 2877 C CA . ALA B 1 14 ? 15.758 34.156 -24.062 1 23.48 14 ALA B CA 1
ATOM 2878 C C . ALA B 1 14 ? 17.219 33.719 -24.156 1 23.48 14 ALA B C 1
ATOM 2880 O O . ALA B 1 14 ? 17.969 34.219 -24.984 1 23.48 14 ALA B O 1
ATOM 2881 N N . VAL B 1 15 ? 18.047 33.531 -23.062 1 24.73 15 VAL B N 1
ATOM 2882 C CA . VAL B 1 15 ? 19.391 32.938 -23.156 1 24.73 15 VAL B CA 1
ATOM 2883 C C . VAL B 1 15 ? 19.406 31.906 -24.281 1 24.73 15 VAL B C 1
ATOM 2885 O O . VAL B 1 15 ? 18.734 30.875 -24.219 1 24.73 15 VAL B O 1
ATOM 2888 N N . GLY B 1 16 ? 19.625 32.188 -25.625 1 23.95 16 GLY B N 1
ATOM 2889 C CA . GLY B 1 16 ? 19.703 31.594 -26.938 1 23.95 16 GLY B CA 1
ATOM 2890 C C . GLY B 1 16 ? 20.656 30.406 -27 1 23.95 16 GLY B C 1
ATOM 2891 O O . GLY B 1 16 ? 21.312 30.078 -26.016 1 23.95 16 GLY B O 1
ATOM 2892 N N . GLY B 1 17 ? 21.812 30.312 -28.156 1 25.42 17 GLY B N 1
ATOM 2893 C CA . GLY B 1 17 ? 22.25 29.484 -29.266 1 25.42 17 GLY B CA 1
ATOM 2894 C C . GLY B 1 17 ? 23.359 28.516 -28.906 1 25.42 17 GLY B C 1
ATOM 2895 O O . GLY B 1 17 ? 23.859 27.781 -29.75 1 25.42 17 GLY B O 1
ATOM 2896 N N . SER B 1 18 ? 24.406 28.828 -28.141 1 27.23 18 SER B N 1
ATOM 2897 C CA . SER B 1 18 ? 25.625 28.047 -28.359 1 27.23 18 SER B CA 1
ATOM 2898 C C . SER B 1 18 ? 25.375 26.562 -28.203 1 27.23 18 SER B C 1
ATOM 2900 O O . SER B 1 18 ? 24.734 26.141 -27.234 1 27.23 18 SER B O 1
ATOM 2902 N N . SER B 1 19 ? 25.594 25.656 -29.312 1 28.09 19 SER B N 1
ATOM 2903 C CA . SER B 1 19 ? 25.453 24.25 -29.688 1 28.09 19 SER B CA 1
ATOM 2904 C C . SER B 1 19 ? 26.312 23.359 -28.812 1 28.09 19 SER B C 1
ATOM 2906 O O . SER B 1 19 ? 26.469 22.172 -29.094 1 28.09 19 SER B O 1
ATOM 2908 N N . SER B 1 20 ? 27.297 23.812 -28.016 1 30.05 20 SER B N 1
ATOM 2909 C CA . SER B 1 20 ? 28.156 22.781 -27.469 1 30.05 20 SER B CA 1
ATOM 2910 C C . SER B 1 20 ? 27.344 21.594 -26.969 1 30.05 20 SER B C 1
ATOM 2912 O O . SER B 1 20 ? 26.281 21.766 -26.375 1 30.05 20 SER B O 1
ATOM 2914 N N . SER B 1 21 ? 27.484 20.375 -27.625 1 30.81 21 SER B N 1
ATOM 2915 C CA . SER B 1 21 ? 27.047 19.016 -27.328 1 30.81 21 SER B CA 1
ATOM 2916 C C . SER B 1 21 ? 27.125 18.719 -25.828 1 30.81 21 SER B C 1
ATOM 2918 O O . SER B 1 21 ? 28.156 18.25 -25.344 1 30.81 21 SER B O 1
ATOM 2920 N N . SER B 1 22 ? 27.125 19.719 -25.031 1 31.38 22 SER B N 1
ATOM 2921 C CA . SER B 1 22 ? 27.188 19.375 -23.609 1 31.38 22 SER B CA 1
ATOM 2922 C C . SER B 1 22 ? 26.266 18.203 -23.281 1 31.38 22 SER B C 1
ATOM 2924 O O . SER B 1 22 ? 25.109 18.188 -23.688 1 31.38 22 SER B O 1
ATOM 2926 N N . GLY B 1 23 ? 26.797 16.984 -23.312 1 34.47 23 GLY B N 1
ATOM 2927 C CA . GLY B 1 23 ? 26.141 15.844 -22.688 1 34.47 23 GLY B CA 1
ATOM 2928 C C . GLY B 1 23 ? 25.094 16.25 -21.672 1 34.47 23 GLY B C 1
ATOM 2929 O O . GLY B 1 23 ? 25.344 17.078 -20.797 1 34.47 23 GLY B O 1
ATOM 2930 N N . GLY B 1 24 ? 23.906 16.578 -22.031 1 35.56 24 GLY B N 1
ATOM 2931 C CA . GLY B 1 24 ? 22.719 16.938 -21.281 1 35.56 24 GLY B CA 1
ATOM 2932 C C . GLY B 1 24 ? 22.734 16.391 -19.859 1 35.56 24 GLY B C 1
ATOM 2933 O O . GLY B 1 24 ? 22.469 15.211 -19.641 1 35.56 24 GLY B O 1
ATOM 2934 N N . ASP B 1 25 ? 23.656 16.609 -19.078 1 40.69 25 ASP B N 1
ATOM 2935 C CA . ASP B 1 25 ? 23.562 16.312 -17.656 1 40.69 25 ASP B CA 1
ATOM 2936 C C . ASP B 1 25 ? 22.141 16.438 -17.141 1 40.69 25 ASP B C 1
ATOM 2938 O O . ASP B 1 25 ? 21.656 17.562 -16.922 1 40.69 25 ASP B O 1
ATOM 2942 N N . ASP B 1 26 ? 21.062 15.961 -17.734 1 49.25 26 ASP B N 1
ATOM 2943 C CA . ASP B 1 26 ? 19.688 15.734 -17.312 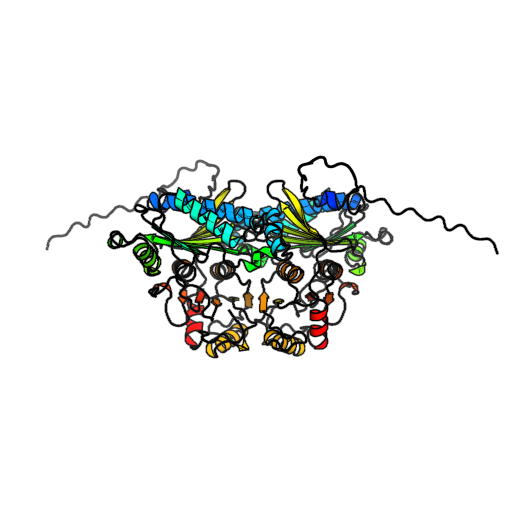1 49.25 26 ASP B CA 1
ATOM 2944 C C . ASP B 1 26 ? 19.562 15.734 -15.789 1 49.25 26 ASP B C 1
ATOM 2946 O O . ASP B 1 26 ? 19.641 14.688 -15.156 1 49.25 26 ASP B O 1
ATOM 2950 N N . GLU B 1 27 ? 20.078 16.781 -15.055 1 65.31 27 GLU B N 1
ATOM 2951 C CA . GLU B 1 27 ? 20.406 16.953 -13.641 1 65.31 27 GLU B CA 1
ATOM 2952 C C . GLU B 1 27 ? 19.141 16.938 -12.789 1 65.31 27 GLU B C 1
ATOM 2954 O O . GLU B 1 27 ? 18.203 17.703 -13.031 1 65.31 27 GLU B O 1
ATOM 2959 N N . PHE B 1 28 ? 18.828 16.031 -12.078 1 84.62 28 PHE B N 1
ATOM 2960 C CA . PHE B 1 28 ? 17.781 15.867 -11.062 1 84.62 28 PHE B CA 1
ATOM 2961 C C . PHE B 1 28 ? 17.906 16.938 -9.992 1 84.62 28 PHE B C 1
ATOM 2963 O O . PHE B 1 28 ? 19.016 17.375 -9.664 1 84.62 28 PHE B O 1
ATOM 2970 N N . VAL B 1 29 ? 16.828 17.656 -9.734 1 93.62 29 VAL B N 1
ATOM 2971 C CA . VAL B 1 29 ? 16.75 18.703 -8.711 1 93.62 29 VAL B CA 1
ATOM 2972 C C . VAL B 1 29 ? 16.375 18.078 -7.371 1 93.62 29 VAL B C 1
ATOM 2974 O O . VAL B 1 29 ? 15.375 17.359 -7.277 1 93.62 29 VAL B O 1
ATOM 2977 N N . THR B 1 30 ? 17.219 18.25 -6.406 1 96.25 30 THR B N 1
ATOM 2978 C CA . THR B 1 30 ? 16.922 17.75 -5.07 1 96.25 30 THR B CA 1
ATOM 2979 C C . THR B 1 30 ? 15.984 18.703 -4.336 1 96.25 30 THR B C 1
ATOM 2981 O O . THR B 1 30 ? 15.789 19.844 -4.766 1 96.25 30 THR B O 1
ATOM 2984 N N . LEU B 1 31 ? 15.422 18.25 -3.24 1 97 31 LEU B N 1
ATOM 2985 C CA . LEU B 1 31 ? 14.531 19.078 -2.438 1 97 31 LEU B CA 1
ATOM 2986 C C . LEU B 1 31 ? 15.227 20.375 -2.002 1 97 31 LEU B C 1
ATOM 2988 O O . LEU B 1 31 ? 14.688 21.469 -2.162 1 97 31 LEU B O 1
ATOM 2992 N N . ILE B 1 32 ? 16.438 20.312 -1.52 1 95.69 32 ILE B N 1
ATOM 2993 C CA . ILE B 1 32 ? 17.141 21.469 -0.964 1 95.69 32 ILE B CA 1
ATOM 2994 C C . ILE B 1 32 ? 17.531 22.422 -2.086 1 95.69 32 ILE B C 1
ATOM 2996 O O . ILE B 1 32 ? 17.5 23.641 -1.904 1 95.69 32 ILE B O 1
ATOM 3000 N N . GLU B 1 33 ? 17.859 21.891 -3.283 1 94.69 33 GLU B N 1
ATOM 3001 C CA . GLU B 1 33 ? 18.109 22.75 -4.441 1 94.69 33 GLU B CA 1
ATOM 3002 C C . GLU B 1 33 ? 16.828 23.469 -4.875 1 94.69 33 GLU B C 1
ATOM 3004 O O . GLU B 1 33 ? 16.875 24.656 -5.227 1 94.69 33 GLU B O 1
ATOM 3009 N N . TYR B 1 34 ? 15.844 22.75 -4.812 1 95.38 34 TYR B N 1
ATOM 3010 C CA . TYR B 1 34 ? 14.57 23.312 -5.238 1 95.38 34 TYR B CA 1
ATOM 3011 C C . TYR B 1 34 ? 14.164 24.484 -4.34 1 95.38 34 TYR B C 1
ATOM 3013 O O . TYR B 1 34 ? 13.688 25.516 -4.824 1 95.38 34 TYR B O 1
ATOM 3021 N N . VAL B 1 35 ? 14.359 24.344 -3.033 1 94.81 35 VAL B N 1
ATOM 3022 C CA . VAL B 1 35 ? 13.844 25.328 -2.104 1 94.81 35 VAL B CA 1
ATOM 3023 C C . VAL B 1 35 ? 14.875 26.438 -1.906 1 94.81 35 VAL B C 1
ATOM 3025 O O . VAL B 1 35 ? 14.547 27.516 -1.38 1 94.81 35 VAL B O 1
ATOM 3028 N N . GLY B 1 36 ? 16.031 26.281 -2.395 1 90.94 36 GLY B N 1
ATOM 3029 C CA . GLY B 1 36 ? 17.125 27.219 -2.168 1 90.94 36 GLY B CA 1
ATOM 3030 C C . GLY B 1 36 ? 17.078 28.422 -3.088 1 90.94 36 GLY B C 1
ATOM 3031 O O . GLY B 1 36 ? 16.062 28.672 -3.744 1 90.94 36 GLY B O 1
ATOM 3032 N N . LYS B 1 37 ? 18.172 29.094 -3.168 1 85.31 37 LYS B N 1
ATOM 3033 C CA . LYS B 1 37 ? 18.297 30.391 -3.83 1 85.31 37 LYS B CA 1
ATOM 3034 C C . LYS B 1 37 ? 18.078 30.266 -5.332 1 85.31 37 LYS B C 1
ATOM 3036 O O . LYS B 1 37 ? 17.484 31.156 -5.953 1 85.31 37 LYS B O 1
ATOM 3041 N N . GLU B 1 38 ? 18.484 29.141 -5.859 1 81.25 38 GLU B N 1
ATOM 3042 C CA . GLU B 1 38 ? 18.359 28.953 -7.301 1 81.25 38 GLU B CA 1
ATOM 3043 C C . GLU B 1 38 ? 17.016 28.344 -7.668 1 81.25 38 GLU B C 1
ATOM 3045 O O . GLU B 1 38 ? 16.688 28.188 -8.852 1 81.25 38 GLU B O 1
ATOM 3050 N N . GLY B 1 39 ? 16.312 28.016 -6.641 1 89.12 39 GLY B N 1
ATOM 3051 C CA . GLY B 1 39 ? 14.953 27.516 -6.832 1 89.12 39 GLY B CA 1
ATOM 3052 C C . GLY B 1 39 ? 13.883 28.516 -6.469 1 89.12 39 GLY B C 1
ATOM 3053 O O . GLY B 1 39 ? 13.898 29.656 -6.973 1 89.12 39 GLY B O 1
ATOM 3054 N N . ILE B 1 40 ? 12.977 28.078 -5.594 1 86.44 40 ILE B N 1
ATOM 3055 C CA . ILE B 1 40 ? 11.867 28.969 -5.273 1 86.44 40 ILE B CA 1
ATOM 3056 C C . ILE B 1 40 ? 12.305 29.953 -4.199 1 86.44 40 ILE B C 1
ATOM 3058 O O . ILE B 1 40 ? 11.57 30.906 -3.881 1 86.44 40 ILE B O 1
ATOM 3062 N N . HIS B 1 41 ? 13.43 29.797 -3.629 1 88.88 41 HIS B N 1
ATOM 3063 C CA . HIS B 1 41 ? 14.094 30.75 -2.746 1 88.88 41 HIS B CA 1
ATOM 3064 C C . HIS B 1 41 ? 13.25 31.031 -1.508 1 88.88 41 HIS B C 1
ATOM 3066 O O . HIS B 1 41 ? 12.938 32.188 -1.217 1 88.88 41 HIS B O 1
ATOM 3072 N N . VAL B 1 42 ? 13.047 30 -0.721 1 90.75 42 VAL B N 1
ATOM 3073 C CA . VAL B 1 42 ? 12.414 30.203 0.576 1 90.75 42 VAL B CA 1
ATOM 3074 C C . VAL B 1 42 ? 13.43 30.766 1.567 1 90.75 42 VAL B C 1
ATOM 3076 O O . VAL B 1 42 ? 14.633 30.812 1.275 1 90.75 42 VAL B O 1
ATOM 3079 N N . LYS B 1 43 ? 12.969 31.281 2.697 1 93.38 43 LYS B N 1
ATOM 3080 C CA . LYS B 1 43 ? 13.852 31.828 3.721 1 93.38 43 LYS B CA 1
ATOM 3081 C C . LYS B 1 43 ? 14.852 30.781 4.191 1 93.38 43 LYS B C 1
ATOM 3083 O O . LYS B 1 43 ? 14.523 29.594 4.301 1 93.38 43 LYS B O 1
ATOM 3088 N N . ASP B 1 44 ? 16.031 31.188 4.566 1 94.56 44 ASP B N 1
ATOM 3089 C CA . ASP B 1 44 ? 17.109 30.297 4.957 1 94.56 44 ASP B CA 1
ATOM 3090 C C . ASP B 1 44 ? 16.719 29.438 6.152 1 94.56 44 ASP B C 1
ATOM 3092 O O . ASP B 1 44 ? 17.078 28.266 6.234 1 94.56 44 ASP B O 1
ATOM 3096 N N . ASP B 1 45 ? 16.031 30.016 7.047 1 96.75 45 ASP B N 1
ATOM 3097 C CA . ASP B 1 45 ? 15.625 29.266 8.234 1 96.75 45 ASP B CA 1
ATOM 3098 C C . ASP B 1 45 ? 14.688 28.125 7.871 1 96.75 45 ASP B C 1
ATOM 3100 O O . ASP B 1 45 ? 14.734 27.047 8.477 1 96.75 45 ASP B O 1
ATOM 3104 N N . LEU B 1 46 ? 13.844 28.344 6.918 1 97.69 46 LEU B N 1
ATOM 3105 C CA . LEU B 1 46 ? 12.945 27.281 6.465 1 97.69 46 LEU B CA 1
ATOM 3106 C C . LEU B 1 46 ? 13.719 26.188 5.742 1 97.69 46 LEU B C 1
ATOM 3108 O O . LEU B 1 46 ? 13.391 25 5.863 1 97.69 46 LEU B O 1
ATOM 3112 N N . VAL B 1 47 ? 14.75 26.547 4.969 1 97.5 47 VAL B N 1
ATOM 3113 C CA . VAL B 1 47 ? 15.594 25.578 4.301 1 97.5 47 VAL B CA 1
ATOM 3114 C C . VAL B 1 47 ? 16.234 24.656 5.34 1 97.5 47 VAL B C 1
ATOM 3116 O O . VAL B 1 47 ? 16.25 23.422 5.172 1 97.5 47 VAL B O 1
ATOM 3119 N N . VAL B 1 48 ? 16.734 25.281 6.367 1 98 48 VAL B N 1
ATOM 3120 C CA . VAL B 1 48 ? 17.359 24.531 7.445 1 98 48 VAL B CA 1
ATOM 3121 C C . VAL B 1 48 ? 16.344 23.578 8.078 1 98 48 VAL B C 1
ATOM 3123 O O . VAL B 1 48 ? 16.656 22.406 8.312 1 98 48 VAL B O 1
ATOM 3126 N N . LEU B 1 49 ? 15.195 24.078 8.367 1 98.62 49 LEU B N 1
ATOM 3127 C CA . LEU B 1 49 ? 14.141 23.25 8.961 1 98.62 49 LEU B CA 1
ATOM 3128 C C . LEU B 1 49 ? 13.789 22.078 8.055 1 98.62 49 LEU B C 1
ATOM 3130 O O . LEU B 1 49 ? 13.672 20.938 8.523 1 98.62 49 LEU B O 1
ATOM 3134 N N . LEU B 1 50 ? 13.68 22.312 6.797 1 98.31 50 LEU B N 1
ATOM 3135 C CA . LEU B 1 50 ? 13.297 21.281 5.844 1 98.31 50 LEU B CA 1
ATOM 3136 C C . LEU B 1 50 ? 14.375 20.203 5.754 1 98.31 50 LEU B C 1
ATOM 3138 O O . LEU B 1 50 ? 14.07 19.016 5.562 1 98.31 50 LEU B O 1
ATOM 3142 N N . ASP B 1 51 ? 15.547 20.625 5.828 1 98.06 51 ASP B N 1
ATOM 3143 C CA . ASP B 1 51 ? 16.641 19.672 5.824 1 98.06 51 ASP B CA 1
ATOM 3144 C C . ASP B 1 51 ? 16.531 18.703 7.004 1 98.06 51 ASP B C 1
ATOM 3146 O O . ASP B 1 51 ? 16.75 17.5 6.848 1 98.06 51 ASP B O 1
ATOM 3150 N N . HIS B 1 52 ? 16.203 19.234 8.141 1 98.56 52 HIS B N 1
ATOM 3151 C CA . HIS B 1 52 ? 16.047 18.391 9.328 1 98.56 52 HIS B CA 1
ATOM 3152 C C . HIS B 1 52 ? 14.805 17.516 9.227 1 98.56 52 HIS B C 1
ATOM 3154 O O . HIS B 1 52 ? 14.82 16.359 9.656 1 98.56 52 HIS B O 1
ATOM 3160 N N . ILE B 1 53 ? 13.734 18.016 8.664 1 98.56 53 ILE B N 1
ATOM 3161 C CA . ILE B 1 53 ? 12.508 17.25 8.477 1 98.56 53 ILE B CA 1
ATOM 3162 C C . ILE B 1 53 ? 12.766 16.094 7.52 1 98.56 53 ILE B C 1
ATOM 3164 O O . ILE B 1 53 ? 12.359 14.961 7.789 1 98.56 53 ILE B O 1
ATOM 3168 N N . GLN B 1 54 ? 13.438 16.344 6.426 1 97.69 54 GLN B N 1
ATOM 3169 C CA . GLN B 1 54 ? 13.711 15.266 5.48 1 97.69 54 GLN B CA 1
ATOM 3170 C C . GLN B 1 54 ? 14.594 14.188 6.117 1 97.69 54 GLN B C 1
ATOM 3172 O O . GLN B 1 54 ? 14.43 13 5.836 1 97.69 54 GLN B O 1
ATOM 3177 N N . TYR B 1 55 ? 15.578 14.648 6.965 1 98.06 55 TYR B N 1
ATOM 3178 C CA . TYR B 1 55 ? 16.391 13.68 7.684 1 98.06 55 TYR B CA 1
ATOM 3179 C C . TYR B 1 55 ? 15.531 12.758 8.531 1 98.06 55 TYR B C 1
ATOM 3181 O O . TYR B 1 55 ? 15.711 11.539 8.516 1 98.06 55 TYR B O 1
ATOM 3189 N N . ALA B 1 56 ? 14.641 13.336 9.289 1 98.69 56 ALA B N 1
ATOM 3190 C CA . ALA B 1 56 ? 13.734 12.547 10.125 1 98.69 56 ALA B CA 1
ATOM 3191 C C . ALA B 1 56 ? 12.945 11.547 9.289 1 98.69 56 ALA B C 1
ATOM 3193 O O . ALA B 1 56 ? 12.812 10.383 9.664 1 98.69 56 ALA B O 1
ATOM 3194 N N . CYS B 1 57 ? 12.461 11.969 8.172 1 98.44 57 CYS B N 1
ATOM 3195 C CA . CYS B 1 57 ? 11.625 11.133 7.316 1 98.44 57 CYS B CA 1
ATOM 3196 C C . CYS B 1 57 ? 12.438 10 6.707 1 98.44 57 CYS B C 1
ATOM 3198 O O . CYS B 1 57 ? 11.93 8.891 6.535 1 98.44 57 CYS B O 1
ATOM 3200 N N . LYS B 1 58 ? 13.688 10.266 6.34 1 98.38 58 LYS B N 1
ATOM 3201 C CA . LYS B 1 58 ? 14.562 9.219 5.828 1 98.38 58 LYS B CA 1
ATOM 3202 C C . LYS B 1 58 ? 14.82 8.156 6.891 1 98.38 58 LYS B C 1
ATOM 3204 O O . LYS B 1 58 ? 14.852 6.961 6.59 1 98.38 58 LYS B O 1
ATOM 3209 N N . ARG B 1 59 ? 15.023 8.625 8.07 1 97.69 59 ARG B N 1
ATOM 3210 C CA . ARG B 1 59 ? 15.211 7.691 9.18 1 97.69 59 ARG B CA 1
ATOM 3211 C C . ARG B 1 59 ? 13.969 6.828 9.398 1 97.69 59 ARG B C 1
ATOM 3213 O O . ARG B 1 59 ? 14.078 5.617 9.594 1 97.69 59 ARG B O 1
ATOM 3220 N N . ILE B 1 60 ? 12.82 7.43 9.406 1 97.5 60 ILE B N 1
ATOM 3221 C CA . ILE B 1 60 ? 11.57 6.699 9.594 1 97.5 60 ILE B CA 1
ATOM 3222 C C . ILE B 1 60 ? 11.383 5.711 8.438 1 97.5 60 ILE B C 1
ATOM 3224 O O . ILE B 1 60 ? 10.992 4.562 8.656 1 97.5 60 ILE B O 1
ATOM 3228 N N . ALA B 1 61 ? 11.656 6.148 7.211 1 97.31 61 ALA B N 1
ATOM 3229 C CA . ALA B 1 61 ? 11.57 5.266 6.051 1 97.31 61 ALA B CA 1
ATOM 3230 C C . ALA B 1 61 ? 12.43 4.016 6.242 1 97.31 61 ALA B C 1
ATOM 3232 O O . ALA B 1 61 ? 11.992 2.902 5.949 1 97.31 61 ALA B O 1
ATOM 3233 N N . ALA B 1 62 ? 13.617 4.246 6.727 1 96.25 62 ALA B N 1
ATOM 3234 C CA . ALA B 1 62 ? 14.531 3.131 6.953 1 96.25 62 ALA B CA 1
ATOM 3235 C C . ALA B 1 62 ? 13.977 2.176 8.008 1 96.25 62 ALA B C 1
ATOM 3237 O O . ALA B 1 62 ? 14.086 0.956 7.871 1 96.25 62 ALA B O 1
ATOM 3238 N N . LEU B 1 63 ? 13.398 2.721 9.023 1 94.81 63 LEU B N 1
ATOM 3239 C CA . LEU B 1 63 ? 12.852 1.911 10.109 1 94.81 63 LEU B CA 1
ATOM 3240 C C . LEU B 1 63 ? 11.648 1.104 9.625 1 94.81 63 LEU B C 1
ATOM 3242 O O . LEU B 1 63 ? 11.523 -0.082 9.945 1 94.81 63 LEU B O 1
ATOM 3246 N N . VAL B 1 64 ? 10.789 1.734 8.883 1 94.94 64 VAL B N 1
ATOM 3247 C CA . VAL B 1 64 ? 9.578 1.086 8.391 1 94.94 64 VAL B CA 1
ATOM 3248 C C . VAL B 1 64 ? 9.953 -0.065 7.461 1 94.94 64 VAL B C 1
ATOM 3250 O O . VAL B 1 64 ? 9.266 -1.093 7.43 1 94.94 64 VAL B O 1
ATOM 3253 N N . ALA B 1 65 ? 11.039 0.018 6.762 1 95.38 65 ALA B N 1
ATOM 3254 C CA . ALA B 1 65 ? 11.453 -0.969 5.766 1 95.38 65 ALA B CA 1
ATOM 3255 C C . ALA B 1 65 ? 12.305 -2.066 6.402 1 95.38 65 ALA B C 1
ATOM 3257 O O . ALA B 1 65 ? 12.562 -3.098 5.777 1 95.38 65 ALA B O 1
ATOM 3258 N N . SER B 1 66 ? 12.711 -1.911 7.617 1 94.06 66 SER B N 1
ATOM 3259 C CA . SER B 1 66 ? 13.711 -2.764 8.25 1 94.06 66 SER B CA 1
ATOM 3260 C C . SER B 1 66 ? 13.102 -4.078 8.719 1 94.06 66 SER B C 1
ATOM 3262 O O . SER B 1 66 ? 12 -4.09 9.273 1 94.06 66 SER B O 1
ATOM 3264 N N . PRO B 1 67 ? 13.766 -5.23 8.508 1 92.69 67 PRO B N 1
ATOM 3265 C CA . PRO B 1 67 ? 13.297 -6.496 9.07 1 92.69 67 PRO B CA 1
ATOM 3266 C C . PRO B 1 67 ? 13.406 -6.539 10.594 1 92.69 67 PRO B C 1
ATOM 3268 O O . PRO B 1 67 ? 12.852 -7.441 11.234 1 92.69 67 PRO B O 1
ATOM 3271 N N . PHE B 1 68 ? 14.133 -5.711 11.172 1 80.94 68 PHE B N 1
ATOM 3272 C CA . PHE B 1 68 ? 14.477 -5.82 12.578 1 80.94 68 PHE B CA 1
ATOM 3273 C C . PHE B 1 68 ? 13.453 -5.098 13.445 1 80.94 68 PHE B C 1
ATOM 3275 O O . PHE B 1 68 ? 13.508 -5.176 14.68 1 80.94 68 PHE B O 1
ATOM 3282 N N . ASN B 1 69 ? 12.586 -4.434 12.797 1 64.81 69 ASN B N 1
ATOM 3283 C CA . ASN B 1 69 ? 11.523 -3.781 13.562 1 64.81 69 ASN B CA 1
ATOM 3284 C C . ASN B 1 69 ? 10.367 -4.734 13.836 1 64.81 69 ASN B C 1
ATOM 3286 O O . ASN B 1 69 ? 9.445 -4.395 14.578 1 64.81 69 ASN B O 1
ATOM 3290 N N . TYR B 1 70 ? 10.344 -5.828 13.094 1 54.12 70 TYR B N 1
ATOM 3291 C CA . TYR B 1 70 ? 9.281 -6.805 13.258 1 54.12 70 TYR B CA 1
ATOM 3292 C C . TYR B 1 70 ? 9.211 -7.309 14.695 1 54.12 70 TYR B C 1
ATOM 3294 O O . TYR B 1 70 ? 8.125 -7.543 15.227 1 54.12 70 TYR B O 1
ATOM 3302 N N . SER B 1 71 ? 10.391 -7.562 15.227 1 46.56 71 SER B N 1
ATOM 3303 C CA . SER B 1 71 ? 10.398 -8.055 16.609 1 46.56 71 SER B CA 1
ATOM 3304 C C . SER B 1 71 ? 9.844 -7.012 17.562 1 46.56 71 SER B C 1
ATOM 3306 O O . SER B 1 71 ? 9.562 -7.316 18.734 1 46.56 71 SER B O 1
ATOM 3308 N N . LEU B 1 72 ? 9.781 -5.828 17.078 1 43.56 72 LEU B N 1
ATOM 3309 C CA . LEU B 1 72 ? 9.305 -4.781 17.984 1 43.56 72 LEU B CA 1
ATOM 3310 C C . LEU B 1 72 ? 7.809 -4.922 18.234 1 43.56 72 LEU B C 1
ATOM 3312 O O . LEU B 1 72 ? 7.328 -4.609 19.328 1 43.56 72 LEU B O 1
ATOM 3316 N N . GLY B 1 73 ? 6.992 -5.406 17.266 1 41.78 73 GLY B N 1
ATOM 3317 C CA . GLY B 1 73 ? 5.551 -5.527 17.422 1 41.78 73 GLY B CA 1
ATOM 3318 C C . GLY B 1 73 ? 5.129 -6.809 18.109 1 41.78 73 GLY B C 1
ATOM 3319 O O . GLY B 1 73 ? 4.035 -6.887 18.672 1 41.78 73 GLY B O 1
ATOM 3320 N N . LYS B 1 74 ? 5.781 -8.008 17.812 1 44.03 74 LYS B N 1
ATOM 3321 C CA . LYS B 1 74 ? 5.309 -9.258 18.391 1 44.03 74 LYS B CA 1
ATOM 3322 C C . LYS B 1 74 ? 5.59 -9.312 19.891 1 44.03 74 LYS B C 1
ATOM 3324 O O . LYS B 1 74 ? 5.141 -10.234 20.578 1 44.03 74 LYS B O 1
ATOM 3329 N N . GLN B 1 75 ? 6.41 -8.523 20.375 1 36.09 75 GLN B N 1
ATOM 3330 C CA . GLN B 1 75 ? 6.602 -8.594 21.828 1 36.09 75 GLN B CA 1
ATOM 3331 C C . GLN B 1 75 ? 5.371 -8.094 22.578 1 36.09 75 GLN B C 1
ATOM 3333 O O . GLN B 1 75 ? 5.312 -8.164 23.797 1 36.09 75 GLN B O 1
ATOM 3338 N N . THR B 1 76 ? 4.402 -7.566 21.844 1 35.94 76 THR B N 1
ATOM 3339 C CA . THR B 1 76 ? 3.301 -7.074 22.656 1 35.94 76 THR B CA 1
ATOM 3340 C C . THR B 1 76 ? 2.48 -8.234 23.219 1 35.94 76 THR B C 1
ATOM 3342 O O . THR B 1 76 ? 1.742 -8.07 24.188 1 35.94 76 THR B O 1
ATOM 3345 N N . GLY B 1 77 ? 2.309 -9.414 22.562 1 33.97 77 GLY B N 1
ATOM 3346 C CA . GLY B 1 77 ? 1.452 -10.391 23.219 1 33.97 77 GLY B CA 1
ATOM 3347 C C . GLY B 1 77 ? 2.1 -11.031 24.438 1 33.97 77 GLY B C 1
ATOM 3348 O O . GLY B 1 77 ? 1.473 -11.828 25.125 1 33.97 77 GLY B O 1
ATOM 3349 N N . LEU B 1 78 ? 3.244 -11.641 24.375 1 30.72 78 LEU B N 1
ATOM 3350 C CA . LEU B 1 78 ? 3.611 -12.281 25.641 1 30.72 78 LEU B CA 1
ATOM 3351 C C . LEU B 1 78 ? 3.908 -11.242 26.719 1 30.72 78 LEU B C 1
ATOM 3353 O O . LEU B 1 78 ? 4.871 -10.477 26.594 1 30.72 78 LEU B O 1
ATOM 3357 N N . ALA B 1 79 ? 2.844 -10.75 27.391 1 33.03 79 ALA B N 1
ATOM 3358 C CA . ALA B 1 79 ? 2.9 -10.109 28.703 1 33.03 79 ALA B CA 1
ATOM 3359 C C . ALA B 1 79 ? 3.924 -10.797 29.594 1 33.03 79 ALA B C 1
ATOM 3361 O O . ALA B 1 79 ? 3.559 -11.484 30.562 1 33.03 79 ALA B O 1
ATOM 3362 N N . SER B 1 80 ? 4.812 -11.672 29.266 1 30.81 80 SER B N 1
ATOM 3363 C CA . SER B 1 80 ? 5.5 -12.07 30.484 1 30.81 80 SER B CA 1
ATOM 3364 C C . SER B 1 80 ? 5.93 -10.852 31.297 1 30.81 80 SER B C 1
ATOM 3366 O O . SER B 1 80 ? 6.117 -9.766 30.75 1 30.81 80 SER B O 1
ATOM 3368 N N . VAL B 1 81 ? 5.965 -10.953 32.75 1 32.5 81 VAL B N 1
ATOM 3369 C CA . VAL B 1 81 ? 6.297 -10.273 34 1 32.5 81 VAL B CA 1
ATOM 3370 C C . VAL B 1 81 ? 7.66 -9.602 33.875 1 32.5 81 VAL B C 1
ATOM 3372 O O . VAL B 1 81 ? 8.172 -9.039 34.844 1 32.5 81 VAL B O 1
ATOM 3375 N N . GLY B 1 82 ? 8.57 -10.125 33.125 1 35.22 82 GLY B N 1
ATOM 3376 C CA . GLY B 1 82 ? 9.836 -9.445 33.375 1 35.22 82 GLY B CA 1
ATOM 3377 C C . GLY B 1 82 ? 9.805 -7.973 33 1 35.22 82 GLY B C 1
ATOM 3378 O O . GLY B 1 82 ? 8.875 -7.516 32.312 1 35.22 82 GLY B O 1
ATOM 3379 N N . SER B 1 83 ? 10.82 -7.043 33.469 1 35.25 83 SER B N 1
ATOM 3380 C CA . SER B 1 83 ? 10.945 -5.59 33.5 1 35.25 83 SER B CA 1
ATOM 3381 C C . SER B 1 83 ? 10.523 -4.949 32.188 1 35.25 83 SER B C 1
ATOM 3383 O O . SER B 1 83 ? 10.945 -5.387 31.109 1 35.25 83 SER B O 1
ATOM 3385 N N . ASP B 1 84 ? 9.328 -4.324 32 1 39.12 84 ASP B N 1
ATOM 3386 C CA . ASP B 1 84 ? 8.5 -3.445 31.172 1 39.12 84 ASP B CA 1
ATOM 3387 C C . ASP B 1 84 ? 9.359 -2.576 30.266 1 39.12 84 ASP B C 1
ATOM 3389 O O . ASP B 1 84 ? 8.852 -1.951 29.328 1 39.12 84 ASP B O 1
ATOM 3393 N N . ARG B 1 85 ? 10.555 -2.328 30.672 1 40.62 85 ARG B N 1
ATOM 3394 C CA . ARG B 1 85 ? 11.461 -1.368 30.047 1 40.62 85 ARG B CA 1
ATOM 3395 C C . ARG B 1 85 ? 11.93 -1.859 28.688 1 40.62 85 ARG B C 1
ATOM 3397 O O . ARG B 1 85 ? 12.508 -1.097 27.906 1 40.62 85 ARG B O 1
ATOM 3404 N N . ASP B 1 86 ? 11.82 -3.246 28.391 1 44.38 86 ASP B N 1
ATOM 3405 C CA . ASP B 1 86 ? 12.547 -3.77 27.234 1 44.38 86 ASP B CA 1
ATOM 3406 C C . ASP B 1 86 ? 11.617 -3.967 26.047 1 44.38 86 ASP B C 1
ATOM 3408 O O . ASP B 1 86 ? 12.023 -4.531 25.016 1 44.38 86 ASP B O 1
ATOM 3412 N N . ALA B 1 87 ? 10.312 -3.686 26.234 1 52.91 87 ALA B N 1
ATOM 3413 C CA . ALA B 1 87 ? 9.523 -3.918 25.016 1 52.91 87 ALA B CA 1
ATOM 3414 C C . ALA B 1 87 ? 9.773 -2.834 23.984 1 52.91 87 ALA B C 1
ATOM 3416 O O . ALA B 1 87 ? 9.805 -1.645 24.312 1 52.91 87 ALA B O 1
ATOM 3417 N N . PRO B 1 88 ? 10.031 -3.328 22.734 1 65 88 PRO B N 1
ATOM 3418 C CA . PRO B 1 88 ? 10.297 -2.326 21.688 1 65 88 PRO B CA 1
ATOM 3419 C C . PRO B 1 88 ? 9.164 -1.317 21.547 1 65 88 PRO B C 1
ATOM 3421 O O . PRO B 1 88 ? 7.992 -1.677 21.688 1 65 88 PRO B O 1
ATOM 3424 N N . LYS B 1 89 ? 9.484 -0.081 21.547 1 76.19 89 LYS B N 1
ATOM 3425 C CA . LYS B 1 89 ? 8.539 1.014 21.375 1 76.19 89 LYS B CA 1
ATOM 3426 C C . LYS B 1 89 ? 7.816 0.899 20.031 1 76.19 89 LYS B C 1
ATOM 3428 O O . LYS B 1 89 ? 8.43 0.562 19.016 1 76.19 89 LYS B O 1
ATOM 3433 N N . PRO B 1 90 ? 6.441 1.091 20.078 1 88.44 90 PRO B N 1
ATOM 3434 C CA . PRO B 1 90 ? 5.73 1.156 18.797 1 88.44 90 PRO B CA 1
ATOM 3435 C C . PRO B 1 90 ? 6.328 2.184 17.844 1 88.44 90 PRO B C 1
ATOM 3437 O O . PRO B 1 90 ? 6.848 3.213 18.281 1 88.44 90 PRO B O 1
ATOM 3440 N N . LEU B 1 91 ? 6.25 1.862 16.656 1 92.12 91 LEU B N 1
ATOM 3441 C CA . LEU B 1 91 ? 6.93 2.658 15.641 1 92.12 91 LEU B CA 1
ATOM 3442 C C . LEU B 1 91 ? 6.367 4.074 15.594 1 92.12 91 LEU B C 1
ATOM 3444 O O . LEU B 1 91 ? 7.066 5.016 15.211 1 92.12 91 LEU B O 1
ATOM 3448 N N . ASP B 1 92 ? 5.051 4.281 15.883 1 93.38 92 ASP B N 1
ATOM 3449 C CA . ASP B 1 92 ? 4.477 5.625 15.914 1 93.38 92 ASP B CA 1
ATOM 3450 C C . ASP B 1 92 ? 5.145 6.48 16.984 1 93.38 92 ASP B C 1
ATOM 3452 O O . ASP B 1 92 ? 5.395 7.668 16.781 1 93.38 92 ASP B O 1
ATOM 3456 N N . ILE B 1 93 ? 5.457 5.895 18.094 1 95.12 93 ILE B N 1
ATOM 3457 C CA . ILE B 1 93 ? 6.141 6.59 19.172 1 95.12 93 ILE B CA 1
ATOM 3458 C C . ILE B 1 93 ? 7.59 6.867 18.781 1 95.12 93 ILE B C 1
ATOM 3460 O O . ILE B 1 93 ? 8.094 7.973 18.984 1 95.12 93 ILE B O 1
ATOM 3464 N N . VAL B 1 94 ? 8.25 5.863 18.203 1 95.56 94 VAL B N 1
ATOM 3465 C CA . VAL B 1 94 ? 9.625 6.031 17.75 1 95.56 94 VAL B CA 1
ATOM 3466 C C . VAL B 1 94 ? 9.695 7.141 16.703 1 95.56 94 VAL B C 1
ATOM 3468 O O . VAL B 1 94 ? 10.594 7.984 16.75 1 95.56 94 VAL B O 1
ATOM 3471 N N . SER B 1 95 ? 8.766 7.121 15.812 1 97.38 95 SER B N 1
ATOM 3472 C CA . SER B 1 95 ? 8.711 8.156 14.789 1 97.38 95 SER B CA 1
ATOM 3473 C C . SER B 1 95 ? 8.531 9.539 15.398 1 97.38 95 SER B C 1
ATOM 3475 O O . SER B 1 95 ? 9.188 10.5 14.984 1 97.38 95 SER B O 1
ATOM 3477 N N . ASN B 1 96 ? 7.664 9.656 16.328 1 98.25 96 ASN B N 1
ATOM 3478 C CA . ASN B 1 96 ? 7.438 10.906 17.047 1 98.25 96 ASN B CA 1
ATOM 3479 C C . ASN B 1 96 ? 8.719 11.422 17.703 1 98.25 96 ASN B C 1
ATOM 3481 O O . ASN B 1 96 ? 9.016 12.609 17.641 1 98.25 96 ASN B O 1
ATOM 3485 N N . GLU B 1 97 ? 9.484 10.555 18.281 1 98.38 97 GLU B N 1
ATOM 3486 C CA . GLU B 1 97 ? 10.734 10.906 18.938 1 98.38 97 GLU B CA 1
ATOM 3487 C C . GLU B 1 97 ? 11.781 11.367 17.938 1 98.38 97 GLU B C 1
ATOM 3489 O O . GLU B 1 97 ? 12.531 12.312 18.188 1 98.38 97 GLU B O 1
ATOM 3494 N N . ILE B 1 98 ? 11.789 10.664 16.844 1 98.62 98 ILE B N 1
ATOM 3495 C CA . ILE B 1 98 ? 12.727 11.023 15.773 1 98.62 98 ILE B CA 1
ATOM 3496 C C . ILE B 1 98 ? 12.422 12.43 15.266 1 98.62 98 ILE B C 1
ATOM 3498 O O . ILE B 1 98 ? 13.328 13.25 15.125 1 98.62 98 ILE B O 1
ATOM 3502 N N . ILE B 1 99 ? 11.203 12.727 15.086 1 98.88 99 ILE B N 1
ATOM 3503 C CA . ILE B 1 99 ? 10.789 14.023 14.57 1 98.88 99 ILE B CA 1
ATOM 3504 C C . ILE B 1 99 ? 11.102 15.109 15.594 1 98.88 99 ILE B C 1
ATOM 3506 O O . ILE B 1 99 ? 11.688 16.141 15.25 1 98.88 99 ILE B O 1
ATOM 3510 N N . LEU B 1 100 ? 10.75 14.867 16.812 1 98.81 100 LEU B N 1
ATOM 3511 C CA . LEU B 1 100 ? 11.008 15.852 17.859 1 98.81 100 LEU B CA 1
ATOM 3512 C C . LEU B 1 100 ? 12.5 16.156 17.953 1 98.81 100 LEU B C 1
ATOM 3514 O O . LEU B 1 100 ? 12.883 17.328 18.031 1 98.81 100 LEU B O 1
ATOM 3518 N N . SER B 1 101 ? 13.273 15.133 17.969 1 98.75 101 SER B N 1
ATOM 3519 C CA . SER B 1 101 ? 14.719 15.305 18.047 1 98.75 101 SER B CA 1
ATOM 3520 C C . SER B 1 101 ? 15.242 16.141 16.875 1 98.75 101 SER B C 1
ATOM 3522 O O . SER B 1 101 ? 16.078 17.031 17.062 1 98.75 101 SER B O 1
ATOM 3524 N N . SER B 1 102 ? 14.75 15.836 15.719 1 98.75 102 SER B N 1
ATOM 3525 C CA . SER B 1 102 ? 15.188 16.531 14.516 1 98.75 102 SER B CA 1
ATOM 3526 C C . SER B 1 102 ? 14.773 18 14.555 1 98.75 102 SER B C 1
ATOM 3528 O O . SER B 1 102 ? 15.547 18.891 14.18 1 98.75 102 SER B O 1
ATOM 3530 N N . LEU B 1 103 ? 13.578 18.25 14.969 1 98.81 103 LEU B N 1
ATOM 3531 C CA . LEU B 1 103 ? 13.094 19.625 15.07 1 98.81 103 LEU B CA 1
ATOM 3532 C C . LEU B 1 103 ? 13.906 20.422 16.094 1 98.81 103 LEU B C 1
ATOM 3534 O O . LEU B 1 103 ? 14.258 21.578 15.852 1 98.81 103 LEU B O 1
ATOM 3538 N N . ARG B 1 104 ? 14.227 19.812 17.203 1 98.69 104 ARG B N 1
ATOM 3539 C CA . ARG B 1 104 ? 15.055 20.438 18.219 1 98.69 104 ARG B CA 1
ATOM 3540 C C . ARG B 1 104 ? 16.422 20.797 17.656 1 98.69 104 ARG B C 1
ATOM 3542 O O . ARG B 1 104 ? 16.906 21.922 17.859 1 98.69 104 ARG B O 1
ATOM 3549 N N . LYS B 1 105 ? 16.984 19.922 16.953 1 98.5 105 LYS B N 1
ATOM 3550 C CA . LYS B 1 105 ? 18.328 20.094 16.422 1 98.5 105 LYS B CA 1
ATOM 3551 C C . LYS B 1 105 ? 18.359 21.156 15.32 1 98.5 105 LYS B C 1
ATOM 3553 O O . LYS B 1 105 ? 19.391 21.766 15.062 1 98.5 105 LYS B O 1
ATOM 3558 N N . SER B 1 106 ? 17.25 21.359 14.703 1 98.38 106 SER B N 1
ATOM 3559 C CA . SER B 1 106 ? 17.188 22.375 13.656 1 98.38 106 SER B CA 1
ATOM 3560 C C . SER B 1 106 ? 17.391 23.781 14.219 1 98.38 106 SER B C 1
ATOM 3562 O O . SER B 1 106 ? 17.859 24.672 13.516 1 98.38 106 SER B O 1
ATOM 3564 N N . GLY B 1 107 ? 16.922 23.969 15.422 1 98.5 107 GLY B N 1
ATOM 3565 C CA . GLY B 1 107 ? 16.969 25.281 16.047 1 98.5 107 GLY B CA 1
ATOM 3566 C C . GLY B 1 107 ? 15.984 26.266 15.453 1 98.5 107 GLY B C 1
ATOM 3567 O O . GLY B 1 107 ? 16.078 27.469 15.688 1 98.5 107 GLY B O 1
ATOM 3568 N N . LYS B 1 108 ? 15.047 25.797 14.719 1 98.75 108 LYS B N 1
ATOM 3569 C CA . LYS B 1 108 ? 14.188 26.703 13.969 1 98.75 108 LYS B CA 1
ATOM 3570 C C . LYS B 1 108 ? 12.734 26.578 14.391 1 98.75 108 LYS B C 1
ATOM 3572 O O . LYS B 1 108 ? 11.852 27.203 13.82 1 98.75 108 LYS B O 1
ATOM 3577 N N . VAL B 1 109 ? 12.438 25.75 15.422 1 98.88 109 VAL B N 1
ATOM 3578 C CA . VAL B 1 109 ? 11.055 25.469 15.773 1 98.88 109 VAL B CA 1
ATOM 3579 C C . VAL B 1 109 ? 10.789 25.891 17.219 1 98.88 109 VAL B C 1
ATOM 3581 O O . VAL B 1 109 ? 11.531 25.531 18.125 1 98.88 109 VAL B O 1
ATOM 3584 N N . ALA B 1 110 ? 9.773 26.656 17.391 1 98.75 110 ALA B N 1
ATOM 3585 C CA . ALA B 1 110 ? 9.359 27.094 18.719 1 98.75 110 ALA B CA 1
ATOM 3586 C C . ALA B 1 110 ? 8.5 26.031 19.391 1 98.75 110 ALA B C 1
ATOM 3588 O O . ALA B 1 110 ? 8.711 25.703 20.578 1 98.75 110 ALA B O 1
ATOM 3589 N N . VAL B 1 111 ? 7.574 25.5 18.609 1 98.62 111 VAL B N 1
ATOM 3590 C CA . VAL B 1 111 ? 6.637 24.547 19.203 1 98.62 111 VAL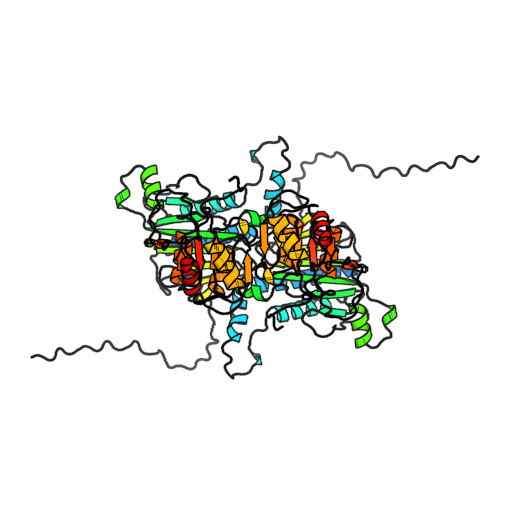 B CA 1
ATOM 3591 C C . VAL B 1 111 ? 6.336 23.438 18.203 1 98.62 111 VAL B C 1
ATOM 3593 O O . VAL B 1 111 ? 6.242 23.672 17 1 98.62 111 VAL B O 1
ATOM 3596 N N . MET B 1 112 ? 6.242 22.188 18.719 1 98.88 112 MET B N 1
ATOM 3597 C CA . MET B 1 112 ? 5.738 21.047 17.969 1 98.88 112 MET B CA 1
ATOM 3598 C C . MET B 1 112 ? 4.418 20.547 18.547 1 98.88 112 MET B C 1
ATOM 3600 O O . MET B 1 112 ? 4.312 20.312 19.75 1 98.88 112 MET B O 1
ATOM 3604 N N . ALA B 1 113 ? 3.443 20.453 17.781 1 98.81 113 ALA B N 1
ATOM 3605 C CA . ALA B 1 113 ? 2.209 19.75 18.125 1 98.81 113 ALA B CA 1
ATOM 3606 C C . ALA B 1 113 ? 2.096 18.453 17.344 1 98.81 113 ALA B C 1
ATOM 3608 O O . ALA B 1 113 ? 2.129 18.438 16.109 1 98.81 113 ALA B O 1
ATOM 3609 N N . SER B 1 114 ? 1.968 17.344 18.078 1 98.62 114 SER B N 1
ATOM 3610 C CA . SER B 1 114 ? 1.963 16.016 17.484 1 98.62 114 SER B CA 1
ATOM 3611 C C . SER B 1 114 ? 0.688 15.25 17.828 1 98.62 114 SER B C 1
ATOM 3613 O O . SER B 1 114 ? 0.172 15.375 18.938 1 98.62 114 SER B O 1
ATOM 3615 N N . GLU B 1 115 ? 0.246 14.438 16.875 1 97.38 115 GLU B N 1
ATOM 3616 C CA . GLU B 1 115 ? -0.886 13.547 17.125 1 97.38 115 GLU B CA 1
ATOM 3617 C C . GLU B 1 115 ? -0.61 12.609 18.297 1 97.38 115 GLU B C 1
ATOM 3619 O O . GLU B 1 115 ? -1.532 12.211 19 1 97.38 115 GLU B O 1
ATOM 3624 N N . GLU B 1 116 ? 0.587 12.266 18.531 1 97.06 116 GLU B N 1
ATOM 3625 C CA . GLU B 1 116 ? 0.985 11.273 19.531 1 97.06 116 GLU B CA 1
ATOM 3626 C C . GLU B 1 116 ? 1.097 11.898 20.922 1 97.06 116 GLU B C 1
ATOM 3628 O O . GLU B 1 116 ? 1.267 11.195 21.906 1 97.06 116 GLU B O 1
ATOM 3633 N N . ASN B 1 117 ? 1.033 13.227 21 1 97.81 117 ASN B N 1
ATOM 3634 C CA . ASN B 1 117 ? 1.192 13.914 22.281 1 97.81 117 ASN B CA 1
ATOM 3635 C C . ASN B 1 117 ? -0.106 14.586 22.719 1 97.81 117 ASN B C 1
ATOM 3637 O O . ASN B 1 117 ? -0.792 15.211 21.906 1 97.81 117 ASN B O 1
ATOM 3641 N N . ASP B 1 118 ? -0.383 14.578 23.953 1 97.38 118 ASP B N 1
ATOM 3642 C CA . ASP B 1 118 ? -1.596 15.195 24.484 1 97.38 118 ASP B CA 1
ATOM 3643 C C . ASP B 1 118 ? -1.522 16.719 24.391 1 97.38 118 ASP B C 1
ATOM 3645 O O . ASP B 1 118 ? -2.537 17.375 24.188 1 97.38 118 ASP B O 1
ATOM 3649 N N . GLU B 1 119 ? -0.33 17.219 24.562 1 98.19 119 GLU B N 1
ATOM 3650 C CA . GLU B 1 119 ? -0.088 18.656 24.547 1 98.19 119 GLU B CA 1
ATOM 3651 C C . GLU B 1 119 ? 1.071 19.016 23.625 1 98.19 119 GLU B C 1
ATOM 3653 O O . GLU B 1 119 ? 1.938 18.172 23.359 1 98.19 119 GLU B O 1
ATOM 3658 N N . PRO B 1 120 ? 1.023 20.281 23.172 1 98.5 120 PRO B N 1
ATOM 3659 C CA . PRO B 1 120 ? 2.182 20.703 22.375 1 98.5 120 PRO B CA 1
ATOM 3660 C C . PRO B 1 120 ? 3.461 20.781 23.203 1 98.5 120 PRO B C 1
ATOM 3662 O O . PRO B 1 120 ? 3.402 20.984 24.422 1 98.5 120 PRO B O 1
ATOM 3665 N N . THR B 1 121 ? 4.531 20.609 22.547 1 98.44 121 THR B N 1
ATOM 3666 C CA . THR B 1 121 ? 5.844 20.703 23.188 1 98.44 121 THR B CA 1
ATOM 3667 C C . THR B 1 121 ? 6.543 22 22.781 1 98.44 121 THR B C 1
ATOM 3669 O O . THR B 1 121 ? 6.859 22.203 21.609 1 98.44 121 THR B O 1
ATOM 3672 N N . TRP B 1 122 ? 6.746 22.828 23.781 1 98.06 122 TRP B N 1
ATOM 3673 C CA . TRP B 1 122 ? 7.551 24.016 23.516 1 98.06 122 TRP B CA 1
ATOM 3674 C C . TRP B 1 122 ? 9.031 23.672 23.438 1 98.06 122 TRP B C 1
ATOM 3676 O O . TRP B 1 122 ? 9.586 23.062 24.359 1 98.06 122 TRP B O 1
ATOM 3686 N N . ILE B 1 123 ? 9.695 24.031 22.391 1 98.06 123 ILE B N 1
ATOM 3687 C CA . ILE B 1 123 ? 11.055 23.594 22.125 1 98.06 123 ILE B CA 1
ATOM 3688 C C . ILE B 1 123 ? 12.039 24.719 22.406 1 98.06 123 ILE B C 1
ATOM 3690 O O . ILE B 1 123 ? 13.039 24.516 23.109 1 98.06 123 ILE B O 1
ATOM 3694 N N . ARG B 1 124 ? 11.805 25.922 21.859 1 96.25 124 ARG B N 1
ATOM 3695 C CA . ARG B 1 124 ? 12.719 27.047 22.062 1 96.25 124 ARG B CA 1
ATOM 3696 C C . ARG B 1 124 ? 12 28.375 21.859 1 96.25 124 ARG B C 1
ATOM 3698 O O . ARG B 1 124 ? 11.094 28.484 21.031 1 96.25 124 ARG B O 1
ATOM 3705 N N . ASP B 1 125 ? 12.531 29.375 22.438 1 95.62 125 ASP B N 1
ATOM 3706 C CA . ASP B 1 125 ? 11.891 30.688 22.469 1 95.62 125 ASP B CA 1
ATOM 3707 C C . ASP B 1 125 ? 12.148 31.453 21.172 1 95.62 125 ASP B C 1
ATOM 3709 O O . ASP B 1 125 ? 11.336 32.281 20.766 1 95.62 125 ASP B O 1
ATOM 3713 N N . ASP B 1 126 ? 13.172 31.203 20.516 1 95.44 126 ASP B N 1
ATOM 3714 C CA . ASP B 1 126 ? 13.555 32 19.359 1 95.44 126 ASP B CA 1
ATOM 3715 C C . ASP B 1 126 ? 13.312 31.266 18.062 1 95.44 126 ASP B C 1
ATOM 3717 O O . ASP B 1 126 ? 13.766 31.703 17 1 95.44 126 ASP B O 1
ATOM 3721 N N . GLY B 1 127 ? 12.688 30.141 18.109 1 97.88 127 GLY B N 1
ATOM 3722 C CA . GLY B 1 127 ? 12.344 29.438 16.891 1 97.88 127 GLY B CA 1
ATOM 3723 C C . GLY B 1 127 ? 11.281 30.156 16.078 1 97.88 127 GLY B C 1
ATOM 3724 O O . GLY B 1 127 ? 10.219 30.5 16.594 1 97.88 127 GLY B O 1
ATOM 3725 N N . PRO B 1 128 ? 11.5 30.359 14.852 1 98.5 128 PRO B N 1
ATOM 3726 C CA . PRO B 1 128 ? 10.562 31.156 14.047 1 98.5 128 PRO B CA 1
ATOM 3727 C C . PRO B 1 128 ? 9.344 30.344 13.609 1 98.5 128 PRO B C 1
ATOM 3729 O O . PRO B 1 128 ? 8.352 30.906 13.141 1 98.5 128 PRO B O 1
ATOM 3732 N N . TYR B 1 129 ? 9.375 29.016 13.773 1 98.88 129 TYR B N 1
ATOM 3733 C CA . TYR B 1 129 ? 8.312 28.219 13.156 1 98.88 129 TYR B CA 1
ATOM 3734 C C . TYR B 1 129 ? 7.586 27.375 14.195 1 98.88 129 TYR B C 1
ATOM 3736 O O . TYR B 1 129 ? 8.141 27.078 15.258 1 98.88 129 TYR B O 1
ATOM 3744 N N . VAL B 1 130 ? 6.355 27.078 13.906 1 98.88 130 VAL B N 1
ATOM 3745 C CA . VAL B 1 130 ? 5.504 26.094 14.562 1 98.88 130 VAL B CA 1
ATOM 3746 C C . VAL B 1 130 ? 5.297 24.891 13.648 1 98.88 130 VAL B C 1
ATOM 3748 O O . VAL B 1 130 ? 4.961 25.047 12.469 1 98.88 130 VAL B O 1
ATO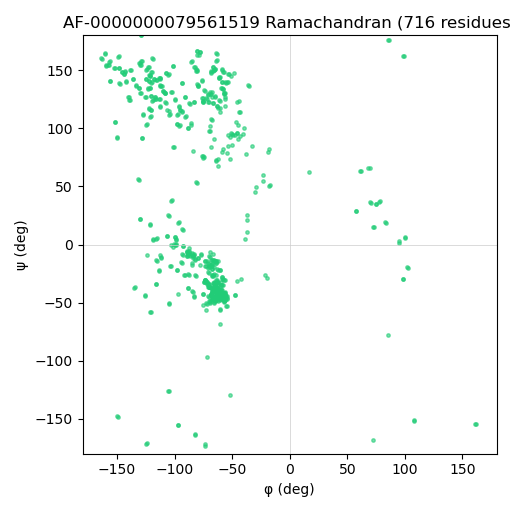M 3751 N N . VAL B 1 131 ? 5.508 23.688 14.188 1 98.94 131 VAL B N 1
ATOM 3752 C CA . VAL B 1 131 ? 5.332 22.484 13.375 1 98.94 131 VAL B CA 1
ATOM 3753 C C . VAL B 1 131 ? 4.25 21.594 13.984 1 98.94 131 VAL B C 1
ATOM 3755 O O . VAL B 1 131 ? 4.293 21.281 15.18 1 98.94 131 VAL B O 1
ATOM 3758 N N . VAL B 1 132 ? 3.248 21.266 13.25 1 98.94 132 VAL B N 1
ATOM 3759 C CA . VAL B 1 132 ? 2.266 20.25 13.617 1 98.94 132 VAL B CA 1
ATOM 3760 C C . VAL B 1 132 ? 2.508 18.984 12.805 1 98.94 132 VAL B C 1
ATOM 3762 O O . VAL B 1 132 ? 2.932 19.047 11.648 1 98.94 132 VAL B O 1
ATOM 3765 N N . THR B 1 133 ? 2.23 17.75 13.445 1 98.94 133 THR B N 1
ATOM 3766 C CA . THR B 1 133 ? 2.637 16.562 12.719 1 98.94 133 THR B CA 1
ATOM 3767 C C . THR B 1 133 ? 1.813 15.352 13.164 1 98.94 133 THR B C 1
ATOM 3769 O O . THR B 1 133 ? 1.374 15.281 14.312 1 98.94 133 THR B O 1
ATOM 3772 N N . ASP B 1 134 ? 1.444 14.516 12.258 1 98.69 134 ASP B N 1
ATOM 3773 C CA . ASP B 1 134 ? 1.138 13.102 12.453 1 98.69 134 ASP B CA 1
ATOM 3774 C C . ASP B 1 134 ? 2.334 12.227 12.086 1 98.69 134 ASP B C 1
ATOM 3776 O O . ASP B 1 134 ? 2.611 12.016 10.906 1 98.69 134 ASP B O 1
ATOM 3780 N N . PRO B 1 135 ? 3.023 11.742 13.094 1 98.38 135 PRO B N 1
ATOM 3781 C CA . PRO B 1 135 ? 4.297 11.062 12.828 1 98.38 135 PRO B CA 1
ATOM 3782 C C . PRO B 1 135 ? 4.137 9.812 11.969 1 98.38 135 PRO B C 1
ATOM 3784 O O . PRO B 1 135 ? 5.035 9.469 11.195 1 98.38 135 PRO B O 1
ATOM 3787 N N . LEU B 1 136 ? 3.041 9.156 12.172 1 97.31 136 LEU B N 1
ATOM 3788 C CA . LEU B 1 136 ? 2.871 7.91 11.43 1 97.31 136 LEU B CA 1
ATOM 3789 C C . LEU B 1 136 ? 1.396 7.629 11.164 1 97.31 136 LEU B C 1
ATOM 3791 O O . LEU B 1 136 ? 0.757 6.887 11.914 1 97.31 136 LEU B O 1
ATOM 3795 N N . ASP B 1 137 ? 0.885 8.062 10.055 1 96.25 137 ASP B N 1
ATOM 3796 C CA . ASP B 1 137 ? -0.458 7.785 9.562 1 96.25 137 ASP B CA 1
ATOM 3797 C C . ASP B 1 137 ? -0.586 6.328 9.117 1 96.25 137 ASP B C 1
ATOM 3799 O O . ASP B 1 137 ? 0.257 5.824 8.375 1 96.25 137 ASP B O 1
ATOM 3803 N N . GLY B 1 138 ? -1.613 5.648 9.609 1 92.88 138 GLY B N 1
ATOM 3804 C CA . GLY B 1 138 ? -1.812 4.25 9.258 1 92.88 138 GLY B CA 1
ATOM 3805 C C . GLY B 1 138 ? -0.897 3.307 10.016 1 92.88 138 GLY B C 1
ATOM 3806 O O . GLY B 1 138 ? -0.418 2.316 9.461 1 92.88 138 GLY B O 1
ATOM 3807 N N . SER B 1 139 ? -0.628 3.557 11.227 1 88.19 139 SER B N 1
ATOM 3808 C CA . SER B 1 139 ? 0.343 2.797 12.008 1 88.19 139 SER B CA 1
ATOM 3809 C C . SER B 1 139 ? -0.086 1.342 12.164 1 88.19 139 SER B C 1
ATOM 3811 O O . SER B 1 139 ? 0.756 0.454 12.312 1 88.19 139 SER B O 1
ATOM 3813 N N . ARG B 1 140 ? -1.316 1.041 12 1 82 140 ARG B N 1
ATOM 3814 C CA . ARG B 1 140 ? -1.812 -0.326 12.117 1 82 140 ARG B CA 1
ATOM 3815 C C . ARG B 1 140 ? -1.406 -1.163 10.914 1 82 140 ARG B C 1
ATOM 3817 O O . ARG B 1 140 ? -1.506 -2.391 10.938 1 82 140 ARG B O 1
ATOM 3824 N N . ASN B 1 141 ? -0.978 -0.524 9.906 1 85.38 141 ASN B N 1
ATOM 3825 C CA . ASN B 1 141 ? -0.622 -1.192 8.656 1 85.38 141 ASN B CA 1
ATOM 3826 C C . ASN B 1 141 ? 0.824 -1.68 8.68 1 85.38 141 ASN B C 1
ATOM 3828 O O . ASN B 1 141 ? 1.229 -2.469 7.82 1 85.38 141 ASN B O 1
ATOM 3832 N N . ILE B 1 142 ? 1.584 -1.314 9.633 1 84.5 142 ILE B N 1
ATOM 3833 C CA . ILE B 1 142 ? 3.031 -1.501 9.609 1 84.5 142 ILE B CA 1
ATOM 3834 C C . ILE B 1 142 ? 3.359 -2.992 9.617 1 84.5 142 ILE B C 1
ATOM 3836 O O . ILE B 1 142 ? 4.258 -3.441 8.906 1 84.5 142 ILE B O 1
ATOM 3840 N N . ASP B 1 143 ? 2.6 -3.691 10.336 1 86.19 143 ASP B N 1
ATOM 3841 C CA . ASP B 1 143 ? 2.908 -5.113 10.477 1 86.19 143 ASP B CA 1
ATOM 3842 C C . ASP B 1 143 ? 2.719 -5.852 9.156 1 86.19 143 ASP B C 1
ATOM 3844 O O . ASP B 1 143 ? 3.373 -6.863 8.906 1 86.19 143 ASP B O 1
ATOM 3848 N N . ALA B 1 144 ? 1.886 -5.316 8.375 1 91.25 144 ALA B N 1
ATOM 3849 C CA . ALA B 1 144 ? 1.618 -5.957 7.094 1 91.25 144 ALA B CA 1
ATOM 3850 C C . ALA B 1 144 ? 2.393 -5.277 5.969 1 91.25 144 ALA B C 1
ATOM 3852 O O . ALA B 1 144 ? 2.164 -5.562 4.789 1 91.25 144 ALA B O 1
ATOM 3853 N N . SER B 1 145 ? 3.236 -4.359 6.312 1 93.69 145 SER B N 1
ATOM 3854 C CA . SER B 1 145 ? 4.047 -3.648 5.332 1 93.69 145 SER B CA 1
ATOM 3855 C C . SER B 1 145 ? 3.176 -2.951 4.293 1 93.69 145 SER B C 1
ATOM 3857 O O . SER B 1 145 ? 3.539 -2.875 3.119 1 93.69 145 SER B O 1
ATOM 3859 N N . ILE B 1 146 ? 1.974 -2.578 4.734 1 93.88 146 ILE B N 1
ATOM 3860 C CA . ILE B 1 146 ? 1.087 -1.733 3.943 1 93.88 146 ILE B CA 1
ATOM 3861 C C . ILE B 1 146 ? 1.492 -0.269 4.102 1 93.88 146 ILE B C 1
ATOM 3863 O O . ILE B 1 146 ? 2.055 0.118 5.129 1 93.88 146 ILE B O 1
ATOM 3867 N N . PRO B 1 147 ? 1.286 0.537 3.107 1 96.38 147 PRO B N 1
ATOM 3868 C CA . PRO B 1 147 ? 1.794 1.911 3.094 1 96.38 147 PRO B CA 1
ATOM 3869 C C . PRO B 1 147 ? 1.334 2.723 4.305 1 96.38 147 PRO B C 1
ATOM 3871 O O . PRO B 1 147 ? 0.187 2.592 4.738 1 96.38 147 PRO B O 1
ATOM 3874 N N . THR B 1 148 ? 2.244 3.502 4.82 1 96.69 148 THR B N 1
ATOM 3875 C CA . THR B 1 148 ? 2.012 4.473 5.883 1 96.69 148 THR B CA 1
ATOM 3876 C C . THR B 1 148 ? 2.57 5.84 5.5 1 96.69 148 THR B C 1
ATOM 3878 O O . THR B 1 148 ? 3.092 6.016 4.395 1 96.69 148 THR B O 1
ATOM 3881 N N . GLY B 1 149 ? 2.406 6.789 6.402 1 98.19 149 GLY B N 1
ATOM 3882 C CA . GLY B 1 149 ? 2.902 8.109 6.035 1 98.19 149 GLY B CA 1
ATOM 3883 C C . GLY B 1 149 ? 3.129 9.016 7.23 1 98.19 149 GLY B C 1
ATOM 3884 O O . GLY B 1 149 ? 2.713 8.695 8.344 1 98.19 149 GLY B O 1
ATOM 3885 N N . THR B 1 150 ? 3.85 10.078 7.004 1 98.81 150 THR B N 1
ATOM 3886 C CA . THR B 1 150 ? 4.039 11.18 7.938 1 98.81 150 THR B CA 1
ATOM 3887 C C . THR B 1 150 ? 3.457 12.469 7.371 1 98.81 150 THR B C 1
ATOM 3889 O O . THR B 1 150 ? 3.572 12.734 6.172 1 98.81 150 THR B O 1
ATOM 3892 N N . ILE B 1 151 ? 2.855 13.258 8.211 1 98.94 151 ILE B N 1
ATOM 3893 C CA . ILE B 1 151 ? 2.254 14.523 7.785 1 98.94 151 ILE B CA 1
ATOM 3894 C C . ILE B 1 151 ? 2.871 15.68 8.57 1 98.94 151 ILE B C 1
ATOM 3896 O O . ILE B 1 151 ? 3.102 15.562 9.773 1 98.94 151 ILE B O 1
ATOM 3900 N N . PHE B 1 152 ? 3.111 16.844 7.867 1 98.88 152 PHE B N 1
ATOM 3901 C CA . PHE B 1 152 ? 3.641 18.047 8.492 1 98.88 152 PHE B CA 1
ATOM 3902 C C . PHE B 1 152 ? 2.846 19.281 8.055 1 98.88 152 PHE B C 1
ATOM 3904 O O . PHE B 1 152 ? 2.469 19.406 6.887 1 98.88 152 PHE B O 1
ATOM 3911 N N . GLY B 1 153 ? 2.566 20.109 8.992 1 98.94 153 GLY B N 1
ATOM 3912 C CA . GLY B 1 153 ? 2.191 21.5 8.766 1 98.94 153 GLY B CA 1
ATOM 3913 C C . GLY B 1 153 ? 3.135 22.484 9.422 1 98.94 153 GLY B C 1
ATOM 3914 O O . GLY B 1 153 ? 3.586 22.266 10.555 1 98.94 153 GLY B O 1
ATOM 3915 N N . ILE B 1 154 ? 3.465 23.609 8.719 1 98.94 154 ILE B N 1
ATOM 3916 C CA . ILE B 1 154 ? 4.402 24.594 9.242 1 98.94 154 ILE B CA 1
ATOM 3917 C C . ILE B 1 154 ? 3.752 25.969 9.242 1 98.94 154 ILE B C 1
ATOM 3919 O O . ILE B 1 154 ? 3.215 26.406 8.227 1 98.94 154 ILE B O 1
ATOM 3923 N N . TYR B 1 155 ? 3.799 26.578 10.414 1 98.88 155 TYR B N 1
ATOM 3924 C CA . TYR B 1 155 ? 3.326 27.953 10.617 1 98.88 155 TYR B CA 1
ATOM 3925 C C . TYR B 1 155 ? 4.457 28.859 11.086 1 98.88 155 TYR B C 1
ATOM 3927 O O . TYR B 1 155 ? 5.48 28.375 11.578 1 98.88 155 TYR B O 1
ATOM 3935 N N . LYS B 1 156 ? 4.293 30.156 10.922 1 98.69 156 LYS B N 1
ATOM 3936 C CA . LYS B 1 156 ? 5.133 31.109 11.641 1 98.69 156 LYS B CA 1
ATOM 3937 C C . LYS B 1 156 ? 4.707 31.234 13.102 1 98.69 156 LYS B C 1
ATOM 3939 O O . LYS B 1 156 ? 3.514 31.234 13.406 1 98.69 156 LYS B O 1
ATOM 3944 N N . ARG B 1 157 ? 5.656 31.344 13.914 1 98.75 157 ARG B N 1
ATOM 3945 C CA . ARG B 1 157 ? 5.359 31.609 15.32 1 98.75 157 ARG B CA 1
ATOM 3946 C C . ARG B 1 157 ? 4.625 32.938 15.484 1 98.75 157 ARG B C 1
ATOM 3948 O O . ARG B 1 157 ? 4.953 33.906 14.812 1 98.75 157 ARG B O 1
ATOM 3955 N N . LEU B 1 158 ? 3.701 32.906 16.453 1 98.38 158 LEU B N 1
ATOM 3956 C CA . LEU B 1 158 ? 2.996 34.156 16.812 1 98.38 158 LEU B CA 1
ATOM 3957 C C . LEU B 1 158 ? 3.756 34.906 17.875 1 98.38 158 LEU B C 1
ATOM 3959 O O . LEU B 1 158 ? 3.559 34.688 19.078 1 98.38 158 LEU B O 1
ATOM 3963 N N . GLU B 1 159 ? 4.457 35.875 17.422 1 97.25 159 GLU B N 1
ATOM 3964 C CA . GLU B 1 159 ? 5.332 36.625 18.328 1 97.25 159 GLU B CA 1
ATOM 3965 C C . GLU B 1 159 ? 4.527 37.406 19.359 1 97.25 159 GLU B C 1
ATOM 3967 O O . GLU B 1 159 ? 5.008 37.656 20.469 1 97.25 159 GLU B O 1
ATOM 3972 N N . GLU B 1 160 ? 3.373 37.75 19.031 1 97.44 160 GLU B N 1
ATOM 3973 C CA . GLU B 1 160 ? 2.518 38.531 19.922 1 97.44 160 GLU B CA 1
ATOM 3974 C C . GLU B 1 160 ? 2.154 37.75 21.188 1 97.44 160 GLU B C 1
ATOM 3976 O O . GLU B 1 160 ? 1.684 38.312 22.172 1 97.44 160 GLU B O 1
ATOM 3981 N N . LEU B 1 161 ? 2.424 36.438 21.109 1 97.56 161 LEU B N 1
ATOM 3982 C CA . LEU B 1 161 ? 2.066 35.562 22.234 1 97.56 161 LEU B CA 1
ATOM 3983 C C . LEU B 1 161 ? 3.279 35.281 23.125 1 97.56 161 LEU B C 1
ATOM 3985 O O . LEU B 1 161 ? 3.176 34.562 24.125 1 97.56 161 LEU B O 1
ATOM 3989 N N . ASP B 1 162 ? 4.375 35.844 22.891 1 96.38 162 ASP B N 1
ATOM 3990 C CA . ASP B 1 162 ? 5.648 35.438 23.5 1 96.38 162 ASP B CA 1
ATOM 3991 C C . ASP B 1 162 ? 5.633 35.688 25 1 96.38 162 ASP B C 1
ATOM 3993 O O . ASP B 1 162 ? 6.344 35.031 25.75 1 96.38 162 ASP B O 1
ATOM 3997 N N . ASP B 1 163 ? 4.867 36.594 25.484 1 96.62 163 ASP B N 1
ATOM 3998 C CA . ASP B 1 163 ? 4.883 36.969 26.891 1 96.62 163 ASP B CA 1
ATOM 3999 C C . ASP B 1 163 ? 3.961 36.094 27.719 1 96.62 163 ASP B C 1
ATOM 4001 O O . ASP B 1 163 ? 3.961 36.156 28.938 1 96.62 163 ASP B O 1
ATOM 4005 N N . LEU B 1 164 ? 3.266 35.219 27.078 1 97.44 164 LEU B N 1
ATOM 4006 C CA . LEU B 1 164 ? 2.367 34.312 27.797 1 97.44 164 LEU B CA 1
ATOM 4007 C C . LEU B 1 164 ? 3.139 33.156 28.406 1 97.44 164 LEU B C 1
ATOM 4009 O O . LEU B 1 164 ? 4.273 32.875 28 1 97.44 164 LEU B O 1
ATOM 4013 N N . PRO B 1 165 ? 2.439 32.5 29.375 1 97.69 165 PRO B N 1
ATOM 4014 C CA . PRO B 1 165 ? 3.047 31.266 29.906 1 97.69 165 PRO B CA 1
ATOM 4015 C C . PRO B 1 165 ? 3.291 30.219 28.828 1 97.69 165 PRO B C 1
ATOM 4017 O O . PRO B 1 165 ? 2.543 30.141 27.859 1 97.69 165 PRO B O 1
ATOM 4020 N N . ILE B 1 166 ? 4.281 29.391 29.016 1 97.38 166 ILE B N 1
ATOM 4021 C CA . ILE B 1 166 ? 4.773 28.438 28.047 1 97.38 166 ILE B CA 1
ATOM 4022 C C . ILE B 1 166 ? 3.629 27.547 27.562 1 97.38 166 ILE B C 1
ATOM 4024 O O . ILE B 1 166 ? 3.443 27.359 26.359 1 97.38 166 ILE B O 1
ATOM 4028 N N . GLU B 1 167 ? 2.832 27.031 28.453 1 96.75 167 GLU B N 1
ATOM 4029 C CA . GLU B 1 167 ? 1.744 26.125 28.109 1 96.75 167 GLU B CA 1
ATOM 4030 C C . GLU B 1 167 ? 0.705 26.828 27.234 1 96.75 167 GLU B C 1
ATOM 4032 O O . GLU B 1 167 ? 0.203 26.234 26.266 1 96.75 167 GLU B O 1
ATOM 4037 N N . GLU B 1 168 ? 0.438 28.047 27.562 1 97.56 168 GLU B N 1
ATOM 4038 C CA . GLU B 1 168 ? -0.577 28.797 26.844 1 97.56 168 GLU B CA 1
ATOM 4039 C C . GLU B 1 168 ? -0.089 29.188 25.453 1 97.56 168 GLU B C 1
ATOM 4041 O O . GLU B 1 168 ? -0.815 29.031 24.469 1 97.56 168 GLU B O 1
ATOM 4046 N N . LYS B 1 169 ? 1.099 29.781 25.375 1 97.81 169 LYS B N 1
ATOM 4047 C CA . LYS B 1 169 ? 1.589 30.188 24.062 1 97.81 169 LYS B CA 1
ATOM 4048 C C . LYS B 1 169 ? 1.83 28.969 23.172 1 97.81 169 LYS B C 1
ATOM 4050 O O . LYS B 1 169 ? 1.646 29.047 21.953 1 97.81 169 LYS B O 1
ATOM 4055 N N . ALA B 1 170 ? 2.266 27.844 23.75 1 98.44 170 ALA B N 1
ATOM 4056 C CA . ALA B 1 170 ? 2.42 26.625 22.969 1 98.44 170 ALA B CA 1
ATOM 4057 C C . ALA B 1 170 ? 1.088 26.188 22.359 1 98.44 170 ALA B C 1
ATOM 4059 O O . ALA B 1 170 ? 1.017 25.875 21.172 1 98.44 170 ALA B O 1
ATOM 4060 N N . MET B 1 171 ? 0.077 26.219 23.141 1 98.5 171 MET B N 1
ATOM 4061 C CA . MET B 1 171 ? -1.252 25.797 22.703 1 98.5 171 MET B CA 1
ATOM 4062 C C . MET B 1 171 ? -1.791 26.734 21.625 1 98.5 171 MET B C 1
ATOM 4064 O O . MET B 1 171 ? -2.201 26.297 20.562 1 98.5 171 MET B O 1
ATOM 4068 N N . LEU B 1 172 ? -1.745 27.984 21.875 1 98.56 172 LEU B N 1
ATOM 4069 C CA . LEU B 1 172 ? -2.316 28.969 20.953 1 98.56 172 LEU B CA 1
ATOM 4070 C C . LEU B 1 172 ? -1.563 28.969 19.625 1 98.56 172 LEU B C 1
ATOM 4072 O O . LEU B 1 172 ? -2.168 29.141 18.562 1 98.56 172 LEU B O 1
ATOM 4076 N N . ASN B 1 173 ? -0.253 28.828 19.656 1 98.75 173 ASN B N 1
ATOM 4077 C CA . ASN B 1 173 ? 0.53 28.703 18.438 1 98.75 173 ASN B CA 1
ATOM 4078 C C . ASN B 1 173 ? 0.117 27.484 17.609 1 98.75 173 ASN B C 1
ATOM 4080 O O . ASN B 1 173 ? 0.177 27.5 16.391 1 98.75 173 ASN B O 1
ATOM 4084 N N . SER B 1 174 ? -0.302 26.438 18.297 1 98.81 174 SER B N 1
ATOM 4085 C CA . SER B 1 174 ? -0.622 25.172 17.641 1 98.81 174 SER B CA 1
ATOM 4086 C C . SER B 1 174 ? -2.035 25.188 17.062 1 98.81 174 SER B C 1
ATOM 4088 O O . SER B 1 174 ? -2.396 24.328 16.266 1 98.81 174 SER B O 1
ATOM 4090 N N . LEU B 1 175 ? -2.836 26.156 17.422 1 98.81 175 LEU B N 1
ATOM 4091 C CA . LEU B 1 175 ? -4.238 26.188 17.031 1 98.81 175 LEU B CA 1
ATOM 4092 C C . LEU B 1 175 ? -4.473 27.219 15.93 1 98.81 175 LEU B C 1
ATOM 4094 O O . LEU B 1 175 ? -5.562 27.781 15.82 1 98.81 175 LEU B O 1
ATOM 4098 N N . GLN B 1 176 ? -3.459 27.531 15.188 1 98.62 176 GLN B N 1
ATOM 4099 C CA . GLN B 1 176 ? -3.605 28.438 14.062 1 98.62 176 GLN B CA 1
ATOM 4100 C C . GLN B 1 176 ? -4.469 27.828 12.961 1 98.62 176 GLN B C 1
ATOM 4102 O O . GLN B 1 176 ? -4.461 26.625 12.766 1 98.62 176 GLN B O 1
ATOM 4107 N N . SER B 1 177 ? -5.168 28.656 12.242 1 98.44 177 SER B N 1
ATOM 4108 C CA . SER B 1 177 ? -5.957 28.234 11.094 1 98.44 177 SER B CA 1
ATOM 4109 C C . SER B 1 177 ? -5.066 27.719 9.969 1 98.44 177 SER B C 1
ATOM 4111 O O . SER B 1 177 ? -3.932 28.172 9.812 1 98.44 177 SER B O 1
ATOM 4113 N N . GLY B 1 178 ? -5.699 26.75 9.211 1 98.69 178 GLY B N 1
ATOM 4114 C CA . GLY B 1 178 ? -4.957 26.219 8.078 1 98.69 178 GLY B CA 1
ATOM 4115 C C . GLY B 1 178 ? -4.59 27.281 7.055 1 98.69 178 GLY B C 1
ATOM 4116 O O . GLY B 1 178 ? -3.654 27.094 6.27 1 98.69 178 GLY B O 1
ATOM 4117 N N . SER B 1 179 ? -5.273 28.375 7.012 1 98.25 179 SER B N 1
ATOM 4118 C CA . SER B 1 179 ? -5.027 29.438 6.055 1 98.25 179 SER B CA 1
ATOM 4119 C C . SER B 1 179 ? -3.689 30.125 6.324 1 98.25 179 SER B C 1
ATOM 4121 O O . SER B 1 179 ? -3.186 30.875 5.48 1 98.25 179 SER B O 1
ATOM 4123 N N . ARG B 1 180 ? -3.086 29.891 7.457 1 98.5 180 ARG B N 1
ATOM 4124 C CA . ARG B 1 180 ? -1.843 30.547 7.832 1 98.5 180 ARG B CA 1
ATOM 4125 C C . ARG B 1 180 ? -0.64 29.641 7.566 1 98.5 180 ARG B C 1
ATOM 4127 O O . ARG B 1 180 ? 0.501 30.031 7.828 1 98.5 180 ARG B O 1
ATOM 4134 N N . LEU B 1 181 ? -0.904 28.484 7.066 1 98.81 181 LEU B N 1
ATOM 4135 C CA . LEU B 1 181 ? 0.205 27.578 6.754 1 98.81 181 LEU B CA 1
ATOM 4136 C C . LEU B 1 181 ? 1.177 28.234 5.777 1 98.81 181 LEU B C 1
ATOM 4138 O O . LEU B 1 181 ? 0.758 28.828 4.777 1 98.81 181 LEU B O 1
ATOM 4142 N N . VAL B 1 182 ? 2.486 28.141 6.062 1 98.5 182 VAL B N 1
ATOM 4143 C CA . VAL B 1 182 ? 3.492 28.641 5.125 1 98.5 182 VAL B CA 1
ATOM 4144 C C . VAL B 1 182 ? 4.035 27.469 4.293 1 98.5 182 VAL B C 1
ATOM 4146 O O . VAL B 1 182 ? 4.609 27.688 3.225 1 98.5 182 VAL B O 1
ATOM 4149 N N . ALA B 1 183 ? 3.898 26.219 4.816 1 98.75 183 ALA B N 1
ATOM 4150 C CA . ALA B 1 183 ? 4.246 25 4.098 1 98.75 183 ALA B CA 1
ATOM 4151 C C . ALA B 1 183 ? 3.5 23.797 4.668 1 98.75 183 ALA B C 1
ATOM 4153 O O . ALA B 1 183 ? 3.068 23.812 5.824 1 98.75 183 ALA B O 1
ATOM 4154 N N . ALA B 1 184 ? 3.285 22.812 3.93 1 98.94 184 ALA B N 1
ATOM 4155 C CA . ALA B 1 184 ? 2.754 21.516 4.336 1 98.94 184 ALA B CA 1
ATOM 4156 C C . ALA B 1 184 ? 3.367 20.391 3.508 1 98.94 184 ALA B C 1
ATOM 4158 O O . ALA B 1 184 ? 3.727 20.578 2.344 1 98.94 184 ALA B O 1
ATOM 4159 N N . ALA B 1 185 ? 3.494 19.234 4.137 1 98.94 185 ALA B N 1
ATOM 4160 C CA . ALA B 1 185 ? 4.078 18.078 3.441 1 98.94 185 ALA B CA 1
ATOM 4161 C C . ALA B 1 185 ? 3.543 16.766 4.008 1 98.94 185 ALA B C 1
ATOM 4163 O O . ALA B 1 185 ? 3.092 16.719 5.156 1 98.94 185 ALA B O 1
ATOM 4164 N N . TYR B 1 186 ? 3.523 15.805 3.193 1 98.88 186 TYR B N 1
ATOM 4165 C CA . TYR B 1 186 ? 3.467 14.438 3.682 1 98.88 186 TYR B CA 1
ATOM 4166 C C . TYR B 1 186 ? 4.547 13.578 3.031 1 98.88 186 TYR B C 1
ATOM 4168 O O . TYR B 1 186 ? 5.039 13.906 1.948 1 98.88 186 TYR B O 1
ATOM 4176 N N . VAL B 1 187 ? 4.922 12.562 3.732 1 98.88 187 VAL B N 1
ATOM 4177 C CA . VAL B 1 187 ? 5.812 11.531 3.207 1 98.88 187 VAL B CA 1
ATOM 4178 C C . VAL B 1 187 ? 5.082 10.188 3.164 1 98.88 187 VAL B C 1
ATOM 4180 O O . VAL B 1 187 ? 4.48 9.766 4.156 1 98.88 187 VAL B O 1
ATOM 4183 N N . LEU B 1 188 ? 5.066 9.609 2.033 1 98.69 188 LEU B N 1
ATOM 4184 C CA . LEU B 1 188 ? 4.496 8.281 1.819 1 98.69 188 LEU B CA 1
ATOM 4185 C C . LEU B 1 188 ? 5.578 7.207 1.882 1 98.69 188 LEU B C 1
ATOM 4187 O O . LEU B 1 188 ? 6.559 7.262 1.135 1 98.69 188 LEU B O 1
ATOM 4191 N N . TYR B 1 189 ? 5.473 6.285 2.816 1 97.94 189 TYR B N 1
ATOM 4192 C CA . TYR B 1 189 ? 6.336 5.109 2.883 1 97.94 189 TYR B CA 1
ATOM 4193 C C . TYR B 1 189 ? 5.676 3.914 2.209 1 97.94 189 TYR B C 1
ATOM 4195 O O . TYR B 1 189 ? 4.785 3.281 2.783 1 97.94 189 TYR B O 1
ATOM 4203 N N . SER B 1 190 ? 6.031 3.559 1.085 1 97.56 190 SER B N 1
ATOM 4204 C CA . SER B 1 190 ? 5.461 2.5 0.257 1 97.56 190 SER B CA 1
ATOM 4205 C C . SER B 1 190 ? 6.52 1.882 -0.652 1 97.56 190 SER B C 1
ATOM 4207 O O . SER B 1 190 ? 7.66 1.674 -0.235 1 97.56 190 SER B O 1
ATOM 4209 N N . SER B 1 191 ? 6.105 1.418 -1.881 1 95.88 191 SER B N 1
ATOM 4210 C CA . SER B 1 191 ? 7.074 0.828 -2.795 1 95.88 191 SER B CA 1
ATOM 4211 C C . SER B 1 191 ? 8.211 1.802 -3.102 1 95.88 191 SER B C 1
ATOM 4213 O O . SER B 1 191 ? 9.344 1.386 -3.348 1 95.88 191 SER B O 1
ATOM 4215 N N . ALA B 1 192 ? 7.852 3.059 -3.061 1 96.75 192 ALA B N 1
ATOM 4216 C CA . ALA B 1 192 ? 8.82 4.148 -3.035 1 96.75 192 ALA B CA 1
ATOM 4217 C C . ALA B 1 192 ? 8.531 5.121 -1.896 1 96.75 192 ALA B C 1
ATOM 4219 O O . ALA B 1 192 ? 7.43 5.113 -1.336 1 96.75 192 ALA B O 1
ATOM 4220 N N . THR B 1 193 ? 9.523 5.84 -1.497 1 98.12 193 THR B N 1
ATOM 4221 C CA . THR B 1 193 ? 9.32 6.895 -0.508 1 98.12 193 THR B CA 1
ATOM 4222 C C . THR B 1 193 ? 9.117 8.242 -1.188 1 98.12 193 THR B C 1
ATOM 4224 O O . THR B 1 193 ? 10.016 8.758 -1.851 1 98.12 193 THR B O 1
ATOM 4227 N N . ILE B 1 194 ? 7.949 8.797 -1.016 1 98.5 194 ILE B N 1
ATOM 4228 C CA . ILE B 1 194 ? 7.562 10.008 -1.731 1 98.5 194 ILE B CA 1
ATOM 4229 C C . ILE B 1 194 ? 7.328 11.141 -0.737 1 98.5 194 ILE B C 1
ATOM 4231 O O . ILE B 1 194 ? 6.609 10.977 0.249 1 98.5 194 ILE B O 1
ATOM 4235 N N . LEU B 1 195 ? 7.977 12.227 -0.98 1 98.75 195 LEU B N 1
ATOM 4236 C CA . LEU B 1 195 ? 7.715 13.461 -0.246 1 98.75 195 LEU B CA 1
ATOM 4237 C C . LEU B 1 195 ? 6.93 14.445 -1.103 1 98.75 195 LEU B C 1
ATOM 4239 O O . LEU B 1 195 ? 7.43 14.922 -2.123 1 98.75 195 LEU B O 1
ATOM 4243 N N . CYS B 1 196 ? 5.73 14.688 -0.762 1 98.75 196 CYS B N 1
ATOM 4244 C CA . CYS B 1 196 ? 4.891 15.695 -1.402 1 98.75 196 CYS B CA 1
ATOM 4245 C C . CYS B 1 196 ? 4.805 16.953 -0.548 1 98.75 196 CYS B C 1
ATOM 4247 O O . CYS B 1 196 ? 4.492 16.891 0.642 1 98.75 196 CYS B O 1
ATOM 4249 N N . ILE B 1 197 ? 5.027 18.141 -1.177 1 98.75 197 ILE B N 1
ATOM 4250 C CA . ILE B 1 197 ? 5.172 19.344 -0.356 1 98.75 197 ILE B CA 1
ATOM 4251 C C . ILE B 1 197 ? 4.637 20.547 -1.113 1 98.75 197 ILE B C 1
ATOM 4253 O O . ILE B 1 197 ? 4.629 20.562 -2.348 1 98.75 197 ILE B O 1
ATOM 4257 N N . THR B 1 198 ? 4.152 21.562 -0.375 1 98.62 198 THR B N 1
ATOM 4258 C CA . THR B 1 198 ? 3.748 22.859 -0.924 1 98.62 198 THR B CA 1
ATOM 4259 C C . THR B 1 198 ? 4.215 24 -0.023 1 98.62 198 THR B C 1
ATOM 4261 O O . THR B 1 198 ? 4.344 23.828 1.19 1 98.62 198 THR B O 1
ATOM 4264 N N . PHE B 1 199 ? 4.465 25.125 -0.65 1 97.81 199 PHE B N 1
ATOM 4265 C CA . PHE B 1 199 ? 4.797 26.375 0.019 1 97.81 199 PHE B CA 1
ATOM 4266 C C . PHE B 1 199 ? 3.795 27.469 -0.34 1 97.81 199 PHE B C 1
ATOM 4268 O O . PHE B 1 199 ? 4.078 28.656 -0.18 1 97.81 199 PHE B O 1
ATOM 4275 N N . GLY B 1 200 ? 2.672 27.016 -0.85 1 96.44 200 GLY B N 1
ATOM 4276 C CA . GLY B 1 200 ? 1.631 27.969 -1.232 1 96.44 200 GLY B CA 1
ATOM 4277 C C . GLY B 1 200 ? 1.684 28.344 -2.699 1 96.44 200 GLY B C 1
ATOM 4278 O O . GLY B 1 200 ? 0.926 29.203 -3.148 1 96.44 200 GLY B O 1
ATOM 4279 N N . SER B 1 201 ? 2.576 27.797 -3.439 1 94.06 201 SER B N 1
ATOM 4280 C CA . SER B 1 201 ? 2.723 28.047 -4.871 1 94.06 201 SER B CA 1
ATOM 4281 C C . SER B 1 201 ? 2.818 26.734 -5.648 1 94.06 201 SER B C 1
ATOM 4283 O O . SER B 1 201 ? 3.762 26.531 -6.418 1 94.06 201 SER B O 1
ATOM 4285 N N . GLY B 1 202 ? 1.843 25.891 -5.484 1 97.25 202 GLY B N 1
ATOM 4286 C CA . GLY B 1 202 ? 1.807 24.609 -6.16 1 97.25 202 GLY B CA 1
ATOM 4287 C C . GLY B 1 202 ? 2.268 23.469 -5.285 1 97.25 202 GLY B C 1
ATOM 4288 O O . GLY B 1 202 ? 2.861 23.688 -4.227 1 97.25 202 GLY B O 1
ATOM 4289 N N . THR B 1 203 ? 1.967 22.297 -5.633 1 98.38 203 THR B N 1
ATOM 4290 C CA . THR B 1 203 ? 2.359 21.062 -4.945 1 98.38 203 THR B CA 1
ATOM 4291 C C . THR B 1 203 ? 3.4 20.297 -5.754 1 98.38 203 THR B C 1
ATOM 4293 O O . THR B 1 203 ? 3.229 20.094 -6.957 1 98.38 203 THR B O 1
ATOM 4296 N N . GLN B 1 204 ? 4.504 19.891 -5.082 1 97.75 204 GLN B N 1
ATOM 4297 C CA . GLN B 1 204 ? 5.598 19.156 -5.703 1 97.75 204 GLN B CA 1
ATOM 4298 C C . GLN B 1 204 ? 5.793 17.797 -5.031 1 97.75 204 GLN B C 1
ATOM 4300 O O . GLN B 1 204 ? 5.598 17.656 -3.824 1 97.75 204 GLN B O 1
ATOM 4305 N N . ALA B 1 205 ? 6.23 16.859 -5.863 1 97.69 205 ALA B N 1
ATOM 4306 C CA . ALA B 1 205 ? 6.562 15.555 -5.293 1 97.69 205 ALA B CA 1
ATOM 4307 C C . ALA B 1 205 ? 8.016 15.195 -5.566 1 97.69 205 ALA B C 1
ATOM 4309 O O . ALA B 1 205 ? 8.531 15.438 -6.66 1 97.69 205 ALA B O 1
ATOM 4310 N N . PHE B 1 206 ? 8.633 14.742 -4.582 1 97.94 206 PHE B N 1
ATOM 4311 C CA . PHE B 1 206 ? 10 14.242 -4.613 1 97.94 206 PHE B CA 1
ATOM 4312 C C . PHE B 1 206 ? 10.047 12.766 -4.242 1 97.94 206 PHE B C 1
ATOM 4314 O O . PHE B 1 206 ? 9.297 12.312 -3.375 1 97.94 206 PHE B O 1
ATOM 4321 N N . THR B 1 207 ? 10.883 12.008 -4.871 1 97.81 207 THR B N 1
ATOM 4322 C CA . THR B 1 207 ? 11.086 10.602 -4.562 1 97.81 207 THR B CA 1
ATOM 4323 C C . THR B 1 207 ? 12.484 10.367 -3.99 1 97.81 207 THR B C 1
ATOM 4325 O O . THR B 1 207 ? 13.461 10.93 -4.484 1 97.81 207 THR B O 1
ATOM 4328 N N . LEU B 1 208 ? 12.547 9.578 -2.971 1 97.94 208 LEU B N 1
ATOM 4329 C CA . LEU B 1 208 ? 13.828 9.297 -2.338 1 97.94 208 LEU B CA 1
ATOM 4330 C C . LEU B 1 208 ? 14.703 8.43 -3.244 1 97.94 208 LEU B C 1
ATOM 4332 O O . LEU B 1 208 ? 14.281 7.355 -3.682 1 97.94 208 LEU B O 1
ATOM 4336 N N . ASP B 1 209 ? 15.836 8.914 -3.553 1 96.25 209 ASP B N 1
ATOM 4337 C CA . ASP B 1 209 ? 16.875 8.133 -4.23 1 96.25 209 ASP B CA 1
ATOM 4338 C C . ASP B 1 209 ? 17.781 7.426 -3.227 1 96.25 209 ASP B C 1
ATOM 4340 O O . ASP B 1 209 ? 18.641 8.062 -2.605 1 96.25 209 ASP B O 1
ATOM 4344 N N . HIS B 1 210 ? 17.672 6.195 -3.174 1 93.19 210 HIS B N 1
ATOM 4345 C CA . HIS B 1 210 ? 18.391 5.434 -2.16 1 93.19 210 HIS B CA 1
ATOM 4346 C C . HIS B 1 210 ? 19.875 5.359 -2.479 1 93.19 210 HIS B C 1
ATOM 4348 O O . HIS B 1 210 ? 20.688 5.02 -1.611 1 93.19 210 HIS B O 1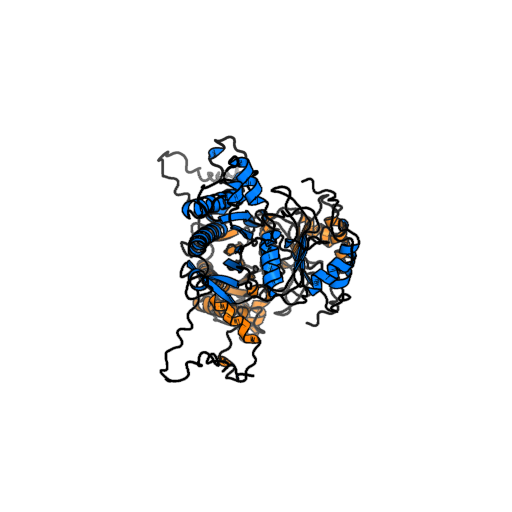
ATOM 4354 N N . SER B 1 211 ? 20.234 5.609 -3.648 1 91.75 211 SER B N 1
ATOM 4355 C CA . SER B 1 211 ? 21.641 5.566 -4.008 1 91.75 211 SER B CA 1
ATOM 4356 C C . SER B 1 211 ? 22.391 6.777 -3.455 1 91.75 211 SER B C 1
ATOM 4358 O O . SER B 1 211 ? 23.562 6.672 -3.08 1 91.75 211 SER B O 1
ATOM 4360 N N . THR B 1 212 ? 21.672 7.934 -3.328 1 93.19 212 THR B N 1
ATOM 4361 C CA . THR B 1 212 ? 22.312 9.156 -2.855 1 93.19 212 THR B CA 1
ATOM 4362 C C . THR B 1 212 ? 21.75 9.57 -1.499 1 93.19 212 THR B C 1
ATOM 4364 O O . THR B 1 212 ? 22.375 10.375 -0.793 1 93.19 212 THR B O 1
ATOM 4367 N N . GLY B 1 213 ? 20.578 9.094 -1.26 1 94.75 213 GLY B N 1
ATOM 4368 C CA . GLY B 1 213 ? 19.922 9.492 -0.026 1 94.75 213 GLY B CA 1
ATOM 4369 C C . GLY B 1 213 ? 19.203 10.82 -0.138 1 94.75 213 GLY B C 1
ATOM 4370 O O . GLY B 1 213 ? 18.969 11.492 0.871 1 94.75 213 GLY B O 1
ATOM 4371 N N . ASP B 1 214 ? 18.922 11.25 -1.351 1 96.38 214 ASP B N 1
ATOM 4372 C CA . ASP B 1 214 ? 18.281 12.547 -1.553 1 96.38 214 ASP B CA 1
ATOM 4373 C C . ASP B 1 214 ? 16.859 12.383 -2.113 1 96.38 214 ASP B C 1
ATOM 4375 O O . ASP B 1 214 ? 16.609 11.469 -2.898 1 96.38 214 ASP B O 1
ATOM 4379 N N . PHE B 1 215 ? 16.031 13.242 -1.646 1 97.94 215 PHE B N 1
ATOM 4380 C CA . PHE B 1 215 ? 14.758 13.375 -2.328 1 97.94 215 PHE B CA 1
ATOM 4381 C C . PHE B 1 215 ? 14.922 14.133 -3.641 1 97.94 215 PHE B C 1
ATOM 4383 O O . PHE B 1 215 ? 15.359 15.289 -3.648 1 97.94 215 PHE B O 1
ATOM 4390 N N . VAL B 1 216 ? 14.5 13.492 -4.758 1 96.88 216 VAL B N 1
ATOM 4391 C CA . VAL B 1 216 ? 14.656 14.039 -6.102 1 96.88 216 VAL B CA 1
ATOM 4392 C C . VAL B 1 216 ? 13.281 14.398 -6.672 1 96.88 216 VAL B C 1
ATOM 4394 O O . VAL B 1 216 ? 12.328 13.641 -6.535 1 96.88 216 VAL B O 1
ATOM 4397 N N . LEU B 1 217 ? 13.258 15.602 -7.309 1 96.12 217 LEU B N 1
ATOM 4398 C CA . LEU B 1 217 ? 12 16.062 -7.883 1 96.12 217 LEU B CA 1
ATOM 4399 C C . LEU B 1 217 ? 11.531 15.133 -8.992 1 96.12 217 LEU B C 1
ATOM 4401 O O . LEU B 1 217 ? 12.242 14.938 -9.984 1 96.12 217 LEU B O 1
ATOM 4405 N N . THR B 1 218 ? 10.398 14.539 -8.844 1 95.06 218 THR B N 1
ATOM 4406 C CA . THR B 1 218 ? 9.898 13.586 -9.828 1 95.06 218 THR B CA 1
ATOM 4407 C C . THR B 1 218 ? 8.609 14.094 -10.469 1 95.06 218 THR B C 1
ATOM 4409 O O . THR B 1 218 ? 8.305 13.766 -11.617 1 95.06 218 THR B O 1
ATOM 4412 N N . ASN B 1 219 ? 7.793 14.789 -9.742 1 93.88 219 ASN B N 1
ATOM 4413 C CA . ASN B 1 219 ? 6.562 15.383 -10.25 1 93.88 219 ASN B CA 1
ATOM 4414 C C . ASN B 1 219 ? 6.48 16.875 -9.906 1 93.88 219 ASN B C 1
ATOM 4416 O O . ASN B 1 219 ? 5.93 17.234 -8.859 1 93.88 219 ASN B O 1
ATOM 4420 N N . PRO B 1 220 ? 6.996 17.641 -10.898 1 92.38 220 PRO B N 1
ATOM 4421 C CA . PRO B 1 220 ? 6.891 19.078 -10.656 1 92.38 220 PRO B CA 1
ATOM 4422 C C . PRO B 1 220 ? 5.477 19.609 -10.875 1 92.38 220 PRO B C 1
ATOM 4424 O O . PRO B 1 220 ? 4.828 19.266 -11.867 1 92.38 220 PRO B O 1
ATOM 4427 N N . SER B 1 221 ? 4.832 20.219 -9.938 1 93.62 221 SER B N 1
ATOM 4428 C CA . SER B 1 221 ? 3.545 20.906 -10.031 1 93.62 221 SER B CA 1
ATOM 4429 C C . SER B 1 221 ? 2.408 19.906 -10.242 1 93.62 221 SER B C 1
ATOM 4431 O O . SER B 1 221 ? 1.725 19.938 -11.266 1 93.62 221 SER B O 1
ATOM 4433 N N . ILE B 1 222 ? 2.178 19.125 -9.336 1 97.12 222 ILE B N 1
ATOM 4434 C CA . ILE B 1 222 ? 1.084 18.156 -9.367 1 97.12 222 ILE B CA 1
ATOM 4435 C C . ILE B 1 222 ? -0.243 18.891 -9.57 1 97.12 222 ILE B C 1
ATOM 4437 O O . ILE B 1 222 ? -0.512 19.891 -8.914 1 97.12 222 ILE B O 1
ATOM 4441 N N . LYS B 1 223 ? -0.968 18.406 -10.5 1 98.19 223 LYS B N 1
ATOM 4442 C CA . LYS B 1 223 ? -2.34 18.859 -10.688 1 98.19 223 LYS B CA 1
ATOM 4443 C C . LYS B 1 223 ? -3.33 17.719 -10.555 1 98.19 223 LYS B C 1
ATOM 4445 O O . LYS B 1 223 ? -3.295 16.766 -11.328 1 98.19 223 LYS B O 1
ATOM 4450 N N . ILE B 1 224 ? -4.113 17.828 -9.586 1 98.25 224 ILE B N 1
ATOM 4451 C CA . ILE B 1 224 ? -5.156 16.812 -9.438 1 98.25 224 ILE B CA 1
ATOM 4452 C C . ILE B 1 224 ? -6.164 16.938 -10.578 1 98.25 224 ILE B C 1
ATOM 4454 O O . ILE B 1 224 ? -6.598 18.047 -10.914 1 98.25 224 ILE B O 1
ATOM 4458 N N . PRO B 1 225 ? -6.523 15.828 -11.266 1 98.12 225 PRO B N 1
ATOM 4459 C CA . PRO B 1 225 ? -7.605 15.914 -12.258 1 98.12 225 PRO B CA 1
ATOM 4460 C C . PRO B 1 225 ? -8.891 16.484 -11.664 1 98.12 225 PRO B C 1
ATOM 4462 O O . PRO B 1 225 ? -9.242 16.172 -10.523 1 98.12 225 PRO B O 1
ATOM 4465 N N . PRO B 1 226 ? -9.562 17.312 -12.414 1 97.81 226 PRO B N 1
ATOM 4466 C CA . PRO B 1 226 ? -10.789 17.891 -11.875 1 97.81 226 PRO B CA 1
ATOM 4467 C C . PRO B 1 226 ? -11.828 16.844 -11.492 1 97.81 226 PRO B C 1
ATOM 4469 O O . PRO B 1 226 ? -12.672 17.078 -10.625 1 97.81 226 PRO B O 1
ATOM 4472 N N . ARG B 1 227 ? -11.727 15.695 -12.227 1 97.5 227 ARG B N 1
ATOM 4473 C CA . ARG B 1 227 ? -12.562 14.531 -11.969 1 97.5 227 ARG B CA 1
ATOM 4474 C C . ARG B 1 227 ? -11.734 13.25 -12 1 97.5 227 ARG B C 1
ATOM 4476 O O . ARG B 1 227 ? -10.789 13.133 -12.781 1 97.5 227 ARG B O 1
ATOM 4483 N N . GLY B 1 228 ? -12.125 12.344 -11.078 1 96.75 228 GLY B N 1
ATOM 4484 C CA . GLY B 1 228 ? -11.516 11.031 -11.117 1 96.75 228 GLY B CA 1
ATOM 4485 C C . GLY B 1 228 ? -12.523 9.906 -11.234 1 96.75 228 GLY B C 1
ATOM 4486 O O . GLY B 1 228 ? -13.688 10.133 -11.578 1 96.75 228 GLY B O 1
ATOM 4487 N N . GLN B 1 229 ? -12.055 8.688 -11.094 1 97 229 GLN B N 1
ATOM 4488 C CA . GLN B 1 229 ? -12.906 7.508 -11.164 1 97 229 GLN B CA 1
ATOM 4489 C C . GLN B 1 229 ? -12.664 6.578 -9.977 1 97 229 GLN B C 1
ATOM 4491 O O . GLN B 1 229 ? -12.875 5.371 -10.078 1 97 229 GLN B O 1
ATOM 4496 N N . ILE B 1 230 ? -12.109 7.184 -8.906 1 97.69 230 ILE B N 1
ATOM 4497 C CA . ILE B 1 230 ? -11.781 6.383 -7.727 1 97.69 230 ILE B CA 1
ATOM 4498 C C . ILE B 1 230 ? -12.336 7.066 -6.477 1 97.69 230 ILE B C 1
ATOM 4500 O O . ILE B 1 230 ? -12.242 8.289 -6.336 1 97.69 230 ILE B O 1
ATOM 4504 N N . TYR B 1 231 ? -12.969 6.332 -5.609 1 98.56 231 TYR B N 1
ATOM 4505 C CA . TYR B 1 231 ? -13.273 6.82 -4.27 1 98.56 231 TYR B CA 1
ATOM 4506 C C . TYR B 1 231 ? -12.648 5.922 -3.207 1 98.56 231 TYR B C 1
ATOM 4508 O O . TYR B 1 231 ? -12.516 4.711 -3.41 1 98.56 231 TYR B O 1
ATOM 4516 N N . SER B 1 232 ? -12.242 6.496 -2.176 1 98.56 232 SER B N 1
ATOM 4517 C CA . SER B 1 232 ? -11.602 5.801 -1.061 1 98.56 232 SER B CA 1
ATOM 4518 C C . SER B 1 232 ? -12.375 6.012 0.236 1 98.56 232 SER B C 1
ATOM 4520 O O . SER B 1 232 ? -12.383 7.117 0.787 1 98.56 232 SER B O 1
ATOM 4522 N N . VAL B 1 233 ? -12.992 5.027 0.721 1 98.38 233 VAL B N 1
ATOM 4523 C CA . VAL B 1 233 ? -13.727 5.027 1.982 1 98.38 233 VAL B CA 1
ATOM 4524 C C . VAL B 1 233 ? -13.906 3.592 2.475 1 98.38 233 VAL B C 1
ATOM 4526 O O . VAL B 1 233 ? -13.82 2.645 1.691 1 98.38 233 VAL B O 1
ATOM 4529 N N . ASN B 1 234 ? -14.039 3.371 3.725 1 97.31 234 ASN B N 1
ATOM 4530 C CA . ASN B 1 234 ? -14.359 2.045 4.246 1 97.31 234 ASN B CA 1
ATOM 4531 C C . ASN B 1 234 ? -15.781 1.628 3.889 1 97.31 234 ASN B C 1
ATOM 4533 O O . ASN B 1 234 ? -16.719 1.862 4.66 1 97.31 234 ASN B O 1
ATOM 4537 N N . ASP B 1 235 ? -15.93 0.861 2.857 1 97.44 235 ASP B N 1
ATOM 4538 C CA . ASP B 1 235 ? -17.219 0.455 2.318 1 97.44 235 ASP B CA 1
ATOM 4539 C C . ASP B 1 235 ? -17.953 -0.459 3.293 1 97.44 235 ASP B C 1
ATOM 4541 O O . ASP B 1 235 ? -19.172 -0.643 3.182 1 97.44 235 ASP B O 1
ATOM 4545 N N . ALA B 1 236 ? -17.219 -1.039 4.156 1 97.5 236 ALA B N 1
ATOM 4546 C CA . ALA B 1 236 ? -17.859 -1.935 5.117 1 97.5 236 ALA B CA 1
ATOM 4547 C C . ALA B 1 236 ? -18.828 -1.173 6.02 1 97.5 236 ALA B C 1
ATOM 4549 O O . ALA B 1 236 ? -19.672 -1.775 6.672 1 97.5 236 ALA B O 1
ATOM 4550 N N . ARG B 1 237 ? -18.75 0.134 6.031 1 96.56 237 ARG B N 1
ATOM 4551 C CA . ARG B 1 237 ? -19.609 0.941 6.887 1 96.56 237 ARG B CA 1
ATOM 4552 C C . ARG B 1 237 ? -20.828 1.452 6.109 1 96.56 237 ARG B C 1
ATOM 4554 O O . ARG B 1 237 ? -21.484 2.396 6.539 1 96.56 237 ARG B O 1
ATOM 4561 N N . TYR B 1 238 ? -21.109 0.874 5.062 1 96.62 238 TYR B N 1
ATOM 4562 C CA . TYR B 1 238 ? -22.172 1.271 4.141 1 96.62 238 TYR B CA 1
ATOM 4563 C C . TYR B 1 238 ? -23.469 1.546 4.883 1 96.62 238 TYR B C 1
ATOM 4565 O O . TYR B 1 238 ? -24.125 2.564 4.645 1 96.62 238 TYR B O 1
ATOM 4573 N N . PHE B 1 239 ? -23.828 0.726 5.816 1 95.44 239 PHE B N 1
ATOM 4574 C CA . PHE B 1 239 ? -25.109 0.84 6.484 1 95.44 239 PHE B CA 1
ATOM 4575 C C . PHE B 1 239 ? -25.031 1.831 7.641 1 95.44 239 PHE B C 1
ATOM 4577 O O . PHE B 1 239 ? -26.062 2.201 8.219 1 95.44 239 PHE B O 1
ATOM 4584 N N . ASP B 1 240 ? -23.828 2.312 7.957 1 94.62 240 ASP B N 1
ATOM 4585 C CA . ASP B 1 240 ? -23.625 3.322 8.992 1 94.62 240 ASP B CA 1
ATOM 4586 C C . ASP B 1 240 ? -23.594 4.727 8.391 1 94.62 240 ASP B C 1
ATOM 4588 O O . ASP B 1 240 ? -23.719 5.719 9.109 1 94.62 240 ASP B O 1
ATOM 4592 N N . TRP B 1 241 ? -23.438 4.801 7.082 1 96.62 241 TRP B N 1
ATOM 4593 C CA . TRP B 1 241 ? -23.281 6.09 6.418 1 96.62 241 TRP B CA 1
ATOM 4594 C C . TRP B 1 241 ? -24.578 6.895 6.48 1 96.62 241 TRP B C 1
ATOM 4596 O O . TRP B 1 241 ? -25.672 6.324 6.48 1 96.62 241 TRP B O 1
ATOM 4606 N N . PRO B 1 242 ? -24.422 8.273 6.555 1 96.25 242 PRO B N 1
ATOM 4607 C CA . PRO B 1 242 ? -25.625 9.086 6.344 1 96.25 242 PRO B CA 1
ATOM 4608 C C . PRO B 1 242 ? -26.219 8.922 4.941 1 96.25 242 PRO B C 1
ATOM 4610 O O . PRO B 1 242 ? -25.5 8.508 4.02 1 96.25 242 PRO B O 1
ATOM 4613 N N . GLU B 1 243 ? -27.438 9.227 4.77 1 97.06 243 GLU B N 1
ATOM 4614 C CA . GLU B 1 243 ? -28.188 8.953 3.549 1 97.06 243 GLU B CA 1
ATOM 4615 C C . GLU B 1 243 ? -27.531 9.617 2.34 1 97.06 243 GLU B C 1
ATOM 4617 O O . GLU B 1 243 ? -27.422 9.016 1.272 1 97.06 243 GLU B O 1
ATOM 4622 N N . GLY B 1 244 ? -27.109 10.852 2.477 1 98.12 244 GLY B N 1
ATOM 4623 C CA . GLY B 1 244 ? -26.5 11.562 1.366 1 98.12 244 GLY B CA 1
ATOM 4624 C C . GLY B 1 244 ? -25.25 10.891 0.851 1 98.12 244 GLY B C 1
ATOM 4625 O O . GLY B 1 244 ? -25.031 10.805 -0.36 1 98.12 244 GLY B O 1
ATOM 4626 N N . LEU B 1 245 ? -24.406 10.422 1.793 1 98.31 245 LEU B N 1
ATOM 4627 C CA . LEU B 1 245 ? -23.172 9.727 1.4 1 98.31 245 LEU B CA 1
ATOM 4628 C C . LEU B 1 245 ? -23.484 8.414 0.695 1 98.31 245 LEU B C 1
ATOM 4630 O O . LEU B 1 245 ? -22.875 8.086 -0.321 1 98.31 245 LEU B O 1
ATOM 4634 N N . ARG B 1 246 ? -24.391 7.645 1.226 1 97.94 246 ARG B N 1
ATOM 4635 C CA . ARG B 1 246 ? -24.797 6.383 0.616 1 97.94 246 ARG B CA 1
ATOM 4636 C C . ARG B 1 246 ? -25.281 6.598 -0.812 1 97.94 246 ARG B C 1
ATOM 4638 O O . ARG B 1 246 ? -24.906 5.859 -1.723 1 97.94 246 ARG B O 1
ATOM 4645 N N . GLN B 1 247 ? -26.109 7.602 -1.006 1 98.44 247 GLN B N 1
ATOM 4646 C CA . GLN B 1 247 ? -26.641 7.922 -2.326 1 98.44 247 GLN B CA 1
ATOM 4647 C C . GLN B 1 247 ? -25.531 8.305 -3.293 1 98.44 247 GLN B C 1
ATOM 4649 O O . GLN B 1 247 ? -25.516 7.867 -4.445 1 98.44 247 GLN B O 1
ATOM 4654 N N . TYR B 1 248 ? -24.688 9.18 -2.83 1 98.56 248 TYR B N 1
ATOM 4655 C CA . TYR B 1 248 ? -23.578 9.602 -3.674 1 98.56 248 TYR B CA 1
ATOM 4656 C C . TYR B 1 248 ? -22.766 8.398 -4.156 1 98.56 248 TYR B C 1
ATOM 4658 O O . TYR B 1 248 ? -22.531 8.25 -5.359 1 98.56 248 TYR B O 1
ATOM 4666 N N . ILE B 1 249 ? -22.297 7.492 -3.17 1 98.56 249 ILE B N 1
ATOM 4667 C CA . ILE B 1 249 ? -21.453 6.348 -3.504 1 98.56 249 ILE B CA 1
ATOM 4668 C C . ILE B 1 249 ? -22.219 5.41 -4.445 1 98.56 249 ILE B C 1
ATOM 4670 O O . ILE B 1 249 ? -21.672 4.969 -5.461 1 98.56 249 ILE B O 1
ATOM 4674 N N . ASP B 1 250 ? -23.469 5.125 -4.172 1 98.38 250 ASP B N 1
ATOM 4675 C CA . ASP B 1 250 ? -24.266 4.262 -5.039 1 98.38 250 ASP B CA 1
ATOM 4676 C C . ASP B 1 250 ? -24.359 4.84 -6.449 1 98.38 250 ASP B C 1
ATOM 4678 O O . ASP B 1 250 ? -24.344 4.094 -7.434 1 98.38 250 ASP B O 1
ATOM 4682 N N . THR B 1 251 ? -24.484 6.141 -6.512 1 98.31 251 THR B N 1
ATOM 4683 C CA . THR B 1 251 ? -24.656 6.824 -7.793 1 98.31 251 THR B CA 1
ATOM 4684 C C . THR B 1 251 ? -23.359 6.75 -8.617 1 98.31 251 THR B C 1
ATOM 4686 O O . THR B 1 251 ? -23.391 6.324 -9.773 1 98.31 251 THR B O 1
ATOM 4689 N N . VAL B 1 252 ? -22.234 7.09 -8.031 1 97.88 252 VAL B N 1
ATOM 4690 C CA . VAL B 1 252 ? -21 7.211 -8.805 1 97.88 252 VAL B CA 1
ATOM 4691 C C . VAL B 1 252 ? -20.469 5.824 -9.172 1 97.88 252 VAL B C 1
ATOM 4693 O O . VAL B 1 252 ? -19.875 5.633 -10.234 1 97.88 252 VAL B O 1
ATOM 4696 N N . ARG B 1 253 ? -20.703 4.82 -8.266 1 97.44 253 ARG B N 1
ATOM 4697 C CA . ARG B 1 253 ? -20.188 3.49 -8.578 1 97.44 253 ARG B CA 1
ATOM 4698 C C . ARG B 1 253 ? -20.969 2.844 -9.711 1 97.44 253 ARG B C 1
ATOM 4700 O O . ARG B 1 253 ? -20.516 1.875 -10.32 1 97.44 253 ARG B O 1
ATOM 4707 N N . GLN B 1 254 ? -22.141 3.324 -10.078 1 96.81 254 GLN B N 1
ATOM 4708 C CA . GLN B 1 254 ? -22.953 2.824 -11.188 1 96.81 254 GLN B CA 1
ATOM 4709 C C . GLN B 1 254 ? -22.766 3.68 -12.438 1 96.81 254 GLN B C 1
ATOM 4711 O O . GLN B 1 254 ? -23.406 3.441 -13.461 1 96.81 254 GLN B O 1
ATOM 4716 N N . GLY B 1 255 ? -21.969 4.664 -12.336 1 96.62 255 GLY B N 1
ATOM 4717 C CA . GLY B 1 255 ? -21.734 5.543 -13.469 1 96.62 255 GLY B CA 1
ATOM 4718 C C . GLY B 1 255 ? -22.891 6.484 -13.734 1 96.62 255 GLY B C 1
ATOM 4719 O O . GLY B 1 255 ? -23.156 6.852 -14.883 1 96.62 255 GLY B O 1
ATOM 4720 N N . LYS B 1 256 ? -23.531 6.926 -12.711 1 97.31 256 LYS B N 1
ATOM 4721 C CA . LYS B 1 256 ? -24.734 7.754 -12.859 1 97.31 256 LYS B CA 1
ATOM 4722 C C . LYS B 1 256 ? -24.5 9.156 -12.297 1 97.31 256 LYS B C 1
ATOM 4724 O O . LYS B 1 256 ? -25.453 9.938 -12.164 1 97.31 256 LYS B O 1
ATOM 4729 N N . GLY B 1 257 ? -23.312 9.438 -11.891 1 96.5 257 GLY B N 1
ATOM 4730 C CA . GLY B 1 257 ? -23.016 10.758 -11.375 1 96.5 257 GLY B CA 1
ATOM 4731 C C . GLY B 1 257 ? -22.938 11.82 -12.453 1 96.5 257 GLY B C 1
ATOM 4732 O O . GLY B 1 257 ? -23.297 11.57 -13.602 1 96.5 257 GLY B O 1
ATOM 4733 N N . ARG B 1 258 ? -22.5 12.969 -12.023 1 96.25 258 ARG B N 1
ATOM 4734 C CA . ARG B 1 258 ? -22.328 14.062 -12.977 1 96.25 258 ARG B CA 1
ATOM 4735 C C . ARG B 1 258 ? -21.359 13.68 -14.086 1 96.25 258 ARG B C 1
ATOM 4737 O O . ARG B 1 258 ? -21.5 14.125 -15.227 1 96.25 258 ARG B O 1
ATOM 4744 N N . TYR B 1 259 ? -20.328 12.891 -13.742 1 91 259 TYR B N 1
ATOM 4745 C CA . TYR B 1 259 ? -19.422 12.234 -14.672 1 91 259 TYR B CA 1
ATOM 4746 C C . TYR B 1 259 ? -19.844 10.797 -14.93 1 91 259 TYR B C 1
ATOM 4748 O O . TYR B 1 259 ? -19.844 9.961 -14.023 1 91 259 TYR B O 1
ATOM 4756 N N . PRO B 1 260 ? -20.281 10.516 -16.125 1 92.88 260 PRO B N 1
ATOM 4757 C CA . PRO B 1 260 ? -20.922 9.219 -16.375 1 92.88 260 PRO B CA 1
ATOM 4758 C C . PRO B 1 260 ? -19.922 8.094 -16.594 1 92.88 260 PRO B C 1
ATOM 4760 O O . PRO B 1 260 ? -19.984 7.383 -17.594 1 92.88 260 PRO B O 1
ATOM 4763 N N . LYS B 1 261 ? -19.062 7.965 -15.688 1 95.31 261 LYS B N 1
ATOM 4764 C CA . LYS B 1 261 ? -18.109 6.855 -15.625 1 95.31 261 LYS B CA 1
ATOM 4765 C C . LYS B 1 261 ? -18.203 6.141 -14.273 1 95.31 261 LYS B C 1
ATOM 4767 O O . LYS B 1 261 ? -18.375 6.781 -13.234 1 95.31 261 LYS B O 1
ATOM 4772 N N . LYS B 1 262 ? -18.062 4.902 -14.32 1 96.19 262 LYS B N 1
ATOM 4773 C CA . LYS B 1 262 ? -18.125 4.109 -13.102 1 96.19 262 LYS B CA 1
ATOM 4774 C C . LYS B 1 262 ? -16.875 4.312 -12.25 1 96.19 262 LYS B C 1
ATOM 4776 O O . LYS B 1 262 ? -15.75 4.191 -12.75 1 96.19 262 LYS B O 1
ATOM 4781 N N . TYR B 1 263 ? -17.109 4.66 -11.047 1 97.69 263 TYR B N 1
ATOM 4782 C CA . TYR B 1 263 ? -16 4.793 -10.109 1 97.69 263 TYR B CA 1
ATOM 4783 C C . TYR B 1 263 ? -15.594 3.436 -9.547 1 97.69 263 TYR B C 1
ATOM 4785 O O . TYR B 1 263 ? -16.406 2.51 -9.5 1 97.69 263 TYR B O 1
ATOM 4793 N N . SER B 1 264 ? -14.367 3.266 -9.195 1 97.38 264 SER B N 1
ATOM 4794 C CA . SER B 1 264 ? -13.828 2.094 -8.516 1 97.38 264 SER B CA 1
ATOM 4795 C C . SER B 1 264 ? -13.5 2.4 -7.062 1 97.38 264 SER B C 1
ATOM 4797 O O . SER B 1 264 ? -13.156 3.535 -6.723 1 97.38 264 SER B O 1
ATOM 4799 N N . ALA B 1 265 ? -13.648 1.403 -6.254 1 98.25 265 ALA B N 1
ATOM 4800 C CA . ALA B 1 265 ? -13.312 1.55 -4.84 1 98.25 265 ALA B CA 1
ATOM 4801 C C . ALA B 1 265 ? -11.859 1.152 -4.578 1 98.25 265 ALA B C 1
ATOM 4803 O O . ALA B 1 265 ? -11.391 0.13 -5.082 1 98.25 265 ALA B O 1
ATOM 4804 N N . ARG B 1 266 ? -11.117 1.966 -3.98 1 97.94 266 ARG B N 1
ATOM 4805 C CA . ARG B 1 266 ? -9.797 1.702 -3.41 1 97.94 266 ARG B CA 1
ATOM 4806 C C . ARG B 1 266 ? -9.719 2.182 -1.965 1 97.94 266 ARG B C 1
ATOM 4808 O O . ARG B 1 266 ? -10.117 3.307 -1.656 1 97.94 266 ARG B O 1
ATOM 4815 N N . TYR B 1 267 ? -9.242 1.317 -1.09 1 98 267 TYR B N 1
ATOM 4816 C CA . TYR B 1 267 ? -9.148 1.754 0.299 1 98 267 TYR B CA 1
ATOM 4817 C C . TYR B 1 267 ? -8.023 1.027 1.024 1 98 267 TYR B C 1
ATOM 4819 O O . TYR B 1 267 ? -8.188 -0.115 1.46 1 98 267 TYR B O 1
ATOM 4827 N N . ILE B 1 268 ? -6.969 1.729 1.244 1 96.81 268 ILE B N 1
ATOM 4828 C CA . ILE B 1 268 ? -5.77 1.207 1.89 1 96.81 268 ILE B CA 1
ATOM 4829 C C . ILE B 1 268 ? -5.891 1.359 3.404 1 96.81 268 ILE B C 1
ATOM 4831 O O . ILE B 1 268 ? -5.309 0.579 4.16 1 96.81 268 ILE B O 1
ATOM 4835 N N . CYS B 1 269 ? -6.672 2.33 3.904 1 95.69 269 CYS B N 1
ATOM 4836 C CA . CYS B 1 269 ? -6.805 2.732 5.301 1 95.69 269 CYS B CA 1
ATOM 4837 C C . CYS B 1 269 ? -5.539 3.426 5.789 1 95.69 269 CYS B C 1
ATOM 4839 O O . CYS B 1 269 ? -5.074 3.162 6.898 1 95.69 269 CYS B O 1
ATOM 4841 N N . SER B 1 270 ? -4.875 4.148 5.09 1 96.75 270 SER B N 1
ATOM 4842 C CA . SER B 1 270 ? -3.852 5.172 5.273 1 96.75 270 SER B CA 1
ATOM 4843 C C . SER B 1 270 ? -4.215 6.461 4.539 1 96.75 270 SER B C 1
ATOM 4845 O O . SER B 1 270 ? -4.266 6.484 3.309 1 96.75 270 SER B O 1
ATOM 4847 N N . LEU B 1 271 ? -4.492 7.434 5.277 1 98 271 LEU B N 1
ATOM 4848 C CA . LEU B 1 271 ? -4.945 8.688 4.691 1 98 271 LEU B CA 1
ATOM 4849 C C . LEU B 1 271 ? -3.932 9.211 3.678 1 98 271 LEU B C 1
ATOM 4851 O O . LEU B 1 271 ? -4.309 9.648 2.588 1 98 271 LEU B O 1
ATOM 4855 N N . VAL B 1 272 ? -2.654 9.117 3.984 1 98.56 272 VAL B N 1
ATOM 4856 C CA . VAL B 1 272 ? -1.588 9.602 3.113 1 98.56 272 VAL B CA 1
ATOM 4857 C C . VAL B 1 272 ? -1.569 8.789 1.82 1 98.56 272 VAL B C 1
ATOM 4859 O O . VAL B 1 272 ? -1.508 9.359 0.726 1 98.56 272 VAL B O 1
ATOM 4862 N N . ALA B 1 273 ? -1.646 7.496 1.938 1 98.12 273 ALA B N 1
ATOM 4863 C CA . ALA B 1 273 ? -1.589 6.637 0.758 1 98.12 273 ALA B CA 1
ATOM 4864 C C . ALA B 1 273 ? -2.818 6.832 -0.123 1 98.12 273 ALA B C 1
ATOM 4866 O O . ALA B 1 273 ? -2.703 6.957 -1.345 1 98.12 273 ALA B O 1
ATOM 4867 N N . ASP B 1 274 ? -3.98 6.852 0.451 1 98.19 274 ASP B N 1
ATOM 4868 C CA . ASP B 1 274 ? -5.219 7.047 -0.298 1 98.19 274 ASP B CA 1
ATOM 4869 C C . ASP B 1 274 ? -5.242 8.422 -0.969 1 98.19 274 ASP B C 1
ATOM 4871 O O . ASP B 1 274 ? -5.68 8.547 -2.115 1 98.19 274 ASP B O 1
ATOM 4875 N N . LEU B 1 275 ? -4.758 9.391 -0.261 1 98.69 275 LEU B N 1
ATOM 4876 C CA . LEU B 1 275 ? -4.73 10.742 -0.821 1 98.69 275 LEU B CA 1
ATOM 4877 C C . LEU B 1 275 ? -3.734 10.828 -1.971 1 98.69 275 LEU B C 1
ATOM 4879 O O . LEU B 1 275 ? -4.008 11.477 -2.986 1 98.69 275 LEU B O 1
ATOM 4883 N N . HIS B 1 276 ? -2.566 10.227 -1.773 1 98.5 276 HIS B N 1
ATOM 4884 C CA . HIS B 1 276 ? -1.555 10.305 -2.822 1 98.5 276 HIS B CA 1
ATOM 4885 C C . HIS B 1 276 ? -2.086 9.758 -4.141 1 98.5 276 HIS B C 1
ATOM 4887 O O . HIS B 1 276 ? -1.867 10.352 -5.199 1 98.5 276 HIS B O 1
ATOM 4893 N N . ARG B 1 277 ? -2.752 8.617 -4.082 1 97.5 277 ARG B N 1
ATOM 4894 C CA . ARG B 1 277 ? -3.387 8.062 -5.277 1 97.5 277 ARG B CA 1
ATOM 4895 C C . ARG B 1 277 ? -4.391 9.055 -5.863 1 97.5 277 ARG B C 1
ATOM 4897 O O . ARG B 1 277 ? -4.449 9.234 -7.082 1 97.5 277 ARG B O 1
ATOM 4904 N N . THR B 1 278 ? -5.156 9.688 -5.012 1 98.25 278 THR B N 1
ATOM 4905 C CA . THR B 1 278 ? -6.18 10.641 -5.43 1 98.25 278 THR B CA 1
ATOM 4906 C C . THR B 1 278 ? -5.543 11.852 -6.102 1 98.25 278 THR B C 1
ATOM 4908 O O . THR B 1 278 ? -6.07 12.367 -7.094 1 98.25 278 THR B O 1
ATOM 4911 N N . LEU B 1 279 ? -4.449 12.289 -5.562 1 98.19 279 LEU B N 1
ATOM 4912 C CA . LEU B 1 279 ? -3.744 13.43 -6.145 1 98.19 279 LEU B CA 1
ATOM 4913 C C . LEU B 1 279 ? -3.332 13.133 -7.582 1 98.19 279 LEU B C 1
ATOM 4915 O O . LEU B 1 279 ? -3.354 14.031 -8.438 1 98.19 279 LEU B O 1
ATOM 4919 N N . LEU B 1 280 ? -2.996 11.914 -7.824 1 97.12 280 LEU B N 1
ATOM 4920 C CA . LEU B 1 280 ? -2.451 11.555 -9.133 1 97.12 280 LEU B CA 1
ATOM 4921 C C . LEU B 1 280 ? -3.568 11.195 -10.109 1 97.12 280 LEU B C 1
ATOM 4923 O O . LEU B 1 280 ? -3.506 11.555 -11.281 1 97.12 280 LEU B O 1
ATOM 4927 N N . TYR B 1 281 ? -4.633 10.508 -9.602 1 96.56 281 TYR B N 1
ATOM 4928 C CA . TYR B 1 281 ? -5.602 9.93 -10.531 1 96.56 281 TYR B CA 1
ATOM 4929 C C . TYR B 1 281 ? -6.941 10.641 -10.43 1 96.56 281 TYR B C 1
ATOM 4931 O O . TYR B 1 281 ? -7.816 10.453 -11.281 1 96.56 281 TYR B O 1
ATOM 4939 N N . GLY B 1 282 ? -7.09 11.461 -9.422 1 97.94 282 GLY B N 1
ATOM 4940 C CA . GLY B 1 282 ? -8.367 12.102 -9.172 1 97.94 282 GLY B CA 1
ATOM 4941 C C . GLY B 1 282 ? -9.312 11.258 -8.344 1 97.94 282 GLY B C 1
ATOM 4942 O O . GLY B 1 282 ? -8.977 10.133 -7.969 1 97.94 282 GLY B O 1
ATOM 4943 N N . GLY B 1 283 ? -10.445 11.844 -8.023 1 98.5 283 GLY B N 1
ATOM 4944 C CA . GLY B 1 283 ? -11.422 11.18 -7.176 1 98.5 283 GLY B CA 1
ATOM 4945 C C . GLY B 1 283 ? -11.508 11.773 -5.785 1 98.5 283 GLY B C 1
ATOM 4946 O O . GLY B 1 283 ? -11.352 12.984 -5.613 1 98.5 283 GLY B O 1
ATOM 4947 N N . VAL B 1 284 ? -11.914 10.883 -4.816 1 98.75 284 VAL B N 1
ATOM 4948 C CA . VAL B 1 284 ? -12.133 11.398 -3.471 1 98.75 284 VAL B CA 1
ATOM 4949 C C . VAL B 1 284 ? -11.594 10.406 -2.441 1 98.75 284 VAL B C 1
ATOM 4951 O O . VAL B 1 284 ? -11.867 9.211 -2.525 1 98.75 284 VAL B O 1
ATOM 4954 N N . ALA B 1 285 ? -10.789 10.859 -1.589 1 98.81 285 ALA B N 1
ATOM 4955 C CA . ALA B 1 285 ? -10.438 10.156 -0.361 1 98.81 285 ALA B CA 1
ATOM 4956 C C . ALA B 1 285 ? -11.219 10.695 0.83 1 98.81 285 ALA B C 1
ATOM 4958 O O . ALA B 1 285 ? -11.195 11.898 1.104 1 98.81 285 ALA B O 1
ATOM 4959 N N . MET B 1 286 ? -11.93 9.789 1.538 1 98.31 286 MET B N 1
ATOM 4960 C CA . MET B 1 286 ? -12.82 10.391 2.523 1 98.31 286 MET B CA 1
ATOM 4961 C C . MET B 1 286 ? -12.898 9.531 3.781 1 98.31 286 MET B C 1
ATOM 4963 O O . MET B 1 286 ? -12.727 8.312 3.719 1 98.31 286 MET B O 1
ATOM 4967 N N . ASN B 1 287 ? -13.039 10.086 4.852 1 98.06 287 ASN B N 1
ATOM 4968 C CA . ASN B 1 287 ? -13.508 9.578 6.141 1 98.06 287 ASN B CA 1
ATOM 4969 C C . ASN B 1 287 ? -14.695 10.383 6.66 1 98.06 287 ASN B C 1
ATOM 4971 O O . ASN B 1 287 ? -14.523 11.492 7.176 1 98.06 287 ASN B O 1
ATOM 4975 N N . PRO B 1 288 ? -15.867 9.852 6.566 1 97.88 288 PRO B N 1
ATOM 4976 C CA . PRO B 1 288 ? -17.062 10.625 6.898 1 97.88 288 PRO B CA 1
ATOM 4977 C C . PRO B 1 288 ? -17.281 10.758 8.406 1 97.88 288 PRO B C 1
ATOM 4979 O O . PRO B 1 288 ? -18.141 11.531 8.844 1 97.88 288 PRO B O 1
ATOM 4982 N N . ARG B 1 289 ? -16.531 10.062 9.203 1 96.25 289 ARG B N 1
ATOM 4983 C CA . ARG B 1 289 ? -16.672 10.07 10.656 1 96.25 289 ARG B CA 1
ATOM 4984 C C . ARG B 1 289 ? -15.883 11.227 11.266 1 96.25 289 ARG B C 1
ATOM 4986 O O . ARG B 1 289 ? -14.93 11.734 10.664 1 96.25 289 ARG B O 1
ATOM 4993 N N . ASP B 1 290 ? -16.281 11.625 12.445 1 94.56 290 ASP B N 1
ATOM 4994 C CA . ASP B 1 290 ? -15.477 12.539 13.25 1 94.56 290 ASP B CA 1
ATOM 4995 C C . ASP B 1 290 ? -14.266 11.828 13.852 1 94.56 290 ASP B C 1
ATOM 4997 O O . ASP B 1 290 ? -14.219 11.578 15.062 1 94.56 290 ASP B O 1
ATOM 5001 N N . HIS B 1 291 ? -13.344 11.617 13 1 94.38 291 HIS B N 1
ATOM 5002 C CA . HIS B 1 291 ? -12.242 10.758 13.406 1 94.38 291 HIS B CA 1
ATOM 5003 C C . HIS B 1 291 ? -10.898 11.445 13.203 1 94.38 291 HIS B C 1
ATOM 5005 O O . HIS B 1 291 ? -10.008 11.352 14.055 1 94.38 291 HIS B O 1
ATOM 5011 N N . LEU B 1 292 ? -10.711 12.078 12.125 1 96.69 292 LEU B N 1
ATOM 5012 C CA . LEU B 1 292 ? -9.422 12.664 11.766 1 96.69 292 LEU B CA 1
ATOM 5013 C C . LEU B 1 292 ? -9.234 14.023 12.438 1 96.69 292 LEU B C 1
ATOM 5015 O O . LEU B 1 292 ? -10.211 14.711 12.742 1 96.69 292 LEU B O 1
ATOM 5019 N N . ARG B 1 293 ? -8.047 14.406 12.68 1 98.25 293 ARG B N 1
ATOM 5020 C CA . ARG B 1 293 ? -7.754 15.625 13.422 1 98.25 293 ARG B CA 1
ATOM 5021 C C . ARG B 1 293 ? -7.547 16.812 12.484 1 98.25 293 ARG B C 1
ATOM 5023 O O . ARG B 1 293 ? -6.871 16.688 11.461 1 98.25 293 ARG B O 1
ATOM 5030 N N . LEU B 1 294 ? -8.078 17.906 12.875 1 98.81 294 LEU B N 1
ATOM 5031 C CA . LEU B 1 294 ? -8.016 19.125 12.07 1 98.81 294 LEU B CA 1
ATOM 5032 C C . LEU B 1 294 ? -6.582 19.641 11.984 1 98.81 294 LEU B C 1
ATOM 5034 O O . LEU B 1 294 ? -6.074 19.891 10.883 1 98.81 294 LEU B O 1
ATOM 5038 N N . VAL B 1 295 ? -5.863 19.656 13.062 1 98.81 295 VAL B N 1
ATOM 5039 C CA . VAL B 1 295 ? -4.613 20.391 13.203 1 98.81 295 VAL B CA 1
ATOM 5040 C C . VAL B 1 295 ? -3.496 19.672 12.461 1 98.81 295 VAL B C 1
ATOM 5042 O O . VAL B 1 295 ? -2.785 20.266 11.648 1 98.81 295 VAL B O 1
ATOM 5045 N N . TYR B 1 296 ? -3.406 18.312 12.57 1 97.5 296 TYR B N 1
ATOM 5046 C CA . TYR B 1 296 ? -2.232 17.562 12.133 1 97.5 296 TYR B CA 1
ATOM 5047 C C . TYR B 1 296 ? -2.5 16.859 10.805 1 97.5 296 TYR B C 1
ATOM 5049 O O . TYR B 1 296 ? -1.565 16.422 10.125 1 97.5 296 TYR B O 1
ATOM 5057 N N . GLU B 1 297 ? -3.766 16.719 10.5 1 98.56 297 GLU B N 1
ATOM 5058 C CA . GLU B 1 297 ? -4.113 15.914 9.32 1 98.56 297 GLU B CA 1
ATOM 5059 C C . GLU B 1 297 ? -4.891 16.75 8.305 1 98.56 297 GLU B C 1
ATOM 5061 O O . GLU B 1 297 ? -4.375 17.062 7.234 1 98.56 297 GLU B O 1
ATOM 5066 N N . ALA B 1 298 ? -5.961 17.281 8.711 1 98.88 298 ALA B N 1
ATOM 5067 C CA . ALA B 1 298 ? -6.871 17.922 7.77 1 98.88 298 ALA B CA 1
ATOM 5068 C C . ALA B 1 298 ? -6.27 19.219 7.215 1 98.88 298 ALA B C 1
ATOM 5070 O O . ALA B 1 298 ? -6.277 19.438 6 1 98.88 298 ALA B O 1
ATOM 5071 N N . ASN B 1 299 ? -5.75 20.109 8.047 1 98.94 299 ASN B N 1
ATOM 5072 C CA . ASN B 1 299 ? -5.203 21.375 7.598 1 98.94 299 ASN B CA 1
ATOM 5073 C C . ASN B 1 299 ? -4.039 21.188 6.629 1 98.94 299 ASN B C 1
ATOM 5075 O O . ASN B 1 299 ? -4.094 21.641 5.484 1 98.94 299 ASN B O 1
ATOM 5079 N N . PRO B 1 300 ? -2.986 20.422 7.047 1 98.94 300 PRO B N 1
ATOM 5080 C CA . PRO B 1 300 ? -1.85 20.281 6.137 1 98.94 300 PRO B CA 1
ATOM 5081 C C . PRO B 1 300 ? -2.23 19.594 4.824 1 98.94 300 PRO B C 1
ATOM 5083 O O . PRO B 1 300 ? -1.832 20.062 3.748 1 98.94 300 PRO B O 1
ATOM 5086 N N . LEU B 1 301 ? -3.014 18.547 4.852 1 98.94 301 LEU B N 1
ATOM 5087 C CA . LEU B 1 301 ? -3.344 17.797 3.648 1 98.94 301 LEU B CA 1
ATOM 5088 C C . LEU B 1 301 ? -4.258 18.609 2.732 1 98.94 301 LEU B C 1
ATOM 5090 O O . LEU B 1 301 ? -4.133 18.547 1.508 1 98.94 301 LEU B O 1
ATOM 5094 N N . SER B 1 302 ? -5.164 19.359 3.348 1 98.94 302 SER B N 1
ATOM 5095 C CA . SER B 1 302 ? -6.023 20.203 2.533 1 98.94 302 SER B CA 1
ATOM 5096 C C . SER B 1 302 ? -5.223 21.297 1.833 1 98.94 302 SER B C 1
ATOM 5098 O O . SER B 1 302 ? -5.547 21.688 0.709 1 98.94 302 SER B O 1
ATOM 5100 N N . PHE B 1 303 ? -4.238 21.875 2.531 1 98.94 303 PHE B N 1
ATOM 5101 C CA . PHE B 1 303 ? -3.371 22.859 1.905 1 98.94 303 PHE B CA 1
ATOM 5102 C C . PHE B 1 303 ? -2.682 22.281 0.677 1 98.94 303 PHE B C 1
ATOM 5104 O O . PHE B 1 303 ? -2.672 22.906 -0.388 1 98.94 303 PHE B O 1
ATOM 5111 N N . ILE B 1 304 ? -2.227 21.047 0.765 1 98.94 304 ILE B N 1
ATOM 5112 C CA . ILE B 1 304 ? -1.568 20.344 -0.338 1 98.94 304 ILE B CA 1
ATOM 5113 C C . ILE B 1 304 ? -2.561 20.141 -1.479 1 98.94 304 ILE B C 1
ATOM 5115 O O . ILE B 1 304 ? -2.254 20.422 -2.639 1 98.94 304 ILE B O 1
ATOM 5119 N N . VAL B 1 305 ? -3.715 19.656 -1.179 1 98.94 305 VAL B N 1
ATOM 5120 C CA . VAL B 1 305 ? -4.727 19.328 -2.174 1 98.94 305 VAL B CA 1
ATOM 5121 C C . VAL B 1 305 ? -5.164 20.578 -2.912 1 98.94 305 VAL B C 1
ATOM 5123 O O . VAL B 1 305 ? -5.27 20.594 -4.141 1 98.94 305 VAL B O 1
ATOM 5126 N N . GLU B 1 306 ? -5.398 21.688 -2.174 1 98.81 306 GLU B N 1
ATOM 5127 C CA . GLU B 1 306 ? -5.848 22.922 -2.789 1 98.81 306 GLU B CA 1
ATOM 5128 C C . GLU B 1 306 ? -4.773 23.516 -3.705 1 98.81 306 GLU B C 1
ATOM 5130 O O . GLU B 1 306 ? -5.082 24.031 -4.781 1 98.81 306 GLU B O 1
ATOM 5135 N N . GLN B 1 307 ? -3.527 23.422 -3.281 1 98.69 307 GLN B N 1
ATOM 5136 C CA . GLN B 1 307 ? -2.422 23.922 -4.094 1 98.69 307 GLN B CA 1
ATOM 5137 C C . GLN B 1 307 ? -2.242 23.078 -5.355 1 98.69 307 GLN B C 1
ATOM 5139 O O . GLN B 1 307 ? -1.641 23.531 -6.328 1 98.69 307 GLN B O 1
ATOM 5144 N N . ALA B 1 308 ? -2.809 21.875 -5.355 1 98.75 308 ALA B N 1
ATOM 5145 C CA . ALA B 1 308 ? -2.797 21.016 -6.539 1 98.75 308 ALA B CA 1
ATOM 5146 C C . ALA B 1 308 ? -4.055 21.219 -7.375 1 98.75 308 ALA B C 1
ATOM 5148 O O . ALA B 1 308 ? -4.238 20.562 -8.406 1 98.75 308 ALA B O 1
ATOM 5149 N N . GLY B 1 309 ? -4.918 22.047 -6.945 1 98.69 309 GLY B N 1
ATOM 5150 C CA . GLY B 1 309 ? -6.113 22.359 -7.715 1 98.69 309 GLY B CA 1
ATOM 5151 C C . GLY B 1 309 ? -7.34 21.609 -7.234 1 98.69 309 GLY B C 1
ATOM 5152 O O . GLY B 1 309 ? -8.398 21.656 -7.871 1 98.69 309 GLY B O 1
ATOM 5153 N N . GLY B 1 310 ? -7.234 20.891 -6.156 1 98.81 310 GLY B N 1
ATOM 5154 C CA . GLY B 1 310 ? -8.359 20.156 -5.586 1 98.81 310 GLY B CA 1
ATOM 5155 C C . GLY B 1 310 ? -9.047 20.906 -4.461 1 98.81 310 GLY B C 1
ATOM 5156 O O . GLY B 1 310 ? -9.078 22.141 -4.453 1 98.81 310 GLY B O 1
ATOM 5157 N N . ARG B 1 311 ? -9.703 20.094 -3.604 1 98.62 311 ARG B N 1
ATOM 5158 C CA . ARG B 1 311 ? -10.469 20.688 -2.518 1 98.62 311 ARG B CA 1
ATOM 5159 C C . ARG B 1 311 ? -10.469 19.797 -1.281 1 98.62 311 ARG B C 1
ATOM 5161 O O . ARG B 1 311 ? -10.523 18.578 -1.395 1 98.62 311 ARG B O 1
ATOM 5168 N N . GLY B 1 312 ? -10.32 20.453 -0.117 1 98.81 312 GLY B N 1
ATOM 5169 C CA . GLY B 1 312 ? -10.539 19.812 1.174 1 98.81 312 GLY B CA 1
ATOM 5170 C C . GLY B 1 312 ? -11.773 20.312 1.889 1 98.81 312 GLY B C 1
ATOM 5171 O O . GLY B 1 312 ? -11.992 21.531 1.989 1 98.81 312 GLY B O 1
ATOM 5172 N N . SER B 1 313 ? -12.617 19.359 2.406 1 98.75 313 SER B N 1
ATOM 5173 C CA . SER B 1 313 ? -13.914 19.703 2.98 1 98.75 313 SER B CA 1
ATOM 5174 C C . SER B 1 313 ? -14.227 18.828 4.188 1 98.75 313 SER B C 1
ATOM 5176 O O . SER B 1 313 ? -13.773 17.688 4.266 1 98.75 313 SER B O 1
ATOM 5178 N N . ASP B 1 314 ? -14.953 19.391 5.105 1 98.12 314 ASP B N 1
ATOM 5179 C CA . ASP B 1 314 ? -15.508 18.547 6.148 1 98.12 314 ASP B CA 1
ATOM 5180 C C . ASP B 1 314 ? -16.922 18.094 5.789 1 98.12 314 ASP B C 1
ATOM 5182 O O . ASP B 1 314 ? -17.641 17.547 6.633 1 98.12 314 ASP B O 1
ATOM 5186 N N . GLY B 1 315 ? -17.297 18.266 4.586 1 97.75 315 GLY B N 1
ATOM 5187 C CA . GLY B 1 315 ? -18.625 17.922 4.109 1 97.75 315 GLY B CA 1
ATOM 5188 C C . GLY B 1 315 ? -19.531 19.125 3.963 1 97.75 315 GLY B C 1
ATOM 5189 O O . GLY B 1 315 ? -20.531 19.078 3.254 1 97.75 315 GLY B O 1
ATOM 5190 N N . LYS B 1 316 ? -19.156 20.25 4.66 1 96.12 316 LYS B N 1
ATOM 5191 C CA . LYS B 1 316 ? -19.953 21.469 4.656 1 96.12 316 LYS B CA 1
ATOM 5192 C C . LYS B 1 316 ? -19.078 22.703 4.461 1 96.12 316 LYS B C 1
ATOM 5194 O O . LYS B 1 316 ? -19.484 23.672 3.795 1 96.12 316 LYS B O 1
ATOM 5199 N N . HIS B 1 317 ? -17.906 22.656 5.055 1 97.19 317 HIS B N 1
ATOM 5200 C CA . HIS B 1 317 ? -17.016 23.828 5.066 1 97.19 317 HIS B CA 1
ATOM 5201 C C . HIS B 1 317 ? -15.656 23.469 4.48 1 97.19 317 HIS B C 1
ATOM 5203 O O . HIS B 1 317 ? -15.211 22.328 4.57 1 97.19 317 HIS B O 1
ATOM 5209 N N . ARG B 1 318 ? -15.062 24.562 3.885 1 98.31 318 ARG B N 1
ATOM 5210 C CA . ARG B 1 318 ? -13.664 24.453 3.479 1 98.31 318 ARG B CA 1
ATOM 5211 C C . ARG B 1 318 ? -12.75 24.281 4.691 1 98.31 318 ARG B C 1
ATOM 5213 O O . ARG B 1 318 ? -12.789 25.078 5.625 1 98.31 318 ARG B O 1
ATOM 5220 N N . ILE B 1 319 ? -11.938 23.297 4.668 1 98.81 319 ILE B N 1
ATOM 5221 C CA . ILE B 1 319 ? -11.117 22.922 5.816 1 98.81 319 ILE B CA 1
ATOM 5222 C C . ILE B 1 319 ? -10.234 24.094 6.223 1 98.81 319 ILE B C 1
ATOM 5224 O O . ILE B 1 319 ? -10.164 24.453 7.398 1 98.81 319 ILE B O 1
ATOM 5228 N N . LEU B 1 320 ? -9.555 24.766 5.293 1 98.75 320 LEU B N 1
ATOM 5229 C CA . LEU B 1 320 ? -8.539 25.781 5.566 1 98.75 320 LEU B CA 1
ATOM 5230 C C . LEU B 1 320 ? -9.164 27.031 6.16 1 98.75 320 LEU B C 1
ATOM 5232 O O . LEU B 1 320 ? -8.461 27.891 6.684 1 98.75 320 LEU B O 1
ATOM 5236 N N . SER B 1 321 ? -10.438 27.156 6.168 1 98.25 321 SER B N 1
ATOM 5237 C CA . SER B 1 321 ? -11.125 28.328 6.723 1 98.25 321 SER B CA 1
ATOM 5238 C C . SER B 1 321 ? -11.516 28.094 8.18 1 98.25 321 SER B C 1
ATOM 5240 O O . SER B 1 321 ? -11.945 29.016 8.867 1 98.25 321 SER B O 1
ATOM 5242 N N . LEU B 1 322 ? -11.352 26.906 8.664 1 98.56 322 LEU B N 1
ATOM 5243 C CA . LEU B 1 322 ? -11.766 26.562 10.016 1 98.56 322 LEU B CA 1
ATOM 5244 C C . LEU B 1 322 ? -10.734 27.047 11.039 1 98.56 322 LEU B C 1
ATOM 5246 O O . LEU B 1 322 ? -9.523 26.953 10.797 1 98.56 322 LEU B O 1
ATOM 5250 N N . GLN B 1 323 ? -11.18 27.594 12.094 1 98.56 323 GLN B N 1
ATOM 5251 C CA . GLN B 1 323 ? -10.344 27.906 13.258 1 98.56 323 GLN B CA 1
ATOM 5252 C C . GLN B 1 323 ? -10.383 26.781 14.281 1 98.56 323 GLN B C 1
ATOM 5254 O O . GLN B 1 323 ? -11.43 26.5 14.859 1 98.56 323 GLN B O 1
ATOM 5259 N N . PRO B 1 324 ? -9.211 26.109 14.469 1 98.69 324 PRO B N 1
ATOM 5260 C CA . PRO B 1 324 ? -9.219 25.078 15.5 1 98.69 324 PRO B CA 1
ATOM 5261 C C . PRO B 1 324 ? -9.539 25.625 16.891 1 98.69 324 PRO B C 1
ATOM 5263 O O . PRO B 1 324 ? -9.086 26.703 17.25 1 98.69 324 PRO B O 1
ATOM 5266 N N . PHE B 1 325 ? -10.273 24.828 17.688 1 97.75 325 PHE B N 1
ATOM 5267 C CA . PHE B 1 325 ? -10.586 25.281 19.031 1 97.75 325 PHE B CA 1
ATOM 5268 C C . PHE B 1 325 ? -9.938 24.391 20.078 1 97.75 325 PHE B C 1
ATOM 5270 O O . PHE B 1 325 ? -9.859 24.75 21.25 1 97.75 325 PHE B O 1
ATOM 5277 N N . LYS B 1 326 ? -9.484 23.266 19.688 1 97.88 326 LYS B N 1
ATOM 5278 C CA . LYS B 1 326 ? -8.672 22.391 20.547 1 97.88 326 LYS B CA 1
ATOM 5279 C C . LYS B 1 326 ? -7.672 21.594 19.719 1 97.88 326 LYS B C 1
ATOM 5281 O O . LYS B 1 326 ? -7.848 21.422 18.5 1 97.88 326 LYS B O 1
ATOM 5286 N N . LEU B 1 327 ? -6.684 21.078 20.344 1 98 327 LEU B N 1
ATOM 5287 C CA . LEU B 1 327 ? -5.539 20.469 19.688 1 98 327 LEU B CA 1
ATOM 5288 C C . LEU B 1 327 ? -5.965 19.219 18.906 1 98 327 LEU B C 1
ATOM 5290 O O . LEU B 1 327 ? -5.578 19.047 17.75 1 98 327 LEU B O 1
ATOM 5294 N N . HIS B 1 328 ? -6.777 18.297 19.547 1 98.31 328 HIS B N 1
ATOM 5295 C CA . HIS B 1 328 ? -7.188 17.047 18.922 1 98.31 328 HIS B CA 1
ATOM 5296 C C . HIS B 1 328 ? -8.625 17.125 18.422 1 98.31 328 HIS B C 1
ATOM 5298 O O . HIS B 1 328 ? -9.391 16.172 18.578 1 98.31 328 HIS B O 1
ATOM 5304 N N . GLN B 1 329 ? -8.938 18.312 17.906 1 98.06 329 GLN B N 1
ATOM 5305 C CA . GLN B 1 329 ? -10.258 18.484 17.297 1 98.06 329 GLN B CA 1
ATOM 5306 C C . GLN B 1 329 ? -10.461 17.531 16.125 1 98.06 329 GLN B C 1
ATOM 5308 O O . GLN B 1 329 ? -9.664 17.531 15.18 1 98.06 329 GLN B O 1
ATOM 5313 N N . ARG B 1 330 ? -11.523 16.734 16.219 1 97.25 330 ARG B N 1
ATOM 5314 C CA . ARG B 1 330 ? -11.828 15.742 15.188 1 97.25 330 ARG B CA 1
ATOM 5315 C C . ARG B 1 330 ? -12.938 16.234 14.266 1 97.25 330 ARG B C 1
ATOM 5317 O O . ARG B 1 330 ? -13.766 17.062 14.656 1 97.25 330 ARG B O 1
ATOM 5324 N N . LEU B 1 331 ? -12.945 15.742 13.055 1 97.31 331 LEU B N 1
ATOM 5325 C CA . LEU B 1 331 ? -13.977 16.078 12.07 1 97.31 331 LEU B CA 1
ATOM 5326 C C . LEU B 1 331 ? -13.969 15.07 10.914 1 97.31 331 LEU B C 1
ATOM 5328 O O . LEU B 1 331 ? -13 14.328 10.742 1 97.31 331 LEU B O 1
ATOM 5332 N N . PRO B 1 332 ? -15.125 15 10.148 1 97.81 332 PRO B N 1
ATOM 5333 C CA . PRO B 1 332 ? -15.078 14.305 8.859 1 97.81 332 PRO B CA 1
ATOM 5334 C C . PRO B 1 332 ? -14.156 15 7.852 1 97.81 332 PRO B C 1
ATOM 5336 O O . PRO B 1 332 ? -13.977 16.219 7.918 1 97.81 332 PRO B O 1
ATOM 5339 N N . LEU B 1 333 ? -13.602 14.273 6.977 1 98.75 333 LEU B N 1
ATOM 5340 C CA . LEU B 1 333 ? -12.656 14.844 6.023 1 98.75 333 LEU B CA 1
ATOM 5341 C C . LEU B 1 333 ? -12.859 14.25 4.633 1 98.75 333 LEU B C 1
ATOM 5343 O O . LEU B 1 333 ? -12.906 13.031 4.477 1 98.75 333 LEU B O 1
ATOM 5347 N N . PHE B 1 334 ? -13.07 15.078 3.662 1 98.88 334 PHE B N 1
ATOM 5348 C CA . PHE B 1 334 ? -13.18 14.75 2.244 1 98.88 334 PHE B CA 1
ATOM 5349 C C . PHE B 1 334 ? -12.141 15.516 1.432 1 98.88 334 PHE B C 1
ATOM 5351 O O . PHE B 1 334 ? -12.125 16.75 1.434 1 98.88 334 PHE B O 1
ATOM 5358 N N . LEU B 1 335 ? -11.227 14.82 0.792 1 98.94 335 LEU B N 1
ATOM 5359 C CA . LEU B 1 335 ? -10.148 15.398 -0.004 1 98.94 335 LEU B CA 1
ATOM 5360 C C . LEU B 1 335 ? -10.18 14.867 -1.433 1 98.94 335 LEU B C 1
ATOM 5362 O O . LEU B 1 335 ? -10.383 13.672 -1.648 1 98.94 335 LEU B O 1
ATOM 5366 N N . GLY B 1 336 ? -10.031 15.781 -2.414 1 98.81 336 GLY B N 1
ATOM 5367 C CA . GLY B 1 336 ? -9.898 15.234 -3.754 1 98.81 336 GLY B CA 1
ATOM 5368 C C . GLY B 1 336 ? -10.195 16.25 -4.848 1 98.81 336 GLY B C 1
ATOM 5369 O O . GLY B 1 336 ? -9.945 17.438 -4.68 1 98.81 336 GLY B O 1
ATOM 5370 N N . SER B 1 337 ? -10.617 15.727 -6.008 1 98.81 337 SER B N 1
ATOM 5371 C CA . SER B 1 337 ? -10.922 16.516 -7.203 1 98.81 337 SER B CA 1
ATOM 5372 C C . SER B 1 337 ? -12.008 17.547 -6.926 1 98.81 337 SER B C 1
ATOM 5374 O O . SER B 1 337 ? -13 17.25 -6.246 1 98.81 337 SER B O 1
ATOM 5376 N N . LEU B 1 338 ? -11.805 18.703 -7.48 1 98.62 338 LEU B N 1
ATOM 5377 C CA . LEU B 1 338 ? -12.703 19.812 -7.234 1 98.62 338 LEU B CA 1
ATOM 5378 C C . LEU B 1 338 ? -14.141 19.453 -7.582 1 98.62 338 LEU B C 1
ATOM 5380 O O . LEU B 1 338 ? -15.047 19.609 -6.758 1 98.62 338 LEU B O 1
ATOM 5384 N N . GLU B 1 339 ? -14.344 18.875 -8.742 1 98.56 339 GLU B N 1
ATOM 5385 C CA . GLU B 1 339 ? -15.695 18.578 -9.211 1 98.56 339 GLU B CA 1
ATOM 5386 C C . GLU B 1 339 ? -16.297 17.406 -8.445 1 98.56 339 GLU B C 1
ATOM 5388 O O . GLU B 1 339 ? -17.516 17.344 -8.234 1 98.56 339 GLU B O 1
ATOM 5393 N N . ASP B 1 340 ? -15.453 16.484 -8.008 1 98.69 340 ASP B N 1
ATOM 5394 C CA . ASP B 1 340 ? -15.938 15.359 -7.215 1 98.69 340 ASP B CA 1
ATOM 5395 C C . ASP B 1 340 ? -16.422 15.82 -5.84 1 98.69 340 ASP B C 1
ATOM 5397 O O . ASP B 1 340 ? -17.469 15.383 -5.363 1 98.69 340 ASP B O 1
ATOM 5401 N N . ILE B 1 341 ? -15.68 16.703 -5.211 1 98.75 341 ILE B N 1
ATOM 5402 C CA . ILE B 1 341 ? -16.047 17.203 -3.889 1 98.75 341 ILE B CA 1
ATOM 5403 C C . ILE B 1 341 ? -17.328 18.031 -3.977 1 98.75 341 ILE B C 1
ATOM 5405 O O . ILE B 1 341 ? -18.188 17.922 -3.111 1 98.75 341 ILE B O 1
ATOM 5409 N N . GLU B 1 342 ? -17.406 18.828 -5.031 1 98.31 342 GLU B N 1
ATOM 5410 C CA . GLU B 1 342 ? -18.625 19.625 -5.227 1 98.31 342 GLU B CA 1
ATOM 5411 C C . GLU B 1 342 ? -19.844 18.734 -5.371 1 98.31 342 GLU B C 1
ATOM 5413 O O . GLU B 1 342 ? -20.891 19 -4.766 1 98.31 342 GLU B O 1
ATOM 5418 N N . GLU B 1 343 ? -19.703 17.719 -6.172 1 98.5 343 GLU B N 1
ATOM 5419 C CA . GLU B 1 343 ? -20.812 16.797 -6.34 1 98.5 343 GLU B CA 1
ATOM 5420 C C . GLU B 1 343 ? -21.156 16.109 -5.027 1 98.5 343 GLU B C 1
ATOM 5422 O O . GLU B 1 343 ? -22.328 16 -4.652 1 98.5 343 GLU B O 1
ATOM 5427 N N . LEU B 1 344 ? -20.156 15.633 -4.312 1 98.62 344 LEU B N 1
ATOM 5428 C CA . LEU B 1 344 ? -20.359 14.969 -3.029 1 98.62 344 LEU B CA 1
ATOM 5429 C C . LEU B 1 344 ? -21.094 15.875 -2.051 1 98.62 344 LEU B C 1
ATOM 5431 O O . LEU B 1 344 ? -22.062 15.445 -1.418 1 98.62 344 LEU B O 1
ATOM 5435 N N . GLU B 1 345 ? -20.734 17.109 -1.974 1 98.19 345 GLU B N 1
ATOM 5436 C CA . GLU B 1 345 ? -21.359 18.062 -1.065 1 98.19 345 GLU B CA 1
ATOM 5437 C C . GLU B 1 345 ? -22.812 18.312 -1.43 1 98.19 345 GLU B C 1
ATOM 5439 O O . GLU B 1 345 ? -23.641 18.578 -0.554 1 98.19 345 GLU B O 1
ATOM 5444 N N . SER B 1 346 ? -23.125 18.25 -2.672 1 98.25 346 SER B N 1
ATOM 5445 C CA . SER B 1 346 ? -24.469 18.578 -3.154 1 98.25 346 SER B CA 1
ATOM 5446 C C . SER B 1 346 ? -25.5 17.578 -2.631 1 98.25 346 SER B C 1
ATOM 5448 O O . SER B 1 346 ? -26.703 17.844 -2.658 1 98.25 346 SER B O 1
ATOM 5450 N N . TYR B 1 347 ? -25.016 16.422 -2.215 1 97.81 347 TYR B N 1
ATOM 5451 C CA . TYR B 1 347 ? -25.922 15.406 -1.7 1 97.81 347 TYR B CA 1
ATOM 5452 C C . TYR B 1 347 ? -26.344 15.727 -0.272 1 97.81 347 TYR B C 1
ATOM 5454 O O . TYR B 1 347 ? -27.297 15.133 0.251 1 97.81 347 TYR B O 1
ATOM 5462 N N . GLY B 1 348 ? -25.656 16.5 0.247 1 93.94 348 GLY B N 1
ATOM 5463 C CA . GLY B 1 348 ? -26.016 16.859 1.61 1 93.94 348 GLY B CA 1
ATOM 5464 C C . GLY B 1 348 ? -25.734 15.742 2.607 1 93.94 348 GLY B C 1
ATOM 5465 O O . GLY B 1 348 ? -24.984 14.812 2.314 1 93.94 348 GLY B O 1
ATOM 5466 N N . ASP B 1 349 ? -26.062 15.609 3.719 1 93.62 349 ASP B N 1
ATOM 5467 C CA . ASP B 1 349 ? -25.938 14.672 4.832 1 93.62 349 ASP B CA 1
ATOM 5468 C C . ASP B 1 349 ? -24.812 13.68 4.586 1 93.62 349 ASP B C 1
ATOM 5470 O O . ASP B 1 349 ? -25.062 12.477 4.445 1 93.62 349 ASP B O 1
ATOM 5474 N N . ILE B 1 350 ? -23.594 14.109 4.48 1 96.81 350 ILE B N 1
ATOM 5475 C CA . ILE B 1 350 ? -22.484 13.219 4.148 1 96.81 350 ILE B CA 1
ATOM 5476 C C . ILE B 1 350 ? -21.547 13.094 5.348 1 96.81 350 ILE B C 1
ATOM 5478 O O . ILE B 1 350 ? -20.609 12.297 5.328 1 96.81 350 ILE B O 1
ATOM 5482 N N . GLN B 1 351 ? -21.75 13.922 6.422 1 96.25 351 GLN B N 1
ATOM 5483 C CA . GLN B 1 351 ? -21 13.812 7.664 1 96.25 351 GLN B CA 1
ATOM 5484 C C . GLN B 1 351 ? -21.594 12.742 8.578 1 96.25 351 GLN B C 1
ATOM 5486 O O . GLN B 1 351 ? -22.766 12.82 8.945 1 96.25 351 GLN B O 1
ATOM 5491 N N . GLN B 1 352 ? -20.766 11.828 8.906 1 93.19 352 GLN B N 1
ATOM 5492 C CA . GLN B 1 352 ? -21.234 10.797 9.82 1 93.19 352 GLN B CA 1
ATOM 5493 C C . GLN B 1 352 ? -21.078 11.234 11.273 1 93.19 352 GLN B C 1
ATOM 5495 O O . GLN B 1 352 ? -19.984 11.156 11.836 1 93.19 352 GLN B O 1
ATOM 5500 N N . LYS B 1 353 ? -22.047 11.609 11.914 1 81.94 353 LYS B N 1
ATOM 5501 C CA . LYS B 1 353 ? -22.031 12.188 13.258 1 81.94 353 LYS B CA 1
ATOM 5502 C C . LYS B 1 353 ? -22.188 11.102 14.32 1 81.94 353 LYS B C 1
ATOM 5504 O O . LYS B 1 353 ? -21.797 11.297 15.477 1 81.94 353 LYS B O 1
ATOM 5509 N N . VAL B 1 354 ? -22.828 9.984 13.938 1 78.31 354 VAL B N 1
ATOM 5510 C CA . VAL B 1 354 ? -23.016 8.883 14.867 1 78.31 354 VAL B CA 1
ATOM 5511 C C . VAL B 1 354 ? -22.188 7.676 14.422 1 78.31 354 VAL B C 1
ATOM 5513 O O . VAL B 1 354 ? -22.188 7.328 13.234 1 78.31 354 VAL B O 1
ATOM 5516 N N . ASN B 1 355 ? -21.312 7.316 15.266 1 67.94 355 ASN B N 1
ATOM 5517 C CA . ASN B 1 355 ? -20.5 6.141 14.961 1 67.94 355 ASN B CA 1
ATOM 5518 C C . ASN B 1 355 ? -21.016 4.906 15.695 1 67.94 355 ASN B C 1
ATOM 5520 O O . ASN B 1 355 ? -20.578 4.625 16.812 1 67.94 355 ASN B O 1
ATOM 5524 N N . PRO B 1 356 ? -22.031 4.238 15.117 1 59.56 356 PRO B N 1
ATOM 5525 C CA . PRO B 1 356 ? -22.516 3.051 15.828 1 59.56 356 PRO B CA 1
ATOM 5526 C C . PRO B 1 356 ? -21.484 1.925 15.867 1 59.56 356 PRO B C 1
ATOM 5528 O O . PRO B 1 356 ? -20.891 1.589 14.844 1 59.56 356 PRO B O 1
ATOM 5531 N N . GLY B 1 357 ? -20.984 1.346 17.156 1 53.56 357 GLY B N 1
ATOM 5532 C CA . GLY B 1 357 ? -20.188 0.145 17.328 1 53.56 357 GLY B CA 1
ATOM 5533 C C . GLY B 1 357 ? -18.703 0.433 17.484 1 53.56 357 GLY B C 1
ATOM 5534 O O . GLY B 1 357 ? -17.891 -0.489 17.641 1 53.56 357 GLY B O 1
ATOM 5535 N N . TYR B 1 358 ? -18.234 1.508 16.875 1 47 358 TYR B N 1
ATOM 5536 C CA . TYR B 1 358 ? -16.812 1.716 17.125 1 47 358 TYR B CA 1
ATOM 5537 C C . TYR B 1 358 ? -16.562 2.252 18.531 1 47 358 TYR B C 1
ATOM 5539 O O . TYR B 1 358 ? -17.047 3.332 18.875 1 47 358 TYR B O 1
ATOM 5547 N N . GLU B 1 359 ? -16.703 1.372 19.406 1 40.56 359 GLU B N 1
ATOM 5548 C CA . GLU B 1 359 ? -16.156 1.846 20.672 1 40.56 359 GLU B CA 1
ATOM 5549 C C . GLU B 1 359 ? -14.742 2.387 20.5 1 40.56 359 GLU B C 1
ATOM 5551 O O . GLU B 1 359 ? -13.875 1.7 19.969 1 40.56 359 GLU B O 1
ATOM 5556 N N . VAL B 1 360 ? -14.711 3.664 20.328 1 31.75 360 VAL B N 1
ATOM 5557 C CA . VAL B 1 360 ? -13.367 4.219 20.453 1 31.75 360 VAL B CA 1
ATOM 5558 C C . VAL B 1 360 ? -12.797 3.871 21.828 1 31.75 360 VAL B C 1
ATOM 5560 O O . VAL B 1 360 ? -13.5 3.949 22.844 1 31.75 360 VAL B O 1
#

Sequence (720 aa):
MNSVSGSGLRPLRAVGGSSSSSGGDDEFVTLIEYVGKEGIHVKDDLVVLLDHIQYACKRIAALVASPFNYSLGKQTGLASVGSDRDAPKPLDIVSNEIILSSLRKSGKVAVMASEENDEPTWIRDDGPYVVVTDPLDGSRNIDASIPTGTIFGIYKRLEELDDLPIEEKAMLNSLQSGSRLVAAAYVLYSSATILCITFGSGTQAFTLDHSTGDFVLTNPSIKIPPRGQIYSVNDARYFDWPEGLRQYIDTVRQGKGRYPKKYSARYICSLVADLHRTLLYGGVAMNPRDHLRLVYEANPLSFIVEQAGGRGSDGKHRILSLQPFKLHQRLPLFLGSLEDIEELESYGDIQQKVNPGYEVMNSVSGSGLRPLRAVGGSSSSSGGDDEFVTLIEYVGKEGIHVKDDLVVLLDHIQYACKRIAALVASPFNYSLGKQTGLASVGSDRDAPKPLDIVSNEIILSSLRKSGKVAVMASEENDEPTWIRDDGPYVVVTDPLDGSRNIDASIPTGTIFGIYKRLEELDDLPIEEKAMLNSLQSGSRLVAAAYVLYSSATILCITFGSGTQAFTLDHSTGDFVLTNPSIKIPPRGQIYSVNDARYFDWPEGLRQYIDTVRQGKGRYPKKYSARYICSLVADLHRTLLYGGVAMNPRDHLRLVYEANPLSFIVEQAGGRGSDGKHRILSLQPFKLHQRLPLFLGSLEDIEELESYGDIQQKVNPGYEV

Foldseek 3Di:
DDDPPPPPPDDPDDPDDDPPPPPPPVDWQFPLNQCPDVHPHDDPLVSLQVVLQLVLLLVLLCLLPDPVCLQLPVVVPPPDPDDPVPRRDQSQVVLVVSSVVSNLVSQQEQWEAEPVDPAIDGRDLPHQKYKYKRRWFPSVCSNVSFKIKMKIFIATQDPVCSPDDSRVSRWVRLQAFLLRTQKIWMWMNHPWTKIWMDRLQAIWIFTADPVVRTTTTDGDGQAFPLAAQEEEDDCVCLVLWWPLQNVLLVCQCCLNFPGSDHHDYDYSNGQVVRVVVQSHGWDKYWDLEQPAFLRHPQSRSQSNQVSNVWAKDLLADGSRPDGGPGSRGTTIIMGTRHNNSVRSSVSPRGHRYDDPPPPD/DDDPPPPPPPDPDDPDDDPPPPPPPVDFQFPLNQCPDVHPHDDPLVSLQVVLQLVLLLVLLCLLPDPVCLQLPVVPPPPDPDDPVPRRDQSQVVLVVSSVVSNLVSQQEQWEAEPVDPAIDGRDLPHQKYKYKRRWFPSVCSNVSFKIKMKIFIATQDPVCSPDDSRVSRWVRLQDFLLRTQKIWMWMNHPWTKIWMDRLQAIWIFTQDPVVRTTTTDGDGQAQPLAAQEEEDDCVCLVLFWPLQNVLLVCQCCLNFPGSDHHDYDYRNGQVVRVVVQSHGWDKYWDQEQPAFLRHPQSRSQSNQVSNVWAKDLLADGSRPDGGDGSRGTTIIMGTRHNNSVRSSVSPRGHRYDDPPPPD

Solvent-accessible surface area (backbone atoms only — not comparable to full-atom values): 36986 Å² tota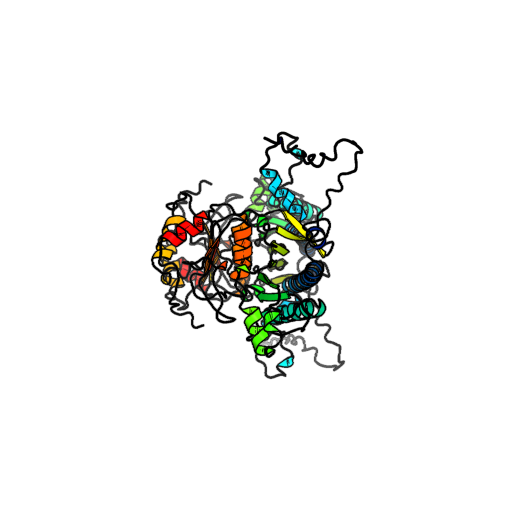l; per-residue (Å²): 139,80,80,78,80,75,81,74,78,75,75,85,74,76,92,73,84,88,76,76,80,62,76,73,75,82,72,78,46,35,57,68,53,41,44,27,82,89,40,75,43,57,58,68,65,55,53,49,37,49,54,29,50,50,51,33,50,53,52,45,45,51,50,64,25,35,47,76,48,54,66,30,62,62,54,67,69,62,71,68,85,64,78,80,82,71,60,52,69,56,63,49,58,51,34,40,51,43,42,51,53,29,45,59,70,46,62,35,35,18,29,41,34,39,72,89,42,97,58,51,44,69,69,40,91,79,16,57,22,25,38,27,20,25,52,41,38,29,61,84,28,53,87,55,34,40,47,25,17,30,32,33,24,32,30,68,48,59,69,91,39,66,85,47,57,68,72,56,34,27,46,57,56,59,35,57,37,36,70,58,49,53,32,23,34,37,35,33,33,17,27,24,43,34,40,36,37,24,64,84,78,35,16,35,30,22,22,36,28,80,90,79,71,41,40,28,60,65,39,83,58,45,56,28,34,53,58,42,46,34,39,24,51,59,63,34,42,55,89,63,47,30,68,24,38,46,50,47,53,59,31,28,28,67,23,64,37,98,58,72,48,54,25,40,46,38,23,72,78,12,68,53,49,42,38,49,38,19,44,69,57,8,11,36,28,42,42,42,40,63,66,49,33,42,54,32,44,47,24,22,52,27,53,35,35,39,42,17,57,24,35,28,26,40,50,85,45,58,46,44,74,43,71,54,89,54,78,79,36,56,34,24,41,38,37,26,6,37,56,43,50,52,54,54,40,72,45,57,44,39,53,24,85,63,68,86,85,61,76,123,140,80,80,77,81,77,81,74,79,76,75,83,76,78,90,81,78,86,71,78,81,61,77,73,71,84,72,77,46,35,58,69,53,42,42,27,80,89,40,75,43,56,58,67,64,57,53,48,38,48,53,28,51,51,51,31,50,52,50,45,45,52,49,65,26,36,47,75,49,56,66,30,62,64,53,65,70,66,72,66,86,66,79,79,83,71,60,51,69,54,62,49,59,50,33,40,50,42,42,51,52,28,43,58,72,45,63,34,36,19,28,41,32,40,72,91,42,97,60,53,44,69,69,40,90,79,17,57,22,26,38,26,19,26,52,40,38,30,60,85,29,52,87,57,34,41,45,25,18,30,31,31,24,32,30,67,48,58,69,93,40,66,86,48,58,68,71,56,34,29,44,58,56,59,38,56,36,37,70,58,49,54,32,23,34,37,34,34,34,17,26,25,43,35,41,37,37,25,63,84,78,32,18,36,32,21,21,37,28,82,90,80,69,41,39,28,59,66,38,82,57,46,56,29,33,53,59,42,46,34,39,23,50,60,62,34,43,55,89,62,47,30,68,22,38,45,50,48,53,58,30,28,30,69,23,64,37,98,58,72,48,55,25,39,45,38,24,72,78,10,68,52,50,43,39,50,38,17,44,69,54,8,9,36,28,43,43,42,39,63,67,49,32,42,53,32,44,45,24,22,52,27,53,35,36,40,41,17,58,25,35,28,27,42,56,84,45,57,44,44,75,43,69,53,88,52,77,81,37,56,35,24,41,37,37,27,6,39,57,43,51,52,55,52,40,72,48,38,57,40,51,24,84,63,70,86,84,63,77,123

Organism: Vigna unguiculata (NCBI:txid3917)

Secondary structure (DSSP, 8-state):
---------------------------PPBHHHHHSTTTT---HHHHHHHHHHHHHHHHHHHHHH-GGGHHHHHTTT----S-GGGSPPPHHHHHHHHHHHHHHHHT-EEEEEETT-SS-EE--TT--EEEEEEEEETGGGGGGT--EEEEEEEEE--GGGTTS-HHHHHHHHHT--GGG-SEEEEEEESSSEEEEEESSS-EEEEEEETTTTEEEEEETT----SS-SEEES-GGGGGGS-HHHHHHHHHHHTT-SSS-S--EE-B-S-HHHHHHHHHHH-SEEEEEEEEEEIIIIIHHHHHHHHHTT-EEESSSSBGGG----STT-EEEEEEE-HHHHHHHHTT----B---TT---/---------------------------PPBHHHHHSTTTT---HHHHHHHHHHHHHHHHHHHHHH-GGGHHHHHTTT---SS-GGGSPPPHHHHHHHHHHHHHHHHT-EEEEEETT-SS-EE--TT--EEEEEEEEETGGGGGGT--EEEEEEEEE--GGGTTS-HHHHHHHHHT--GGG-SEEEEEEESSSEEEEEESSS-EEEEEEETTTTEEEEEETT----SS-SEEES-GGGGGGS-HHHHHHHHHHHTT-SSS-S--EE-B-S-HHHHHHHHHHH-SEEEEEEEEEEIIIIIHHHHHHHHHTT-EEESSSSBGGG---SSTT-EEEEEEE-HHHHHHHHHT----B---TT---